Protein AF-0000000077151368 (afdb_homodimer)

Foldseek 3Di:
DQEEEEEAAAQFPVLLCVLLCCCSCPVVVGHYAYEYQDQDWHAYVVGDIDGHDYYLQGDDLVVHQEYEFTGGQDQDADVSNLVRLVRCVVVQGAYEYEACRCVSVLQNVNLVPAAEEHVCLDCDPVNCVSNVVDDDSHPNVRYDPDAWDDTRRYIYGYRVSSVVRSLVSSVVVPSDPDPVRSVVVVCVVVVD/DQEEEEEAAAQFPVLLCVLLCCCSCPVVVGHYAYEYQDQDWHAYVVGDIDGHDYYLQGDDLVVHQEYEFTGGQDQDADVSNLVRLVRCVVVQGAYEYEACRCVSVLQNVNLVPAAEEHVCLDCDPVNCVSNVVDDDSHPNVRYDPDAWDDTRRYIYGYRVSSVVRSLVSSVVVPSDPDPVRSVVVVCVVVVD

Secondary structure (DSSP, 8-state):
--EEEEE--TTB-THHHHHHHHIIIIIS-PEEEEEESSSS-EE-TTS-EE---EETTT--GGG-SEEEE--BS-----HHHHHHHHHHHHTT-EEEEETTTHHHHHHHTGGGGS-B--S-----HHHHHHTTT----S-GGGB--SSEEEETTEEEE-GGGHHHHHHHHHHHTT--SSHHHHHHHHHHHHT-/--EEEEE--TTB-THHHHHHHHIIIIIS-PEEEEEESSSS-EE-TTS-EE---EETTT--GGG-SEEEE--BS-----HHHHHHHHHHHHTT-EEEEETTTHHHHHHHTGGGGS-B--S-----HHHHHHTTT----S-GGGB--SSEEEETTEEEE-GGGHHHHHHHHHHHTT--SSHHHHHHHHHHHHT-

Organism: Ruminiclostridium cellulolyticum (strain ATCC 35319 / DSM 5812 / JCM 6584 / H10) (NCBI:txid394503)

Sequence (384 aa):
MNKILVFLYDDMADFEISYATHLLGHELSKEIVPCAYEKKPIKSKGGLLYTPVITVAEAKADEYEGFLIPGGWNPVVKVEILDLINAFYSGGKLIAAICAGPRYLAKAGILKDVKYTTSIVEWTQARREAFGNEDDPFPRENYIDTRVVRDKNVITSKGISFVDFAIEVADYFGMFKNSEDKKTLFNVNTDRMNKILVFLYDDMADFEISYATHLLGHELSKEIVPCAYEKKPIKSKGGLLYTPVITVAEAKADEYEGFLIPGGWNPVVKVEILDLINAFYSGGKLIAAICAGPRYLAKAGILKDVKYTTSIVEWTQARREAFGNEDDPFPRENYIDTRVVRDKNVITSKGISFVDFAIEVADYFGMFKNSEDKKTLFNVNTDR

Structure (mmCIF, N/CA/C/O backbone):
data_AF-0000000077151368-model_v1
#
loop_
_entity.id
_entity.type
_entity.pdbx_description
1 polymer 'ThiJ/PfpI domain protein'
#
loop_
_atom_site.group_PDB
_atom_site.id
_atom_site.type_symbol
_atom_site.label_atom_id
_atom_site.label_alt_id
_atom_site.label_comp_id
_atom_site.label_asym_id
_atom_site.label_entity_id
_atom_site.label_seq_id
_atom_site.pdbx_PDB_ins_code
_atom_site.Cartn_x
_atom_site.Cartn_y
_atom_site.Cartn_z
_atom_site.occupancy
_atom_site.B_iso_or_equiv
_atom_site.auth_seq_id
_atom_site.auth_comp_id
_atom_site.auth_asym_id
_atom_site.auth_atom_id
_atom_site.pdbx_PDB_model_num
ATOM 1 N N . MET A 1 1 ? 19.75 12.539 10.906 1 65.69 1 MET A N 1
ATOM 2 C CA . MET A 1 1 ? 18.672 11.711 11.43 1 65.69 1 MET A CA 1
ATOM 3 C C . MET A 1 1 ? 17.844 11.125 10.297 1 65.69 1 MET A C 1
ATOM 5 O O . MET A 1 1 ? 17.375 11.859 9.43 1 65.69 1 MET A O 1
ATOM 9 N N . ASN A 1 2 ? 17.75 9.867 9.969 1 92.88 2 ASN A N 1
ATOM 10 C CA . ASN A 1 2 ? 17.266 9.242 8.742 1 92.88 2 ASN A CA 1
ATOM 11 C C . ASN A 1 2 ? 15.992 8.438 8.977 1 92.88 2 ASN A C 1
ATOM 13 O O . ASN A 1 2 ? 15.82 7.352 8.414 1 92.88 2 ASN A O 1
ATOM 17 N N . LYS A 1 3 ? 15.133 9.008 9.977 1 98.62 3 LYS A N 1
ATOM 18 C CA . LYS A 1 3 ? 13.922 8.289 10.367 1 98.62 3 LYS A CA 1
ATOM 19 C C . LYS A 1 3 ? 12.672 9.016 9.891 1 98.62 3 LYS A C 1
ATOM 21 O O . LYS A 1 3 ? 12.625 10.25 9.898 1 98.62 3 LYS A O 1
ATOM 26 N N . ILE A 1 4 ? 11.711 8.266 9.5 1 98.94 4 ILE A N 1
ATOM 27 C CA . ILE A 1 4 ? 10.391 8.766 9.117 1 98.94 4 ILE A CA 1
ATOM 28 C C . ILE A 1 4 ? 9.328 8.18 10.055 1 98.94 4 ILE A C 1
ATOM 30 O O . ILE A 1 4 ? 9.25 6.965 10.234 1 98.94 4 ILE A O 1
ATOM 34 N N . LEU A 1 5 ? 8.602 9.039 10.688 1 98.94 5 LEU A N 1
ATOM 35 C CA . LEU A 1 5 ? 7.473 8.625 11.516 1 98.94 5 LEU A CA 1
ATOM 36 C C . LEU A 1 5 ? 6.215 8.453 10.672 1 98.94 5 LEU A C 1
ATOM 38 O O . LEU A 1 5 ? 5.938 9.266 9.789 1 98.94 5 LEU A O 1
ATOM 42 N N . VAL A 1 6 ? 5.477 7.398 10.922 1 98.94 6 VAL A N 1
ATOM 43 C CA . VAL A 1 6 ? 4.262 7.102 10.164 1 98.94 6 VAL A CA 1
ATOM 44 C C . VAL A 1 6 ? 3.109 6.832 11.133 1 98.94 6 VAL A C 1
ATOM 46 O O . VAL A 1 6 ? 3.191 5.93 11.969 1 98.94 6 VAL A O 1
ATOM 49 N N . PHE A 1 7 ? 2.008 7.562 11.016 1 98.69 7 PHE A N 1
ATOM 50 C CA . PHE A 1 7 ? 0.863 7.438 11.906 1 98.69 7 PHE A CA 1
ATOM 51 C C . PHE A 1 7 ? -0.048 6.297 11.469 1 98.69 7 PHE A C 1
ATOM 53 O O . PHE A 1 7 ? -0.454 6.238 10.305 1 98.69 7 PHE A O 1
ATOM 60 N N . LEU A 1 8 ? -0.313 5.418 12.383 1 98.19 8 LEU A N 1
ATOM 61 C CA . LEU A 1 8 ? -1.25 4.32 12.156 1 98.19 8 LEU A CA 1
ATOM 62 C C . LEU A 1 8 ? -2.449 4.426 13.086 1 98.19 8 LEU A C 1
ATOM 64 O O . LEU A 1 8 ? -2.299 4.781 14.258 1 98.19 8 LEU A O 1
ATOM 68 N N . TYR A 1 9 ? -3.637 4.062 12.555 1 97.62 9 TYR A N 1
ATOM 69 C CA . TYR A 1 9 ? -4.848 4.016 13.375 1 97.62 9 TYR A CA 1
ATOM 70 C C . TYR A 1 9 ? -5.879 3.08 12.758 1 97.62 9 TYR A C 1
ATOM 72 O O . TYR A 1 9 ? -5.816 2.77 11.562 1 97.62 9 TYR A O 1
ATOM 80 N N . ASP A 1 10 ? -6.797 2.57 13.562 1 97.06 10 ASP A N 1
ATOM 81 C CA . ASP A 1 10 ? -7.832 1.658 13.086 1 97.06 10 ASP A CA 1
ATOM 82 C C . ASP A 1 10 ? -8.656 2.299 11.969 1 97.06 10 ASP A C 1
ATOM 84 O O . ASP A 1 10 ? -9.031 3.471 12.062 1 97.06 10 ASP A O 1
ATOM 88 N N . ASP A 1 11 ? -8.906 1.569 10.836 1 96.5 11 ASP A N 1
ATOM 89 C CA . ASP A 1 11 ? -9.711 1.945 9.68 1 96.5 11 ASP A CA 1
ATOM 90 C C . ASP A 1 11 ? -9 3 8.836 1 96.5 11 ASP A C 1
ATOM 92 O O . ASP A 1 11 ? -9.641 3.723 8.07 1 96.5 11 ASP A O 1
ATOM 96 N N . MET A 1 12 ? -7.699 3.078 9.023 1 97.44 12 MET A N 1
ATOM 97 C CA . MET A 1 12 ? -6.918 3.91 8.117 1 97.44 12 MET A CA 1
ATOM 98 C C . MET A 1 12 ? -6.922 3.33 6.703 1 97.44 12 MET A C 1
ATOM 100 O O . MET A 1 12 ? -7.152 2.133 6.523 1 97.44 12 MET A O 1
ATOM 104 N N . ALA A 1 13 ? -6.715 4.207 5.746 1 98.12 13 ALA A N 1
ATOM 105 C CA . ALA A 1 13 ? -6.445 3.771 4.379 1 98.12 13 ALA A CA 1
ATOM 106 C C . ALA A 1 13 ? -4.957 3.516 4.168 1 98.12 13 ALA A C 1
ATOM 108 O O . ALA A 1 13 ? -4.25 4.355 3.611 1 98.12 13 ALA A O 1
ATOM 109 N N . ASP A 1 14 ? -4.508 2.338 4.484 1 98.38 14 ASP A N 1
ATOM 110 C CA . ASP A 1 14 ? -3.09 2.002 4.57 1 98.38 14 ASP A CA 1
ATOM 111 C C . ASP A 1 14 ? -2.422 2.076 3.199 1 98.38 14 ASP A C 1
ATOM 113 O O . ASP A 1 14 ? -1.238 2.402 3.096 1 98.38 14 ASP A O 1
ATOM 117 N N . PHE A 1 15 ? -3.156 1.817 2.092 1 98.62 15 PHE A N 1
ATOM 118 C CA . PHE A 1 15 ? -2.576 1.812 0.754 1 98.62 15 PHE A CA 1
ATOM 119 C C . PHE A 1 15 ? -2.027 3.189 0.397 1 98.62 15 PHE A C 1
ATOM 121 O O . PHE A 1 15 ? -1.134 3.309 -0.442 1 98.62 15 PHE A O 1
ATOM 128 N N . GLU A 1 16 ? -2.494 4.203 1.072 1 98.75 16 GLU A N 1
ATOM 129 C CA . GLU A 1 16 ? -2.145 5.586 0.762 1 98.75 16 GLU A CA 1
ATOM 130 C C . GLU A 1 16 ? -0.703 5.891 1.157 1 98.75 16 GLU A C 1
ATOM 132 O O . GLU A 1 16 ? -0.084 6.805 0.606 1 98.75 16 GLU A O 1
ATOM 137 N N . ILE A 1 17 ? -0.145 5.066 2.094 1 98.62 17 ILE A N 1
ATOM 138 C CA . ILE A 1 17 ? 1.188 5.418 2.568 1 98.62 17 ILE A CA 1
ATOM 139 C C . ILE A 1 17 ? 2.166 4.289 2.24 1 98.62 17 ILE A C 1
ATOM 141 O O . ILE A 1 17 ? 3.381 4.453 2.375 1 98.62 17 ILE A O 1
ATOM 145 N N . SER A 1 18 ? 1.653 3.129 1.807 1 98.75 18 SER A N 1
ATOM 146 C CA . SER A 1 18 ? 2.512 1.955 1.683 1 98.75 18 SER A CA 1
ATOM 147 C C . SER A 1 18 ? 3.559 2.148 0.59 1 98.75 18 SER A C 1
ATOM 149 O O . SER A 1 18 ? 4.711 1.747 0.75 1 98.75 18 SER A O 1
ATOM 151 N N . TYR A 1 19 ? 3.16 2.748 -0.542 1 98.81 19 TYR A N 1
ATOM 152 C CA . TYR A 1 19 ? 4.137 2.971 -1.604 1 98.81 19 TYR A CA 1
ATOM 153 C C . TYR A 1 19 ? 5.152 4.031 -1.197 1 98.81 19 TYR A C 1
ATOM 155 O O . TYR A 1 19 ? 6.34 3.908 -1.495 1 98.81 19 TYR A O 1
ATOM 163 N N . ALA A 1 20 ? 4.723 5.102 -0.507 1 98.94 20 ALA A N 1
ATOM 164 C CA . ALA A 1 20 ? 5.645 6.117 -0.005 1 98.94 20 ALA A CA 1
ATOM 165 C C . ALA A 1 20 ? 6.676 5.508 0.937 1 98.94 20 ALA A C 1
ATOM 167 O O . ALA A 1 20 ? 7.871 5.785 0.821 1 98.94 20 ALA A O 1
ATOM 168 N N . THR A 1 21 ? 6.195 4.625 1.89 1 98.88 21 THR A N 1
ATOM 169 C CA . THR A 1 21 ? 7.133 4.016 2.828 1 98.88 21 THR A CA 1
ATOM 170 C C . THR A 1 21 ? 8.094 3.082 2.1 1 98.88 21 THR A C 1
ATOM 172 O O . THR A 1 21 ? 9.258 2.947 2.492 1 98.88 21 THR A O 1
ATOM 175 N N . HIS A 1 22 ? 7.629 2.471 1.018 1 98.69 22 HIS A N 1
ATOM 176 C CA . HIS A 1 22 ? 8.523 1.627 0.235 1 98.69 22 HIS A CA 1
ATOM 177 C C . HIS A 1 22 ? 9.641 2.449 -0.402 1 98.69 22 HIS A C 1
ATOM 179 O O . HIS A 1 22 ? 10.812 2.078 -0.323 1 98.69 22 HIS A O 1
ATOM 185 N N . LEU A 1 23 ? 9.281 3.568 -1.05 1 98.69 23 LEU A N 1
ATOM 186 C CA . LEU A 1 23 ? 10.289 4.418 -1.679 1 98.69 23 LEU A CA 1
ATOM 187 C C . LEU A 1 23 ? 11.25 4.973 -0.639 1 98.69 23 LEU A C 1
ATOM 189 O O . LEU A 1 23 ? 12.469 4.98 -0.856 1 98.69 23 LEU A O 1
ATOM 193 N N . LEU A 1 24 ? 10.781 5.383 0.475 1 98.81 24 LEU A N 1
ATOM 194 C CA . LEU A 1 24 ? 11.609 5.957 1.526 1 98.81 24 LEU A CA 1
ATOM 195 C C . LEU A 1 24 ? 12.492 4.895 2.164 1 98.81 24 LEU A C 1
ATOM 197 O O . LEU A 1 24 ? 13.703 5.098 2.318 1 98.81 24 LEU A O 1
ATOM 201 N N . GLY A 1 25 ? 11.867 3.785 2.553 1 98.19 25 GLY A N 1
ATOM 202 C CA . GLY A 1 25 ? 1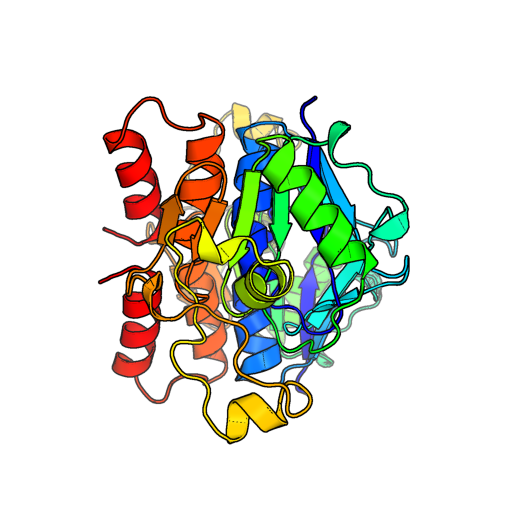2.578 2.742 3.271 1 98.19 25 GLY A CA 1
ATOM 203 C C . GLY A 1 25 ? 13.562 1.984 2.4 1 98.19 25 GLY A C 1
ATOM 204 O O . GLY A 1 25 ? 14.719 1.777 2.789 1 98.19 25 GLY A O 1
ATOM 205 N N . HIS A 1 26 ? 13.07 1.575 1.243 1 96.38 26 HIS A N 1
ATOM 206 C CA . HIS A 1 26 ? 13.891 0.729 0.38 1 96.38 26 HIS A CA 1
ATOM 207 C C . HIS A 1 26 ? 14.812 1.566 -0.499 1 96.38 26 HIS A C 1
ATOM 209 O O . HIS A 1 26 ? 16.031 1.341 -0.525 1 96.38 26 HIS A O 1
ATOM 215 N N . GLU A 1 27 ? 14.266 2.57 -1.168 1 95.44 27 GLU A N 1
ATOM 216 C CA . GLU A 1 27 ? 15.062 3.309 -2.145 1 95.44 27 GLU A CA 1
ATOM 217 C C . GLU A 1 27 ? 15.961 4.34 -1.463 1 95.44 27 GLU A C 1
ATOM 219 O O . GLU A 1 27 ? 17.094 4.574 -1.902 1 95.44 27 GLU A O 1
ATOM 224 N N . LEU A 1 28 ? 15.516 4.934 -0.368 1 98.12 28 LEU A N 1
ATOM 225 C CA . LEU A 1 28 ? 16.266 6.02 0.256 1 98.12 28 LEU A CA 1
ATOM 226 C C . LEU A 1 28 ? 16.844 5.582 1.595 1 98.12 28 LEU A C 1
ATOM 228 O O . LEU A 1 28 ? 17.453 6.383 2.309 1 98.12 28 LEU A O 1
ATOM 232 N N . SER A 1 29 ? 16.625 4.336 1.985 1 97.69 29 SER A N 1
ATOM 233 C CA . SER A 1 29 ? 17.219 3.703 3.158 1 97.69 29 SER A CA 1
ATOM 234 C C . SER A 1 29 ? 16.828 4.438 4.438 1 97.69 29 SER A C 1
ATOM 236 O O . SER A 1 29 ? 17.625 4.531 5.371 1 97.69 29 SER A O 1
ATOM 238 N N . LYS A 1 30 ? 15.672 5.062 4.457 1 98.62 30 LYS A N 1
ATOM 239 C CA . LYS A 1 30 ? 15.156 5.668 5.68 1 98.62 30 LYS A CA 1
ATOM 240 C C . LYS A 1 30 ? 14.578 4.609 6.613 1 98.62 30 LYS A C 1
ATOM 242 O O . LYS A 1 30 ? 13.969 3.637 6.16 1 98.62 30 LYS A O 1
ATOM 247 N N . GLU A 1 31 ? 14.812 4.805 7.871 1 98.69 31 GLU A N 1
ATOM 248 C CA . GLU A 1 31 ? 14.133 3.973 8.859 1 98.69 31 GLU A CA 1
ATOM 249 C C . GLU A 1 31 ? 12.688 4.422 9.055 1 98.69 31 GLU A C 1
ATOM 251 O O . GLU A 1 31 ? 12.43 5.582 9.375 1 98.69 31 GLU A O 1
ATOM 256 N N . ILE A 1 32 ? 11.766 3.529 8.844 1 98.88 32 ILE A N 1
ATOM 257 C CA . ILE A 1 32 ? 10.344 3.811 9.023 1 98.88 32 ILE A CA 1
ATOM 258 C C . ILE A 1 32 ? 9.906 3.418 10.43 1 98.88 32 ILE A C 1
ATOM 260 O O . ILE A 1 32 ? 10.156 2.293 10.867 1 98.88 32 ILE A O 1
ATOM 264 N N . VAL A 1 33 ? 9.266 4.332 11.117 1 98.81 33 VAL A N 1
ATOM 265 C CA . VAL A 1 33 ? 8.852 4.125 12.5 1 98.81 33 VAL A CA 1
ATOM 266 C C . VAL A 1 33 ? 7.344 4.324 12.625 1 98.81 33 VAL A C 1
ATOM 268 O O . VAL A 1 33 ? 6.871 5.453 12.758 1 98.81 33 VAL A O 1
ATOM 271 N N . PRO A 1 34 ?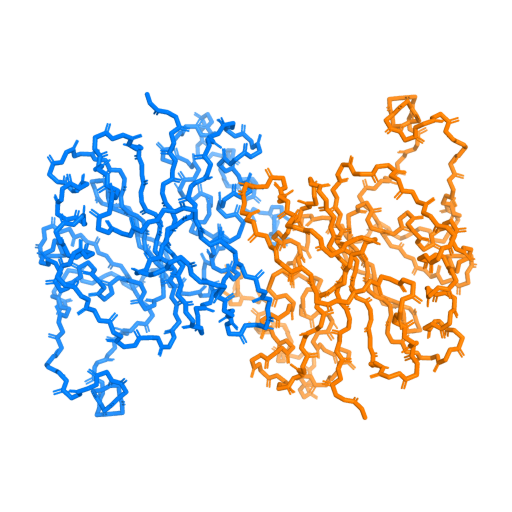 6.625 3.225 12.617 1 98.81 34 PRO A N 1
ATOM 272 C CA . PRO A 1 34 ? 5.176 3.357 12.781 1 98.81 34 PRO A CA 1
ATOM 273 C C . PRO A 1 34 ? 4.773 3.754 14.195 1 98.81 34 PRO A C 1
ATOM 275 O O . PRO A 1 34 ? 5.23 3.141 15.164 1 98.81 34 PRO A O 1
ATOM 278 N N . CYS A 1 35 ? 3.893 4.715 14.305 1 98.69 35 CYS A N 1
ATOM 279 C CA . CYS A 1 35 ? 3.398 5.16 15.609 1 98.69 35 CYS A CA 1
ATOM 280 C C . CYS A 1 35 ? 1.874 5.156 15.641 1 98.69 35 CYS A C 1
ATOM 282 O O . CYS A 1 35 ? 1.228 5.184 14.594 1 98.69 35 CYS A O 1
ATOM 284 N N . ALA A 1 36 ? 1.331 5.051 16.797 1 98.5 36 ALA A N 1
ATOM 285 C CA . ALA A 1 36 ? -0.106 5.117 17.047 1 98.5 36 ALA A CA 1
ATOM 286 C C . ALA A 1 36 ? -0.396 5.695 18.422 1 98.5 36 ALA A C 1
ATOM 288 O O . ALA A 1 36 ? 0.528 6.016 19.172 1 98.5 36 ALA A O 1
ATOM 289 N N . TYR A 1 37 ? -1.702 5.98 18.656 1 98 37 TYR A N 1
ATOM 290 C CA . TYR A 1 37 ? -2.059 6.5 19.969 1 98 37 TYR A CA 1
ATOM 291 C C . TYR A 1 37 ? -1.734 5.488 21.062 1 98 37 TYR A C 1
ATOM 293 O O . TYR A 1 37 ? -1.332 5.863 22.172 1 98 37 TYR A O 1
ATOM 301 N N . GLU A 1 38 ? -1.936 4.223 20.75 1 97.25 38 GLU A N 1
ATOM 302 C CA . GLU A 1 38 ? -1.588 3.105 21.625 1 97.25 38 GLU A CA 1
ATOM 303 C C . GLU A 1 38 ? -0.819 2.031 20.859 1 97.25 38 GLU A C 1
ATOM 305 O O . GLU A 1 38 ? -0.973 1.895 19.641 1 97.25 38 GLU A O 1
ATOM 310 N N . LYS A 1 39 ? -0.007 1.263 21.641 1 96.19 39 LYS A N 1
ATOM 311 C CA . LYS A 1 39 ? 0.763 0.188 21.016 1 96.19 39 LYS A CA 1
ATOM 312 C C . LYS A 1 39 ? -0.046 -1.104 20.953 1 96.19 39 LYS A C 1
ATOM 314 O O . LYS A 1 39 ? 0.314 -2.098 21.594 1 96.19 39 LYS A O 1
ATOM 319 N N . LYS A 1 40 ? -1.085 -1.095 20.344 1 96.56 40 LYS A N 1
ATOM 320 C CA . LYS A 1 40 ? -1.905 -2.264 20.047 1 96.56 40 LYS A CA 1
ATOM 321 C C . LYS A 1 40 ? -2.004 -2.494 18.547 1 96.56 40 LYS A C 1
ATOM 323 O O . LYS A 1 40 ? -1.764 -1.578 17.75 1 96.56 40 LYS A O 1
ATOM 328 N N . PRO A 1 41 ? -2.256 -3.688 18.172 1 97 41 PRO A N 1
ATOM 329 C CA . PRO A 1 41 ? -2.434 -3.936 16.734 1 97 41 PRO A CA 1
ATOM 330 C C . PRO A 1 41 ? -3.494 -3.035 16.109 1 97 41 PRO A C 1
ATOM 332 O O . PRO A 1 41 ? -4.531 -2.771 16.734 1 97 41 PRO A O 1
ATOM 335 N N . ILE A 1 42 ? -3.197 -2.572 14.977 1 97.69 42 ILE A N 1
ATOM 336 C CA . ILE A 1 42 ? -4.07 -1.694 14.203 1 97.69 42 ILE A CA 1
ATOM 337 C C . ILE A 1 42 ? -4.617 -2.447 12.992 1 97.69 42 ILE A C 1
ATOM 339 O O . ILE A 1 42 ? -3.869 -3.121 12.281 1 97.69 42 ILE A O 1
ATOM 343 N N . LYS A 1 43 ? -5.91 -2.373 12.828 1 97.94 43 LYS A N 1
ATOM 344 C CA . LYS A 1 43 ? -6.512 -2.955 11.633 1 97.94 43 LYS A CA 1
ATOM 345 C C . LYS A 1 43 ? -6.879 -1.873 10.617 1 97.94 43 LYS A C 1
ATOM 347 O O . LYS A 1 43 ? -7.66 -0.97 10.922 1 97.94 43 LYS A O 1
ATOM 352 N N . SER A 1 44 ? -6.277 -1.919 9.406 1 98.12 44 SER A N 1
ATOM 353 C CA . SER A 1 44 ? -6.59 -0.956 8.352 1 98.12 44 SER A CA 1
ATOM 354 C C . SER A 1 44 ? -7.988 -1.184 7.789 1 98.12 44 SER A C 1
ATOM 356 O O . SER A 1 44 ? -8.617 -2.205 8.078 1 98.12 44 SER A O 1
ATOM 358 N N . LYS A 1 45 ? -8.461 -0.21 7.059 1 97.25 45 LYS A N 1
ATOM 359 C CA . LYS A 1 45 ? -9.742 -0.359 6.375 1 97.25 45 LYS A CA 1
ATOM 360 C C . LYS A 1 45 ? -9.711 -1.534 5.402 1 97.25 45 LYS A C 1
ATOM 362 O O . LYS A 1 45 ? -10.727 -2.207 5.203 1 97.25 45 LYS A O 1
ATOM 367 N N . GLY A 1 46 ? -8.562 -1.798 4.793 1 97.62 46 GLY A N 1
ATOM 368 C CA . GLY A 1 46 ? -8.398 -2.908 3.867 1 97.62 46 GLY A CA 1
ATOM 369 C C . GLY A 1 46 ? -8.367 -4.258 4.555 1 97.62 46 GLY A C 1
ATOM 370 O O . GLY A 1 46 ? -8.523 -5.297 3.908 1 97.62 46 GLY A O 1
ATOM 371 N N . GLY A 1 47 ? -8.039 -4.258 5.844 1 98.31 47 GLY A N 1
ATOM 372 C CA . GLY A 1 47 ? -8.156 -5.492 6.609 1 98.31 47 GLY A CA 1
ATOM 373 C C . GLY A 1 47 ? -6.82 -6.02 7.102 1 98.31 47 GLY A C 1
ATOM 374 O O . GLY A 1 47 ? -6.777 -6.941 7.918 1 98.31 47 GLY A O 1
ATOM 375 N N . LEU A 1 48 ? -5.688 -5.48 6.633 1 98.75 48 LEU A N 1
ATOM 376 C CA . LEU A 1 48 ? -4.379 -5.902 7.113 1 98.75 48 LEU A CA 1
ATOM 377 C C . LEU A 1 48 ? -4.133 -5.406 8.531 1 98.75 48 LEU A C 1
ATOM 379 O O . LEU A 1 48 ? -4.738 -4.418 8.961 1 98.75 48 LEU A O 1
ATOM 383 N N . LEU A 1 49 ? -3.295 -6.07 9.258 1 98.75 49 LEU A N 1
ATOM 384 C CA . LEU A 1 49 ? -2.998 -5.77 10.656 1 98.75 49 LEU A CA 1
ATOM 385 C C . LEU A 1 49 ? -1.57 -5.258 10.805 1 98.75 49 LEU A C 1
ATOM 387 O O . LEU A 1 49 ? -0.629 -5.871 10.297 1 98.75 49 LEU A O 1
ATOM 391 N N . TYR A 1 50 ? -1.419 -4.184 11.477 1 98.69 50 TYR A N 1
ATOM 392 C CA . TYR A 1 50 ? -0.143 -3.502 11.656 1 98.69 50 TYR A CA 1
ATOM 393 C C . TYR A 1 50 ? 0.248 -3.457 13.133 1 98.69 50 TYR A C 1
ATOM 395 O O . TYR A 1 50 ? -0.606 -3.584 14.016 1 98.69 50 TYR A O 1
ATOM 403 N N . THR A 1 51 ? 1.549 -3.262 13.336 1 98.25 51 THR A N 1
ATOM 404 C C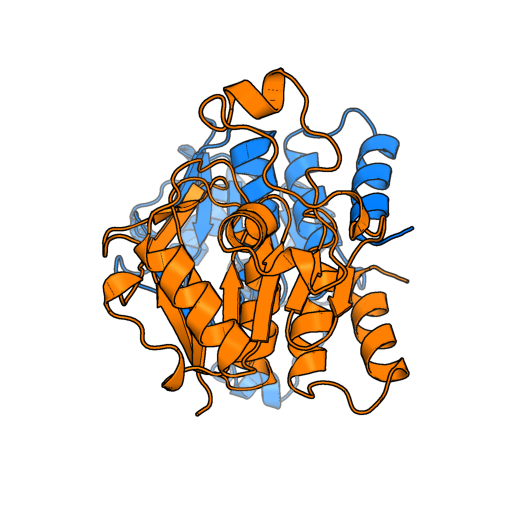A . THR A 1 51 ? 2.086 -3.139 14.688 1 98.25 51 THR A CA 1
ATOM 405 C C . THR A 1 51 ? 2.84 -1.823 14.852 1 98.25 51 THR A C 1
ATOM 407 O O . THR A 1 51 ? 3.953 -1.673 14.344 1 98.25 51 THR A O 1
ATOM 410 N N . PRO A 1 52 ? 2.232 -0.868 15.547 1 98.31 52 PRO A N 1
ATOM 411 C CA . PRO A 1 52 ? 3.01 0.325 15.891 1 98.31 52 PRO A CA 1
ATOM 412 C C . PRO A 1 52 ? 4.117 0.036 16.906 1 98.31 52 PRO A C 1
ATOM 414 O O . PRO A 1 52 ? 3.99 -0.886 17.719 1 98.31 52 PRO A O 1
ATOM 417 N N . VAL A 1 53 ? 5.191 0.847 16.875 1 98.5 53 VAL A N 1
ATOM 418 C CA . VAL A 1 53 ? 6.32 0.522 17.75 1 98.5 53 VAL A CA 1
ATOM 419 C C . VAL A 1 53 ? 6.52 1.636 18.766 1 98.5 53 VAL A C 1
ATOM 421 O O . VAL A 1 53 ? 7.262 1.466 19.75 1 98.5 53 VAL A O 1
ATOM 424 N N . ILE A 1 54 ? 5.926 2.754 18.609 1 98.75 54 ILE A N 1
ATOM 425 C CA . ILE A 1 54 ? 6.004 3.891 19.516 1 98.75 54 ILE A CA 1
ATOM 426 C C . ILE A 1 54 ? 4.656 4.602 19.578 1 98.75 54 ILE A C 1
ATOM 428 O O . ILE A 1 54 ? 3.838 4.469 18.656 1 98.75 54 ILE A O 1
ATOM 432 N N . THR A 1 55 ? 4.363 5.223 20.641 1 98.75 55 THR A N 1
ATOM 433 C CA . THR A 1 55 ? 3.137 6.008 20.688 1 98.75 55 THR A CA 1
ATOM 434 C C . THR A 1 55 ? 3.381 7.426 20.188 1 98.75 55 THR A C 1
ATOM 436 O O . THR A 1 55 ? 4.512 7.918 20.219 1 98.75 55 THR A O 1
ATOM 439 N N . VAL A 1 56 ? 2.344 8.039 19.734 1 98.62 56 VAL A N 1
ATOM 440 C CA . VAL A 1 56 ? 2.412 9.438 19.328 1 98.62 56 VAL A CA 1
ATOM 441 C C . VAL A 1 56 ? 2.938 10.289 20.469 1 98.62 56 VAL A C 1
ATOM 443 O O . VAL A 1 56 ? 3.758 11.188 20.266 1 98.62 56 VAL A O 1
ATOM 446 N N . ALA A 1 57 ? 2.514 10.008 21.703 1 98.38 57 ALA A N 1
ATOM 447 C CA . ALA A 1 57 ? 2.898 10.766 22.891 1 98.38 57 ALA A CA 1
ATOM 448 C C . ALA A 1 57 ? 4.395 10.625 23.172 1 98.38 57 ALA A C 1
ATOM 450 O O . ALA A 1 57 ? 5.023 11.555 23.672 1 98.38 57 ALA A O 1
ATOM 451 N N . GLU A 1 58 ? 4.977 9.539 22.75 1 98.31 58 GLU A N 1
ATOM 452 C CA . GLU A 1 58 ? 6.383 9.242 23.016 1 98.31 58 GLU A CA 1
ATOM 453 C C . GLU A 1 58 ? 7.285 9.836 21.938 1 98.31 58 GLU A C 1
ATOM 455 O O . GLU A 1 58 ? 8.469 10.07 22.172 1 98.31 58 GLU A O 1
ATOM 460 N N . ALA A 1 59 ? 6.777 10.031 20.766 1 98.62 59 ALA A N 1
ATOM 461 C CA . ALA A 1 59 ? 7.586 10.469 19.641 1 98.62 59 ALA A CA 1
ATOM 462 C C . ALA A 1 59 ? 8.047 11.914 19.812 1 98.62 59 ALA A C 1
ATOM 464 O O . ALA A 1 59 ? 7.277 12.766 20.281 1 98.62 59 ALA A O 1
ATOM 465 N N . LYS A 1 60 ? 9.289 12.195 19.5 1 98.38 60 LYS A N 1
ATOM 466 C CA . LYS A 1 60 ? 9.859 13.539 19.5 1 98.38 60 LYS A CA 1
ATOM 467 C C . LYS A 1 60 ? 10.258 13.977 18.094 1 98.38 60 LYS A C 1
ATOM 469 O O . LYS A 1 60 ? 11.078 13.328 17.438 1 98.38 60 LYS A O 1
ATOM 474 N N . ALA A 1 61 ? 9.742 15.078 17.656 1 98.44 61 ALA A N 1
ATOM 475 C CA . ALA A 1 61 ? 9.914 15.531 16.281 1 98.44 61 ALA A CA 1
ATOM 476 C C . ALA A 1 61 ? 11.391 15.641 15.914 1 98.44 61 ALA A C 1
ATOM 478 O O . ALA A 1 61 ? 11.773 15.367 14.773 1 98.44 61 ALA A O 1
ATOM 479 N N . ASP A 1 62 ? 12.25 15.945 16.891 1 97.81 62 ASP A N 1
ATOM 480 C CA . ASP A 1 62 ? 13.664 16.188 16.594 1 97.81 62 ASP A CA 1
ATOM 481 C C . ASP A 1 62 ? 14.383 14.883 16.25 1 97.81 62 ASP A C 1
ATOM 483 O O . ASP A 1 62 ? 15.508 14.898 15.758 1 97.81 62 ASP A O 1
ATOM 487 N N . GLU A 1 63 ? 13.742 13.773 16.438 1 98.31 63 GLU A N 1
ATOM 488 C CA . GLU A 1 63 ? 14.352 12.477 16.156 1 98.31 63 GLU A CA 1
ATOM 489 C C . GLU A 1 63 ? 14.016 12 14.75 1 98.31 63 GLU A C 1
ATOM 491 O O . GLU A 1 63 ? 14.516 10.961 14.305 1 98.31 63 GLU A O 1
ATOM 496 N N . TYR A 1 64 ? 13.219 12.734 14.047 1 98.75 64 TYR A N 1
ATOM 497 C CA . TYR A 1 64 ? 12.719 12.305 12.75 1 98.75 64 TYR A CA 1
ATOM 498 C C . TYR A 1 64 ? 12.93 13.391 11.695 1 98.75 64 TYR A C 1
ATOM 500 O O . TYR A 1 64 ? 13.102 14.562 12.031 1 98.75 64 TYR A O 1
ATOM 508 N N . GLU A 1 65 ? 12.828 12.945 10.414 1 98.56 65 GLU A N 1
ATOM 509 C CA . GLU A 1 65 ? 12.953 13.867 9.289 1 98.56 65 GLU A CA 1
ATOM 510 C C . GLU A 1 65 ? 11.594 14.156 8.656 1 98.56 65 GLU A C 1
ATOM 512 O O . GLU A 1 65 ? 11.453 15.102 7.883 1 98.56 65 GLU A O 1
ATOM 517 N N . GLY A 1 66 ? 10.656 13.367 9.039 1 98.81 66 GLY A N 1
ATOM 518 C CA . GLY A 1 66 ? 9.336 13.531 8.469 1 98.81 66 GLY A CA 1
ATOM 519 C C . GLY A 1 66 ? 8.266 12.75 9.195 1 98.81 66 GLY A C 1
ATOM 520 O O . GLY A 1 66 ? 8.57 11.836 9.961 1 98.81 66 GLY A O 1
ATOM 521 N N . PHE A 1 67 ? 7.055 13.148 8.977 1 98.94 67 PHE A N 1
ATOM 522 C CA . PHE A 1 67 ? 5.871 12.547 9.578 1 98.94 67 PHE A CA 1
ATOM 523 C C . PHE A 1 67 ? 4.777 12.352 8.531 1 98.94 67 PHE A C 1
ATOM 525 O O . PHE A 1 67 ? 4.297 13.32 7.941 1 98.94 67 PHE A O 1
ATOM 532 N N . LEU A 1 68 ? 4.414 11.102 8.227 1 98.94 68 LEU A N 1
ATOM 533 C CA . LEU A 1 68 ? 3.387 10.758 7.254 1 98.94 68 LEU A CA 1
ATOM 534 C C . LEU A 1 68 ? 2.072 10.422 7.949 1 98.94 68 LEU A C 1
ATOM 536 O O . LEU A 1 68 ? 2.049 9.633 8.898 1 98.94 68 LEU A O 1
ATOM 540 N N . ILE A 1 69 ? 0.976 10.961 7.43 1 98.75 69 ILE A N 1
ATOM 541 C CA . ILE A 1 69 ? -0.352 10.766 8 1 98.75 69 ILE A CA 1
ATOM 542 C C . ILE A 1 69 ? -1.319 10.312 6.906 1 98.75 69 ILE A C 1
ATOM 544 O O . ILE A 1 69 ? -1.651 11.086 6.004 1 98.75 69 ILE A O 1
ATOM 548 N N . PRO A 1 70 ? -1.778 9.062 6.98 1 98.5 70 PRO A N 1
ATOM 549 C CA . PRO A 1 70 ? -2.727 8.57 5.98 1 98.5 70 PRO A CA 1
ATOM 550 C C . PRO A 1 70 ? -4.156 9.047 6.234 1 98.5 70 PRO A C 1
ATOM 552 O O . PRO A 1 70 ? -4.43 9.656 7.27 1 98.5 70 PRO A O 1
ATOM 555 N N . GLY A 1 71 ? -5.004 8.797 5.184 1 96.94 71 GLY A N 1
ATOM 556 C CA . GLY A 1 71 ? -6.43 9.031 5.344 1 96.94 71 GLY A CA 1
ATOM 557 C C . GLY A 1 71 ? -7.16 7.844 5.945 1 96.94 71 GLY A C 1
ATOM 558 O O . GLY A 1 71 ? -6.531 6.891 6.406 1 96.94 71 GLY A O 1
ATOM 559 N N . GLY A 1 72 ? -8.445 7.941 5.938 1 92.69 72 GLY A N 1
ATOM 560 C CA . GLY A 1 72 ? -9.297 6.918 6.52 1 92.69 72 GLY A CA 1
ATOM 561 C C . GLY A 1 72 ? -10.477 7.484 7.285 1 92.69 72 GLY A C 1
ATOM 562 O O . GLY A 1 72 ? -10.906 8.609 7.027 1 92.69 72 GLY A O 1
ATOM 563 N N . TRP A 1 73 ? -11.141 6.641 8.078 1 79.38 73 TRP A N 1
ATOM 564 C CA . TRP A 1 73 ? -12.438 6.957 8.664 1 79.38 73 TRP A CA 1
ATOM 565 C C . TRP A 1 73 ? -12.312 7.215 10.156 1 79.38 73 TRP A C 1
ATOM 567 O O . TRP A 1 73 ? -13.281 7.043 10.906 1 79.38 73 TRP A O 1
ATOM 577 N N . ASN A 1 74 ? -11.156 7.668 10.656 1 73.12 74 ASN A N 1
ATOM 578 C CA . ASN A 1 74 ? -11.023 7.898 12.086 1 73.12 74 ASN A CA 1
ATOM 579 C C . ASN A 1 74 ? -11.266 9.359 12.445 1 73.12 74 ASN A C 1
ATOM 581 O O . ASN A 1 74 ? -10.5 10.242 12.047 1 73.12 74 ASN A O 1
ATOM 585 N N . PRO A 1 75 ? -12.172 9.43 13.281 1 65.69 75 PRO A N 1
ATOM 586 C CA . PRO A 1 75 ? -12.523 10.789 13.711 1 65.69 75 PRO A CA 1
ATOM 587 C C . PRO A 1 75 ? -11.727 11.25 14.922 1 65.69 75 PRO A C 1
ATOM 589 O O . PRO A 1 75 ? -11.773 12.43 15.281 1 65.69 75 PRO A O 1
ATOM 592 N N . VAL A 1 76 ? -10.945 10.398 15.453 1 85.44 76 VAL A N 1
ATOM 593 C CA . VAL A 1 76 ? -10.391 10.773 16.75 1 85.44 76 VAL A CA 1
ATOM 594 C C . VAL A 1 76 ? -9.133 11.609 16.547 1 85.44 76 VAL A C 1
ATOM 596 O O . VAL A 1 76 ? -8.18 11.156 15.914 1 85.44 76 VAL A O 1
ATOM 599 N N . VAL A 1 77 ? -9.148 12.789 17.062 1 93.88 77 VAL A N 1
ATOM 600 C CA . VAL A 1 77 ? -7.996 13.68 17.062 1 93.88 77 VAL A CA 1
ATOM 601 C C . VAL A 1 77 ? -7.617 14.023 18.516 1 93.88 77 VAL A C 1
ATOM 603 O O . VAL A 1 77 ? -8.383 14.68 19.219 1 93.88 77 VAL A O 1
ATOM 606 N N . LYS A 1 78 ? -6.465 13.594 18.875 1 96.06 78 LYS A N 1
ATOM 607 C CA . LYS A 1 78 ? -5.984 13.852 20.219 1 96.06 78 LYS A CA 1
ATOM 608 C C . LYS A 1 78 ? -4.973 14.992 20.234 1 96.06 78 LYS A C 1
ATOM 610 O O . LYS A 1 78 ? -4.332 15.273 19.219 1 96.06 78 LYS A O 1
ATOM 615 N N . VAL A 1 79 ? -4.781 15.617 21.375 1 97.56 79 VAL A N 1
ATOM 616 C CA . VAL A 1 79 ? -3.916 16.781 21.516 1 97.56 79 VAL A CA 1
ATOM 617 C C . VAL A 1 79 ? -2.471 16.391 21.219 1 97.56 79 VAL A C 1
ATOM 619 O O . VAL A 1 79 ? -1.711 17.188 20.656 1 97.56 79 VAL A O 1
ATOM 622 N N . GLU A 1 80 ? -2.09 15.219 21.516 1 98.25 80 GLU A N 1
ATOM 623 C CA . GLU A 1 80 ? -0.699 14.805 21.359 1 98.25 80 GLU A CA 1
ATOM 624 C C . GLU A 1 80 ? -0.284 14.805 19.891 1 98.25 80 GLU A C 1
ATOM 626 O O . GLU A 1 80 ? 0.866 15.102 19.562 1 98.25 80 GLU A O 1
ATOM 631 N N . ILE A 1 81 ? -1.212 14.422 18.969 1 98.44 81 ILE A N 1
ATOM 632 C CA . ILE A 1 81 ? -0.831 14.414 17.562 1 98.44 81 ILE A CA 1
ATOM 633 C C . ILE A 1 81 ? -0.757 15.852 17.047 1 98.44 81 ILE A C 1
ATOM 635 O O . ILE A 1 81 ? 0.081 16.172 16.203 1 98.44 81 ILE A O 1
ATOM 639 N N . LEU A 1 82 ? -1.628 16.734 17.578 1 98.62 82 LEU A N 1
ATOM 640 C CA . LEU A 1 82 ? -1.576 18.141 17.188 1 98.62 82 LEU A CA 1
ATOM 641 C C . LEU A 1 82 ? -0.26 18.781 17.625 1 98.62 82 LEU A C 1
ATOM 643 O O . LEU A 1 82 ? 0.371 19.5 16.844 1 98.62 82 LEU A O 1
ATOM 647 N N . ASP A 1 83 ? 0.141 18.469 18.844 1 98.62 83 ASP A N 1
ATOM 648 C CA . ASP A 1 83 ? 1.417 18.953 19.359 1 98.62 83 ASP A CA 1
ATOM 649 C C . ASP A 1 83 ? 2.58 18.438 18.5 1 98.62 83 ASP A C 1
ATOM 651 O O . ASP A 1 83 ? 3.512 19.188 18.203 1 98.62 83 ASP A O 1
ATOM 655 N N . LEU A 1 84 ? 2.52 17.203 18.172 1 98.81 84 LEU A N 1
ATOM 656 C CA . LEU A 1 84 ? 3.576 16.578 17.391 1 98.81 84 LEU A CA 1
ATOM 657 C C . LEU A 1 84 ? 3.662 17.203 16 1 98.81 84 LEU A C 1
ATOM 659 O O . LEU A 1 84 ? 4.754 17.5 15.516 1 98.81 84 LEU A O 1
ATOM 663 N N . ILE A 1 85 ? 2.492 17.422 15.352 1 98.81 85 ILE A N 1
ATOM 664 C CA . ILE A 1 85 ? 2.428 18.062 14.039 1 98.81 85 ILE A CA 1
ATOM 665 C C . ILE A 1 85 ? 3.062 19.453 14.117 1 98.81 85 ILE A C 1
ATOM 667 O O . ILE A 1 85 ? 3.885 19.812 13.273 1 98.81 85 ILE A O 1
ATOM 671 N N . ASN A 1 86 ? 2.725 20.203 15.133 1 98.81 86 ASN A N 1
ATOM 672 C CA . ASN A 1 86 ? 3.277 21.531 15.297 1 98.81 86 ASN A CA 1
ATOM 673 C C . ASN A 1 86 ? 4.789 21.5 15.492 1 98.81 86 ASN A C 1
ATOM 675 O O . ASN A 1 86 ? 5.512 22.359 14.984 1 98.81 86 ASN A O 1
ATOM 679 N N . ALA A 1 87 ? 5.246 20.531 16.25 1 98.81 87 ALA A N 1
ATOM 680 C CA . ALA A 1 87 ? 6.684 20.391 16.469 1 98.81 87 ALA A CA 1
ATOM 681 C C . ALA A 1 87 ? 7.418 20.094 15.172 1 98.81 87 ALA A C 1
ATOM 683 O O . ALA A 1 87 ? 8.484 20.656 14.906 1 98.81 87 ALA A O 1
ATOM 684 N N . PHE A 1 88 ? 6.883 19.188 14.328 1 98.81 88 PHE A N 1
ATOM 685 C CA . PHE A 1 88 ? 7.477 18.906 13.023 1 98.81 88 PHE A CA 1
ATOM 686 C C . PHE A 1 88 ? 7.492 20.172 12.156 1 98.81 88 PHE A C 1
ATOM 688 O O . PHE A 1 88 ? 8.516 20.5 11.562 1 98.81 88 PHE A O 1
ATOM 695 N N . TYR A 1 89 ? 6.387 20.859 12.125 1 98.69 89 TYR A N 1
ATOM 696 C CA . TYR A 1 89 ? 6.219 22.031 11.273 1 98.69 89 TYR A CA 1
ATOM 697 C C . TYR A 1 89 ? 7.188 23.141 11.672 1 98.69 89 TYR A C 1
ATOM 699 O O . TYR A 1 89 ? 7.902 23.672 10.82 1 98.69 89 TYR A O 1
ATOM 707 N N . SER A 1 90 ? 7.25 23.422 12.945 1 98.19 90 SER A N 1
ATOM 708 C CA . SER A 1 90 ? 8.109 24.484 13.438 1 98.19 90 SER A CA 1
ATOM 709 C C . SER A 1 90 ? 9.586 24.141 13.273 1 98.19 90 SER A C 1
ATOM 711 O O . SER A 1 90 ? 10.43 25.016 13.125 1 98.19 90 SER A O 1
ATOM 713 N N . GLY A 1 91 ? 9.867 22.859 13.305 1 98.19 91 GLY A N 1
ATOM 714 C CA . GLY A 1 91 ? 11.234 22.391 13.141 1 98.19 91 GLY A CA 1
ATOM 715 C C . GLY A 1 91 ? 11.672 22.328 11.688 1 98.19 91 GLY A C 1
ATOM 716 O O . GLY A 1 91 ? 12.812 21.969 11.398 1 98.19 91 GLY A O 1
ATOM 717 N N . GLY A 1 92 ? 10.766 22.609 10.773 1 98.19 92 GLY A N 1
ATOM 718 C CA . GLY A 1 92 ? 11.094 22.562 9.359 1 98.19 92 GLY A CA 1
ATOM 719 C C . GLY A 1 92 ? 11.195 21.156 8.805 1 98.19 92 GLY A C 1
ATOM 720 O O . GLY A 1 92 ? 11.844 20.938 7.781 1 98.19 92 GLY A O 1
ATOM 721 N N . LYS A 1 93 ? 10.633 20.219 9.508 1 98.31 93 LYS A N 1
ATOM 722 C CA . LYS A 1 93 ? 10.648 18.828 9.086 1 98.31 93 LYS A CA 1
ATOM 723 C C . LYS A 1 93 ? 9.406 18.484 8.258 1 98.31 93 LYS A C 1
ATOM 725 O O . LYS A 1 93 ? 8.359 19.109 8.422 1 98.31 93 LYS A O 1
ATOM 730 N N . LEU A 1 94 ? 9.492 17.516 7.387 1 98.81 94 LEU A N 1
ATOM 731 C CA . LEU A 1 94 ? 8.398 17.188 6.484 1 98.81 94 LEU A CA 1
ATOM 732 C C . LEU A 1 94 ? 7.16 16.75 7.262 1 98.81 94 LEU A C 1
ATOM 734 O O . LEU A 1 94 ? 7.262 15.93 8.18 1 98.81 94 LEU A O 1
ATOM 738 N N . ILE A 1 95 ? 6.055 17.281 6.891 1 98.88 95 ILE A N 1
ATOM 739 C CA . ILE A 1 95 ? 4.738 16.75 7.23 1 98.88 95 ILE A CA 1
ATOM 740 C C . ILE A 1 95 ? 3.977 16.391 5.957 1 98.88 95 ILE A C 1
ATOM 742 O O . ILE A 1 95 ? 3.699 17.266 5.129 1 98.88 95 ILE A O 1
ATOM 746 N N . ALA A 1 96 ? 3.691 15.195 5.816 1 98.94 96 ALA A N 1
ATOM 747 C CA . ALA A 1 96 ? 2.967 14.742 4.633 1 98.94 96 ALA A CA 1
ATOM 748 C C . ALA A 1 96 ? 1.667 14.047 5.02 1 98.94 96 ALA A C 1
ATOM 750 O O . ALA A 1 96 ? 1.666 13.141 5.855 1 98.94 96 ALA A O 1
ATOM 751 N N . ALA A 1 97 ? 0.56 14.469 4.488 1 98.88 97 ALA A N 1
ATOM 752 C CA . ALA A 1 97 ? -0.761 13.922 4.793 1 98.88 97 ALA A CA 1
ATOM 753 C C . ALA A 1 97 ? -1.582 13.734 3.521 1 98.88 97 ALA A C 1
ATOM 755 O O . ALA A 1 97 ? -1.472 14.516 2.578 1 98.88 97 ALA A O 1
ATOM 756 N N . ILE A 1 98 ? -2.451 12.766 3.51 1 98.75 98 ILE A N 1
ATOM 757 C CA . ILE A 1 98 ? -3.176 12.406 2.293 1 98.75 98 ILE A CA 1
ATOM 758 C C . ILE A 1 98 ? -4.633 12.094 2.633 1 98.75 98 ILE A C 1
ATOM 760 O O . ILE A 1 98 ? -4.93 11.594 3.719 1 98.75 98 ILE A O 1
ATOM 764 N N . CYS A 1 99 ? -5.586 12.414 1.623 1 97.75 99 CYS A N 1
ATOM 765 C CA . CYS A 1 99 ? -7.016 12.133 1.726 1 97.75 99 CYS A CA 1
ATOM 766 C C . CYS A 1 99 ? -7.637 12.883 2.895 1 97.75 99 CYS A C 1
ATOM 768 O O . CYS A 1 99 ? -7.691 14.117 2.887 1 97.75 99 CYS A O 1
ATOM 770 N N . ALA A 1 100 ? -8.039 12.219 3.992 1 95.5 100 ALA A N 1
ATOM 771 C CA . ALA A 1 100 ? -8.586 12.875 5.176 1 95.5 100 ALA A CA 1
ATOM 772 C C . ALA A 1 100 ? -7.48 13.273 6.145 1 95.5 100 ALA A C 1
ATOM 774 O O . ALA A 1 100 ? -7.711 14.047 7.078 1 95.5 100 ALA A O 1
ATOM 775 N N . GLY A 1 101 ? -6.238 12.852 5.879 1 97.12 101 GLY A N 1
ATOM 776 C CA . GLY A 1 101 ? -5.102 13.133 6.738 1 97.12 101 GLY A CA 1
ATOM 777 C C . GLY A 1 101 ? -4.891 14.617 6.98 1 97.12 101 GLY A C 1
ATOM 778 O O . GLY A 1 101 ? -4.645 15.039 8.109 1 97.12 101 GLY A O 1
ATOM 779 N N . PRO A 1 102 ? -5.059 15.414 5.996 1 98.06 102 PRO A N 1
ATOM 780 C CA . PRO A 1 102 ? -4.867 16.859 6.148 1 98.06 102 PRO A CA 1
ATOM 781 C C . PRO A 1 102 ? -5.797 17.469 7.195 1 98.06 102 PRO A C 1
ATOM 783 O O . PRO A 1 102 ? -5.559 18.594 7.652 1 98.06 102 PRO A O 1
ATOM 786 N N . ARG A 1 103 ? -6.828 16.75 7.617 1 96.75 103 ARG A N 1
ATOM 787 C CA . ARG A 1 103 ? -7.68 17.234 8.695 1 96.75 103 ARG A CA 1
ATOM 788 C C . ARG A 1 103 ? -6.879 17.453 9.977 1 96.75 103 ARG A C 1
ATOM 790 O O . ARG A 1 103 ? -7.113 18.406 10.711 1 96.75 103 ARG A O 1
ATOM 797 N N . TYR A 1 104 ? -5.926 16.531 10.227 1 97.56 104 TYR A N 1
ATOM 798 C CA . TYR A 1 104 ? -5.066 16.688 11.398 1 97.56 104 TYR A CA 1
ATOM 799 C C . TYR A 1 104 ? -4.246 17.969 11.312 1 97.56 104 TYR A C 1
ATOM 801 O O . TYR A 1 104 ? -4.051 18.656 12.312 1 97.56 104 TYR A O 1
ATOM 809 N N . LEU A 1 105 ? -3.785 18.281 10.125 1 98.62 105 LEU A N 1
ATOM 810 C CA . LEU A 1 105 ? -2.992 19.484 9.914 1 98.62 105 LEU A CA 1
ATOM 811 C C . LEU A 1 105 ? -3.848 20.734 10.078 1 98.62 105 LEU A C 1
ATOM 813 O O . LEU A 1 105 ? -3.385 21.75 10.617 1 98.62 105 LEU A O 1
ATOM 817 N N . ALA A 1 106 ? -5.051 20.625 9.57 1 98.06 106 ALA A N 1
ATOM 818 C CA . ALA A 1 106 ? -5.988 21.734 9.711 1 98.06 106 ALA A CA 1
ATOM 819 C C . ALA A 1 106 ? -6.266 22.031 11.188 1 98.06 106 ALA A C 1
ATOM 821 O O . ALA A 1 106 ? -6.219 23.188 11.617 1 98.06 106 ALA A O 1
ATOM 822 N N . LYS A 1 107 ? -6.504 21.016 11.938 1 97.06 107 LYS A N 1
ATOM 823 C CA . LYS A 1 107 ? -6.82 21.172 13.352 1 97.06 107 LYS A CA 1
ATOM 824 C C . LYS A 1 107 ? -5.609 21.656 14.141 1 97.06 107 LYS A C 1
ATOM 826 O O . LYS A 1 107 ? -5.758 22.359 15.148 1 97.06 107 LYS A O 1
ATOM 831 N N . ALA A 1 108 ? -4.434 21.281 13.625 1 98.38 108 ALA A N 1
ATOM 832 C CA . ALA A 1 108 ? -3.207 21.781 14.242 1 98.38 108 ALA A CA 1
ATOM 833 C C . ALA A 1 108 ? -2.967 23.25 13.883 1 98.38 108 ALA A C 1
ATOM 835 O O . ALA A 1 108 ? -2.123 23.906 14.484 1 98.38 108 ALA A O 1
ATOM 836 N N . GLY A 1 109 ? -3.678 23.703 12.891 1 98.44 109 GLY A N 1
ATOM 837 C CA . GLY A 1 109 ? -3.652 25.109 12.547 1 98.44 109 GLY A CA 1
ATOM 838 C C . GLY A 1 109 ? -2.602 25.469 11.508 1 98.44 109 GLY A C 1
ATOM 839 O O . GLY A 1 109 ? -2.506 26.609 11.07 1 98.44 109 GLY A O 1
ATOM 840 N N . ILE A 1 110 ? -1.921 24.484 10.961 1 98.56 110 ILE A N 1
ATOM 841 C CA . ILE A 1 110 ? -0.759 24.828 10.141 1 98.56 110 ILE A CA 1
ATOM 842 C C . ILE A 1 110 ? -1.195 25.062 8.695 1 98.56 110 ILE A C 1
ATOM 844 O O . ILE A 1 110 ? -0.454 25.641 7.91 1 98.56 110 ILE A O 1
ATOM 848 N N . LEU A 1 111 ? -2.393 24.625 8.297 1 98.81 111 LEU A N 1
ATOM 849 C CA . LEU A 1 111 ? -2.838 24.797 6.922 1 98.81 111 LEU A CA 1
ATOM 850 C C . LEU A 1 111 ? -3.168 26.25 6.633 1 98.81 111 LEU A C 1
ATOM 852 O O . LEU A 1 111 ? -3.324 26.641 5.469 1 98.81 111 LEU A O 1
ATOM 856 N N . LYS A 1 112 ? -3.221 27.078 7.648 1 98.38 112 LYS A N 1
ATOM 857 C CA . LYS A 1 112 ? -3.439 28.5 7.469 1 98.38 112 LYS A CA 1
ATOM 858 C C . LYS A 1 112 ? -2.232 29.172 6.809 1 98.38 112 LYS A C 1
ATOM 860 O O . LYS A 1 112 ? -2.355 30.234 6.207 1 98.38 112 LYS A O 1
ATOM 865 N N . ASP A 1 113 ? -1.103 28.484 6.863 1 98.25 113 ASP A N 1
ATOM 866 C CA . ASP A 1 113 ? 0.154 29.094 6.441 1 98.25 113 ASP A CA 1
ATOM 867 C C . ASP A 1 113 ? 0.658 28.484 5.141 1 98.25 113 ASP A C 1
ATOM 869 O O . ASP A 1 113 ? 1.724 28.844 4.641 1 98.25 113 ASP A O 1
ATOM 873 N N . VAL A 1 114 ? -0.095 27.547 4.609 1 98.81 114 VAL A N 1
ATOM 874 C CA . VAL A 1 114 ? 0.4 26.844 3.428 1 98.81 114 VAL A CA 1
ATOM 875 C C . VAL A 1 114 ? -0.763 26.531 2.49 1 98.81 114 VAL A C 1
ATOM 877 O O . VAL A 1 114 ? -1.917 26.469 2.92 1 98.81 114 VAL A O 1
ATOM 880 N N . LYS A 1 115 ? -0.449 26.344 1.194 1 98.88 115 LYS A N 1
ATOM 881 C CA . LYS A 1 115 ? -1.39 25.734 0.26 1 98.88 115 LYS A CA 1
ATOM 882 C C . LYS A 1 115 ? -1.503 24.234 0.5 1 98.88 115 LYS A C 1
ATOM 884 O O . LYS A 1 115 ? -0.537 23.594 0.915 1 98.88 115 LYS A O 1
ATOM 889 N N . TYR A 1 116 ? -2.654 23.719 0.288 1 98.88 116 TYR A N 1
ATOM 890 C CA . TYR A 1 116 ? -2.859 22.297 0.534 1 98.88 116 TYR A CA 1
ATOM 891 C C . TYR A 1 116 ? -3.959 21.75 -0.363 1 98.88 116 TYR A C 1
ATOM 893 O O . TYR A 1 116 ? -4.691 22.5 -1.002 1 98.88 116 TYR A O 1
ATOM 901 N N . THR A 1 117 ? -4.055 20.469 -0.543 1 98.88 117 THR A N 1
ATOM 902 C CA . THR A 1 117 ? -5.184 19.75 -1.125 1 98.88 117 THR A CA 1
ATOM 903 C C . THR A 1 117 ? -5.652 18.641 -0.195 1 98.88 117 THR A C 1
ATOM 905 O O . THR A 1 117 ? -5.012 18.359 0.82 1 98.88 117 THR A O 1
ATOM 908 N N . THR A 1 118 ? -6.777 18.125 -0.361 1 98.19 118 THR A N 1
ATOM 909 C CA . THR A 1 118 ? -7.414 17.062 0.416 1 98.19 118 THR A CA 1
ATOM 910 C C . THR A 1 118 ? -8.594 16.484 -0.343 1 98.19 118 THR A C 1
ATOM 912 O O . THR A 1 118 ? -9.102 17.094 -1.286 1 98.19 118 THR A O 1
ATOM 915 N N . SER A 1 119 ? -8.977 15.328 0.012 1 96.81 119 SER A N 1
ATOM 916 C CA . SER A 1 119 ? -10.18 14.727 -0.5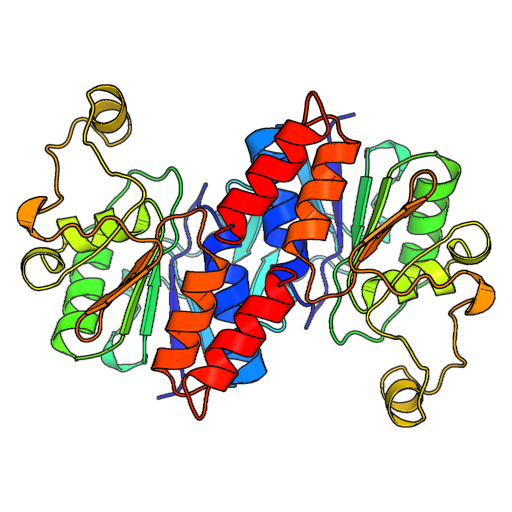59 1 96.81 119 SER A CA 1
ATOM 917 C C . SER A 1 119 ? -11.438 15.359 0.015 1 96.81 119 SER A C 1
ATOM 919 O O . SER A 1 119 ? -12.523 15.211 -0.549 1 96.81 119 SER A O 1
ATOM 921 N N . ILE A 1 120 ? -11.305 16.016 1.154 1 95.31 120 ILE A N 1
ATOM 922 C CA . ILE A 1 120 ? -12.453 16.656 1.791 1 95.31 120 ILE A CA 1
ATOM 923 C C . ILE A 1 120 ? -12.648 18.062 1.207 1 95.31 120 ILE A C 1
ATOM 925 O O . ILE A 1 120 ? -12.391 19.062 1.876 1 95.31 120 ILE A O 1
ATOM 929 N N . VAL A 1 121 ? -13.219 18.109 0.07 1 95 121 VAL A N 1
ATOM 930 C CA . VAL A 1 121 ? -13.32 19.344 -0.702 1 95 121 VAL A CA 1
ATOM 931 C C . VAL A 1 121 ? -14.445 20.219 -0.137 1 95 121 VAL A C 1
ATOM 933 O O . VAL A 1 121 ? -14.391 21.438 -0.232 1 95 121 VAL A O 1
ATOM 936 N N . GLU A 1 122 ? -15.414 19.594 0.447 1 93.75 122 GLU A N 1
ATOM 937 C CA . GLU A 1 122 ? -16.531 20.297 1.066 1 93.75 122 GLU A CA 1
ATOM 938 C C . GLU A 1 122 ? -16.875 19.688 2.426 1 93.75 122 GLU A C 1
ATOM 940 O O . GLU A 1 122 ? -16.688 18.484 2.643 1 93.75 122 GLU A O 1
ATOM 945 N N . TRP A 1 123 ? -17.344 20.547 3.252 1 93.94 123 TRP A N 1
ATOM 946 C CA . TRP A 1 123 ? -17.766 20.125 4.578 1 93.94 123 TRP A CA 1
ATOM 947 C C . TRP A 1 123 ? -19.297 20.031 4.648 1 93.94 123 TRP A C 1
ATOM 949 O O . TRP A 1 123 ? -19.938 20.844 5.301 1 93.94 123 TRP A O 1
ATOM 959 N N . THR A 1 124 ? -19.75 19 4.07 1 92.88 124 THR A N 1
ATOM 960 C CA . THR A 1 124 ? -21.203 18.781 4.008 1 92.88 124 THR A CA 1
ATOM 961 C C . THR A 1 124 ? -21.734 18.359 5.375 1 92.88 124 THR A C 1
ATOM 963 O O . THR A 1 124 ? -20.969 18.094 6.301 1 92.88 124 THR A O 1
ATOM 966 N N . GLN A 1 125 ? -23.062 18.297 5.453 1 90.88 125 GLN A N 1
ATOM 967 C CA . GLN A 1 125 ? -23.688 17.844 6.688 1 90.88 125 GLN A CA 1
ATOM 968 C C . GLN A 1 125 ? -23.312 16.391 6.996 1 90.88 125 GLN A C 1
ATOM 970 O O . GLN A 1 125 ? -23.062 16.047 8.148 1 90.88 125 GLN A O 1
ATOM 975 N N . ALA A 1 126 ? -23.203 15.641 6.016 1 85.81 126 ALA A N 1
ATOM 976 C CA . ALA A 1 126 ? -22.812 14.242 6.188 1 85.81 126 ALA A CA 1
ATOM 977 C C . ALA A 1 126 ? -21.406 14.133 6.754 1 85.81 126 ALA A C 1
ATOM 979 O O . ALA A 1 126 ? -21.141 13.297 7.617 1 85.81 126 ALA A O 1
ATOM 980 N N . ARG A 1 127 ? -20.5 14.938 6.199 1 85.38 127 ARG A N 1
ATOM 981 C CA . ARG A 1 127 ? -19.141 14.938 6.703 1 85.38 127 ARG A CA 1
ATOM 982 C C . ARG A 1 127 ? -19.078 15.43 8.148 1 85.38 127 ARG A C 1
ATOM 984 O O . ARG A 1 127 ? -18.359 14.875 8.977 1 85.38 127 ARG A O 1
ATOM 991 N N . ARG A 1 128 ? -19.828 16.469 8.375 1 86.62 128 ARG A N 1
ATOM 992 C CA . ARG A 1 128 ? -19.891 17.016 9.727 1 86.62 128 ARG A CA 1
ATOM 993 C C . ARG A 1 128 ? -20.312 15.938 10.727 1 86.62 128 ARG A C 1
ATOM 995 O O . ARG A 1 128 ? -19.719 15.812 11.797 1 86.62 128 ARG A O 1
ATOM 1002 N N . GLU A 1 129 ? -21.312 15.211 10.367 1 84.44 129 GLU A N 1
ATOM 1003 C CA . GLU A 1 129 ? -21.812 14.141 11.234 1 84.44 129 GLU A CA 1
ATOM 1004 C C . GLU A 1 129 ? -20.781 13.031 11.391 1 84.44 129 GLU A C 1
ATOM 1006 O O . GLU A 1 129 ? -20.625 12.469 12.477 1 84.44 129 GLU A O 1
ATOM 1011 N N . ALA A 1 130 ? -20 12.727 10.352 1 79 130 ALA A N 1
ATOM 1012 C CA . ALA A 1 130 ? -18.984 11.68 10.359 1 79 130 ALA A CA 1
ATOM 1013 C C . ALA A 1 130 ? -17.797 12.055 11.258 1 79 130 ALA A C 1
ATOM 1015 O O . ALA A 1 130 ? -17.109 11.188 11.781 1 79 130 ALA A O 1
ATOM 1016 N N . PHE A 1 131 ? -17.656 13.359 11.414 1 82.31 131 PHE A N 1
ATOM 1017 C CA . PHE A 1 131 ? -16.5 13.82 12.172 1 82.31 131 PHE A CA 1
ATOM 1018 C C . PHE A 1 131 ? -16.938 14.508 13.461 1 82.31 131 PHE A C 1
ATOM 1020 O O . PHE A 1 131 ? -16.375 15.539 13.852 1 82.31 131 PHE A O 1
ATOM 1027 N N . GLY A 1 132 ? -17.953 14.039 14.117 1 82 132 GLY A N 1
ATOM 1028 C CA . GLY A 1 132 ? -18.359 14.43 15.461 1 82 132 GLY A CA 1
ATOM 1029 C C . GLY A 1 132 ? -19.016 15.797 15.508 1 82 132 GLY A C 1
ATOM 1030 O O . GLY A 1 132 ? -18.906 16.516 16.5 1 82 132 GLY A O 1
ATOM 1031 N N . ASN A 1 133 ? -19.547 16.219 14.367 1 86.19 133 ASN A N 1
ATOM 1032 C CA . ASN A 1 133 ? -20.297 17.469 14.258 1 86.19 133 ASN A CA 1
ATOM 1033 C C . ASN A 1 133 ? -19.422 18.688 14.539 1 86.19 133 ASN A C 1
ATOM 1035 O O . ASN A 1 133 ? -19.891 19.672 15.102 1 86.19 133 ASN A O 1
ATOM 1039 N N . GLU A 1 134 ? -18.188 18.469 14.266 1 87.75 134 GLU A N 1
ATOM 1040 C CA . GLU A 1 134 ? -17.297 19.609 14.422 1 87.75 134 GLU A CA 1
ATOM 1041 C C . GLU A 1 134 ? -17.453 20.594 13.266 1 87.75 134 GLU A C 1
ATOM 1043 O O . GLU A 1 134 ? -17.984 20.234 12.211 1 87.75 134 GLU A O 1
ATOM 1048 N N . ASP A 1 135 ? -17.047 21.844 13.547 1 93.25 135 ASP A N 1
ATOM 1049 C CA . ASP A 1 135 ? -17.016 22.828 12.469 1 93.25 135 ASP A CA 1
ATOM 1050 C C . ASP A 1 135 ? -15.906 22.516 11.469 1 93.25 135 ASP A C 1
ATOM 1052 O O . ASP A 1 135 ? -14.938 21.828 11.805 1 93.25 135 ASP A O 1
ATOM 1056 N N . ASP A 1 136 ? -16.078 22.969 10.227 1 95.75 136 ASP A N 1
ATOM 1057 C CA . ASP A 1 136 ? -15.055 22.797 9.195 1 95.75 136 ASP A CA 1
ATOM 1058 C C . ASP A 1 136 ? -13.703 23.328 9.664 1 95.75 136 ASP A C 1
ATOM 1060 O O . ASP A 1 136 ? -13.547 24.531 9.867 1 95.75 136 ASP A O 1
ATOM 1064 N N . PRO A 1 137 ? -12.773 22.438 9.836 1 95.69 137 PRO A N 1
ATOM 1065 C CA . PRO A 1 137 ? -11.484 22.906 10.352 1 95.69 137 PRO A CA 1
ATOM 1066 C C . PRO A 1 137 ? -10.57 23.453 9.266 1 95.69 137 PRO A C 1
ATOM 1068 O O . PRO A 1 137 ? -9.523 24.031 9.562 1 95.69 137 PRO A O 1
ATOM 1071 N N . PHE A 1 138 ? -10.922 23.312 8.031 1 97.81 138 PHE A N 1
ATOM 1072 C CA . PHE A 1 138 ? -10.031 23.609 6.914 1 97.81 138 PHE A CA 1
ATOM 1073 C C . PHE A 1 138 ? -10.102 25.094 6.543 1 97.81 138 PHE A C 1
ATOM 1075 O O . PHE A 1 138 ? -11.195 25.641 6.395 1 97.81 138 PHE A O 1
ATOM 1082 N N . PRO A 1 139 ? -8.938 25.781 6.395 1 98.5 139 PRO A N 1
ATOM 1083 C CA . PRO A 1 139 ? -8.922 27.109 5.785 1 98.5 139 PRO A CA 1
ATOM 1084 C C . PRO A 1 139 ? -9.125 27.078 4.273 1 98.5 139 PRO A C 1
ATOM 1086 O O . PRO A 1 139 ? -8.148 27.094 3.516 1 98.5 139 PRO A O 1
ATOM 1089 N N . ARG A 1 140 ? -10.312 27.172 3.826 1 98.06 140 ARG A N 1
ATOM 1090 C CA . ARG A 1 140 ? -10.711 26.859 2.455 1 98.06 140 ARG A CA 1
ATOM 1091 C C . ARG A 1 140 ? -10.047 27.812 1.469 1 98.06 140 ARG A C 1
ATOM 1093 O O . ARG A 1 140 ? -9.828 27.453 0.307 1 98.06 140 ARG A O 1
ATOM 1100 N N . GLU A 1 141 ? -9.641 28.984 1.895 1 98.19 141 GLU A N 1
ATOM 1101 C CA . GLU A 1 141 ? -9 29.969 1.022 1 98.19 141 GLU A CA 1
ATOM 1102 C C . GLU A 1 141 ? -7.637 29.4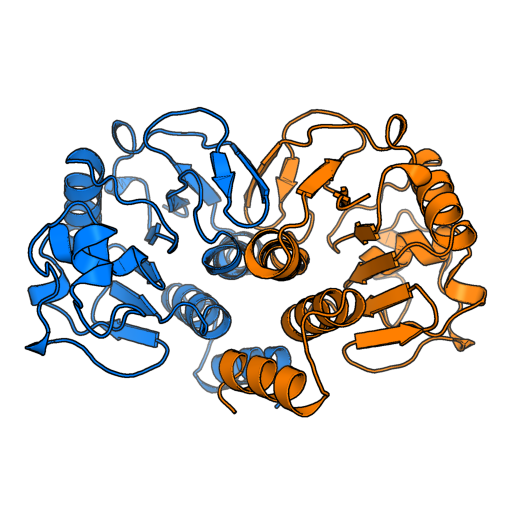69 0.551 1 98.19 141 GLU A C 1
ATOM 1104 O O . GLU A 1 141 ? -7.105 29.953 -0.452 1 98.19 141 GLU A O 1
ATOM 1109 N N . ASN A 1 142 ? -6.977 28.516 1.239 1 98.75 142 ASN A N 1
ATOM 1110 C CA . ASN A 1 142 ? -5.66 28 0.894 1 98.75 142 ASN A CA 1
ATOM 1111 C C . ASN A 1 142 ? -5.754 26.672 0.14 1 98.75 142 ASN A C 1
ATOM 1113 O O . ASN A 1 142 ? -4.734 26.109 -0.258 1 98.75 142 ASN A O 1
ATOM 1117 N N . TYR A 1 143 ? -6.961 26.172 -0.085 1 98.75 143 TYR A N 1
ATOM 1118 C CA . TYR A 1 143 ? -7.18 24.922 -0.795 1 98.75 143 TYR A CA 1
ATOM 1119 C C . TYR A 1 143 ? -6.852 25.062 -2.275 1 98.75 143 TYR A C 1
ATOM 1121 O O . TYR A 1 143 ? -7.223 26.062 -2.904 1 98.75 143 TYR A O 1
ATOM 1129 N N . ILE A 1 144 ? -6.07 24.109 -2.805 1 98.69 144 ILE A N 1
ATOM 1130 C CA . ILE A 1 144 ? -5.777 24 -4.23 1 98.69 144 ILE A CA 1
ATOM 1131 C C . ILE A 1 144 ? -6.352 22.688 -4.773 1 98.69 144 ILE A C 1
ATOM 1133 O O . ILE A 1 144 ? -6.062 21.609 -4.25 1 98.69 144 ILE A O 1
ATOM 1137 N N . ASP A 1 145 ? -7.168 22.75 -5.812 1 98 145 ASP A N 1
ATOM 1138 C CA . ASP A 1 145 ? -7.789 21.562 -6.387 1 98 145 ASP A CA 1
ATOM 1139 C C . ASP A 1 145 ? -6.84 20.859 -7.355 1 98 145 ASP A C 1
ATOM 1141 O O . ASP A 1 145 ? -7 20.953 -8.57 1 98 145 ASP A O 1
ATOM 1145 N N . THR A 1 146 ? -5.891 20.188 -6.852 1 98.12 146 THR A N 1
ATOM 1146 C CA . THR A 1 146 ? -4.918 19.391 -7.59 1 98.12 146 THR A CA 1
ATOM 1147 C C . THR A 1 146 ? -4.633 18.078 -6.871 1 98.12 146 THR A C 1
ATOM 1149 O O . THR A 1 146 ? -5.129 17.844 -5.766 1 98.12 146 THR A O 1
ATOM 1152 N N . ARG A 1 147 ? -3.998 17.188 -7.469 1 98.31 147 ARG A N 1
ATOM 1153 C CA . ARG A 1 147 ? -3.777 15.836 -6.965 1 98.31 147 ARG A CA 1
ATOM 1154 C C . ARG A 1 147 ? -2.85 15.844 -5.754 1 98.31 147 ARG A C 1
ATOM 1156 O O . ARG A 1 147 ? -3.078 15.117 -4.781 1 98.31 147 ARG A O 1
ATOM 1163 N N . VAL A 1 148 ? -1.776 16.609 -5.82 1 98.75 148 VAL A N 1
ATOM 1164 C CA . VAL A 1 148 ? -0.771 16.719 -4.77 1 98.75 148 VAL A CA 1
ATOM 1165 C C . VAL A 1 148 ? -0.249 18.141 -4.691 1 98.75 148 VAL A C 1
ATOM 1167 O O . VAL A 1 148 ? -0.139 18.828 -5.711 1 98.75 148 VAL A O 1
ATOM 1170 N N . VAL A 1 149 ? -0.008 18.688 -3.506 1 98.94 149 VAL A N 1
ATOM 1171 C CA . VAL A 1 149 ? 0.521 20.031 -3.271 1 98.94 149 VAL A CA 1
ATOM 1172 C C . VAL A 1 149 ? 1.71 19.969 -2.318 1 98.94 149 VAL A C 1
ATOM 1174 O O . VAL A 1 149 ? 1.644 19.297 -1.282 1 98.94 149 VAL A O 1
ATOM 1177 N N . ARG A 1 150 ? 2.812 20.531 -2.674 1 98.88 150 ARG A N 1
ATOM 1178 C CA . ARG A 1 150 ? 3.943 20.781 -1.786 1 98.88 150 ARG A CA 1
ATOM 1179 C C . ARG A 1 150 ? 4.121 22.281 -1.55 1 98.88 150 ARG A C 1
ATOM 1181 O O . ARG A 1 150 ? 4.277 23.047 -2.5 1 98.88 150 ARG A O 1
ATOM 1188 N N . ASP A 1 151 ? 4 22.688 -0.359 1 98.94 151 ASP A N 1
ATOM 1189 C CA . ASP A 1 151 ? 4.246 24.062 0.05 1 98.94 151 ASP A CA 1
ATOM 1190 C C . ASP A 1 151 ? 5.043 24.109 1.35 1 98.94 151 ASP A C 1
ATOM 1192 O O . ASP A 1 151 ? 4.582 23.641 2.391 1 98.94 151 ASP A O 1
ATOM 1196 N N . LYS A 1 152 ? 6.242 24.719 1.295 1 98.38 152 LYS A N 1
ATOM 1197 C CA . LYS A 1 152 ? 7.207 24.641 2.389 1 98.38 152 LYS A CA 1
ATOM 1198 C C . LYS A 1 152 ? 7.52 23.188 2.748 1 98.38 152 LYS A C 1
ATOM 1200 O O . LYS A 1 152 ? 7.895 22.391 1.882 1 98.38 152 LYS A O 1
ATOM 1205 N N . ASN A 1 153 ? 7.441 22.844 4.02 1 98.75 153 ASN A N 1
ATOM 1206 C CA . ASN A 1 153 ? 7.742 21.469 4.438 1 98.75 153 ASN A CA 1
ATOM 1207 C C . ASN A 1 153 ? 6.473 20.641 4.609 1 98.75 153 ASN A C 1
ATOM 1209 O O . ASN A 1 153 ? 6.453 19.688 5.387 1 98.75 153 ASN A O 1
ATOM 1213 N N . VAL A 1 154 ? 5.391 20.969 3.828 1 98.94 154 VAL A N 1
ATOM 1214 C CA . VAL A 1 154 ? 4.113 20.266 3.928 1 98.94 154 VAL A CA 1
ATOM 1215 C C . VAL A 1 154 ? 3.73 19.703 2.564 1 98.94 154 VAL A C 1
ATOM 1217 O O . VAL A 1 154 ? 3.77 20.406 1.555 1 98.94 154 VAL A O 1
ATOM 1220 N N . ILE A 1 155 ? 3.445 18.438 2.484 1 98.94 155 ILE A N 1
ATOM 1221 C CA . ILE A 1 155 ? 2.914 17.781 1.295 1 98.94 155 ILE A CA 1
ATOM 1222 C C . ILE A 1 155 ? 1.53 17.203 1.599 1 98.94 155 ILE A C 1
ATOM 1224 O O . ILE A 1 155 ? 1.351 16.484 2.588 1 98.94 155 ILE A O 1
ATOM 1228 N N . THR A 1 156 ? 0.514 17.547 0.859 1 98.94 156 THR A N 1
ATOM 1229 C CA . THR A 1 156 ? -0.829 16.984 0.967 1 98.94 156 THR A CA 1
ATOM 1230 C C . THR A 1 156 ? -1.289 16.422 -0.374 1 98.94 156 THR A C 1
ATOM 1232 O O . THR A 1 156 ? -0.799 16.828 -1.428 1 98.94 156 THR A O 1
ATOM 1235 N N . SER A 1 157 ? -2.162 15.508 -0.339 1 98.88 157 SER A N 1
ATOM 1236 C CA . SER A 1 157 ? -2.641 14.852 -1.554 1 98.88 157 SER A CA 1
ATOM 1237 C C . SER A 1 157 ? -4.078 14.367 -1.394 1 98.88 157 SER A C 1
ATOM 1239 O O . SER A 1 157 ? -4.559 14.195 -0.272 1 98.88 157 SER A O 1
ATOM 1241 N N . LYS A 1 158 ? -4.762 14.281 -2.533 1 98.5 158 LYS A N 1
ATOM 1242 C CA . LYS A 1 158 ? -6.023 13.547 -2.566 1 98.5 158 LYS A CA 1
ATOM 1243 C C . LYS A 1 158 ? -5.789 12.047 -2.463 1 98.5 158 LYS A C 1
ATOM 1245 O O . LYS A 1 158 ? -4.746 11.539 -2.893 1 98.5 158 LYS A O 1
ATOM 1250 N N . GLY A 1 159 ? -6.715 11.367 -1.888 1 98.19 159 GLY A N 1
ATOM 1251 C CA . GLY A 1 159 ? -6.57 9.945 -1.613 1 98.19 159 GLY A CA 1
ATOM 1252 C C . GLY A 1 159 ? -6.254 9.125 -2.852 1 98.19 159 GLY A C 1
ATOM 1253 O O . GLY A 1 159 ? -5.34 8.297 -2.838 1 98.19 159 GLY A O 1
ATOM 1254 N N . ILE A 1 160 ? -6.887 9.383 -3.982 1 96.88 160 ILE A N 1
ATOM 1255 C CA . ILE A 1 160 ? -6.781 8.633 -5.227 1 96.88 160 ILE A CA 1
ATOM 1256 C C . ILE A 1 160 ? -5.418 8.875 -5.867 1 96.88 160 ILE A C 1
ATOM 1258 O O . ILE A 1 160 ? -5.008 8.148 -6.77 1 96.88 160 ILE A O 1
ATOM 1262 N N . SER A 1 161 ? -4.68 9.852 -5.371 1 98.31 161 SER A N 1
ATOM 1263 C CA . SER A 1 161 ? -3.398 10.266 -5.93 1 98.31 161 SER A CA 1
ATOM 1264 C C . SER A 1 161 ? -2.236 9.734 -5.098 1 98.31 161 SER A C 1
ATOM 1266 O O . SER A 1 161 ? -1.215 10.406 -4.945 1 98.31 161 SER A O 1
ATOM 1268 N N . PHE A 1 162 ? -2.414 8.5 -4.586 1 98.62 162 PHE A N 1
ATOM 1269 C CA . PHE A 1 162 ? -1.443 7.961 -3.643 1 98.62 162 PHE A CA 1
ATOM 1270 C C . PHE A 1 162 ? -0.117 7.676 -4.336 1 98.62 162 PHE A C 1
ATOM 1272 O O . PHE A 1 162 ? 0.937 7.68 -3.695 1 98.62 162 PHE A O 1
ATOM 1279 N N . VAL A 1 163 ? -0.068 7.492 -5.672 1 98.62 163 VAL A N 1
ATOM 1280 C CA . VAL A 1 163 ? 1.185 7.344 -6.406 1 98.62 163 VAL A CA 1
ATOM 1281 C C . VAL A 1 163 ? 1.896 8.688 -6.496 1 98.62 163 VAL A C 1
ATOM 1283 O O . VAL A 1 163 ? 3.09 8.789 -6.211 1 98.62 163 VAL A O 1
ATOM 1286 N N . ASP A 1 164 ? 1.153 9.766 -6.832 1 98.56 164 ASP A N 1
ATOM 1287 C CA . ASP A 1 164 ? 1.685 11.125 -6.84 1 98.56 164 ASP A CA 1
ATOM 1288 C C . ASP A 1 164 ? 2.283 11.484 -5.484 1 98.56 164 ASP A C 1
ATOM 1290 O O . ASP A 1 164 ? 3.383 12.039 -5.41 1 98.56 164 ASP A O 1
ATOM 1294 N N . PHE A 1 165 ? 1.487 11.148 -4.477 1 98.88 165 PHE A N 1
ATOM 1295 C CA . PHE A 1 165 ? 1.878 11.438 -3.102 1 98.88 165 PHE A CA 1
ATOM 1296 C C . PHE A 1 165 ? 3.223 10.805 -2.773 1 98.88 165 PHE A C 1
ATOM 1298 O O . PHE A 1 165 ? 4.129 11.477 -2.275 1 98.88 165 PHE A O 1
ATOM 1305 N N . ALA A 1 166 ? 3.352 9.5 -3.066 1 98.94 166 ALA A N 1
ATOM 1306 C CA . ALA A 1 166 ? 4.574 8.75 -2.768 1 98.94 166 ALA A CA 1
ATOM 1307 C C . ALA A 1 166 ? 5.77 9.344 -3.504 1 98.94 166 ALA A C 1
ATOM 1309 O O . ALA A 1 166 ? 6.836 9.539 -2.914 1 98.94 166 ALA A O 1
ATOM 1310 N N . ILE A 1 167 ? 5.594 9.641 -4.742 1 98.75 167 ILE A N 1
ATOM 1311 C CA . ILE A 1 167 ? 6.668 10.164 -5.582 1 98.75 167 ILE A CA 1
ATOM 1312 C C . ILE A 1 167 ? 7.086 11.547 -5.098 1 98.75 167 ILE A C 1
ATOM 1314 O O . ILE A 1 167 ? 8.281 11.852 -5.031 1 98.75 167 ILE A O 1
ATOM 1318 N N . GLU A 1 168 ? 6.105 12.383 -4.695 1 98.81 168 GLU A N 1
ATOM 1319 C CA . GLU A 1 168 ? 6.406 13.727 -4.203 1 98.81 168 GLU A CA 1
ATOM 1320 C C . GLU A 1 168 ? 7.172 13.672 -2.883 1 98.81 168 GLU A C 1
ATOM 1322 O O . GLU A 1 168 ? 8.109 14.445 -2.67 1 98.81 168 GLU A O 1
ATOM 1327 N N . VAL A 1 169 ? 6.758 12.758 -2.002 1 98.94 169 VAL A N 1
ATOM 1328 C CA . VAL A 1 169 ? 7.441 12.594 -0.722 1 98.94 169 VAL A CA 1
ATOM 1329 C C . VAL A 1 169 ? 8.883 12.141 -0.957 1 98.94 169 VAL A C 1
ATOM 1331 O O . VAL A 1 169 ? 9.812 12.664 -0.341 1 98.94 169 VAL A O 1
ATOM 1334 N N . ALA A 1 170 ? 9.07 11.164 -1.845 1 98.81 170 ALA A N 1
ATOM 1335 C CA . ALA A 1 170 ? 10.414 10.703 -2.174 1 98.81 170 ALA A CA 1
ATOM 1336 C C . ALA A 1 170 ? 11.25 11.82 -2.785 1 98.81 170 ALA A C 1
ATOM 1338 O O . ALA A 1 170 ? 12.438 11.953 -2.492 1 98.81 170 ALA A O 1
ATOM 1339 N N . ASP A 1 171 ? 10.617 12.578 -3.648 1 98.81 171 ASP A N 1
ATOM 1340 C CA . ASP A 1 171 ? 11.297 13.711 -4.277 1 98.81 171 ASP A CA 1
ATOM 1341 C C . ASP A 1 171 ? 11.773 14.711 -3.232 1 98.81 171 ASP A C 1
ATOM 1343 O O . ASP A 1 171 ? 12.875 15.258 -3.348 1 98.81 171 ASP A O 1
ATOM 1347 N N . TYR A 1 172 ? 10.938 14.977 -2.225 1 98.56 172 TYR A N 1
ATOM 1348 C CA . TYR A 1 172 ? 11.281 15.891 -1.141 1 98.56 172 TYR A CA 1
ATOM 1349 C C . TYR A 1 172 ? 12.617 15.5 -0.505 1 98.56 172 TYR A C 1
ATOM 1351 O O . TYR A 1 172 ? 13.398 16.359 -0.119 1 98.56 172 TYR A O 1
ATOM 1359 N N . PHE A 1 173 ? 12.891 14.195 -0.46 1 98.38 173 PHE A N 1
ATOM 1360 C CA . PHE A 1 173 ? 14.094 13.703 0.201 1 98.38 173 PHE A CA 1
ATOM 1361 C C . PHE A 1 173 ? 15.18 13.406 -0.817 1 98.38 173 PHE A C 1
ATOM 1363 O O . PHE A 1 173 ? 16.125 12.664 -0.527 1 98.38 173 PHE A O 1
ATOM 1370 N N . GLY A 1 174 ? 14.969 13.797 -2.064 1 97.5 174 GLY A N 1
ATOM 1371 C CA . GLY A 1 174 ? 16.062 13.844 -3.025 1 97.5 174 GLY A CA 1
ATOM 1372 C C . GLY A 1 174 ? 16.203 12.562 -3.832 1 97.5 174 GLY A C 1
ATOM 1373 O O . GLY A 1 174 ? 17.281 12.242 -4.316 1 97.5 174 GLY A O 1
ATOM 1374 N N . MET A 1 175 ? 15.117 11.812 -3.941 1 98.12 175 MET A N 1
ATOM 1375 C CA . MET A 1 175 ? 15.195 10.555 -4.688 1 98.12 175 MET A CA 1
ATOM 1376 C C . MET A 1 175 ? 15.531 10.812 -6.152 1 98.12 175 MET A C 1
ATOM 1378 O O . MET A 1 175 ? 16.172 9.992 -6.801 1 98.12 175 MET A O 1
ATOM 1382 N N . PHE A 1 176 ? 15.117 11.93 -6.695 1 98.06 176 PHE A N 1
ATOM 1383 C CA . PHE A 1 176 ? 15.234 12.172 -8.133 1 98.06 176 PHE A CA 1
ATOM 1384 C C . PHE A 1 176 ? 16.234 13.281 -8.406 1 98.06 176 PHE A C 1
ATOM 1386 O O . PHE A 1 176 ? 16.297 14.273 -7.68 1 98.06 176 PHE A O 1
ATOM 1393 N N . LYS A 1 177 ? 17.047 13.172 -9.531 1 96.31 177 LYS A N 1
ATOM 1394 C CA . LYS A 1 177 ? 18.062 14.141 -9.93 1 96.31 177 LYS A CA 1
ATOM 1395 C C . LYS A 1 177 ? 17.422 15.359 -10.586 1 96.31 177 LYS A C 1
ATOM 1397 O O . LYS A 1 177 ? 17.938 16.469 -10.484 1 96.31 177 LYS A O 1
ATOM 1402 N N . ASN A 1 178 ? 16.344 15.016 -11.305 1 94.69 178 ASN A N 1
ATOM 1403 C CA . ASN A 1 178 ? 15.609 16.078 -11.992 1 94.69 178 ASN A CA 1
ATOM 1404 C C . ASN A 1 178 ? 14.141 15.703 -12.188 1 94.69 178 ASN A C 1
ATOM 1406 O O . ASN A 1 178 ? 13.711 14.617 -11.797 1 94.69 178 ASN A O 1
ATOM 1410 N N . SER A 1 179 ? 13.406 16.672 -12.703 1 94.75 179 SER A N 1
ATOM 1411 C CA . SER A 1 179 ? 11.969 16.516 -12.875 1 94.75 179 SER A CA 1
ATOM 1412 C C . SER A 1 179 ? 11.656 15.414 -13.891 1 94.75 179 SER A C 1
ATOM 1414 O O . SER A 1 179 ? 10.617 14.758 -13.805 1 94.75 179 SER A O 1
ATOM 1416 N N . GLU A 1 180 ? 12.461 15.156 -14.805 1 96.56 180 GLU A N 1
ATOM 1417 C CA . GLU A 1 180 ? 12.25 14.125 -15.812 1 96.56 180 GLU A CA 1
ATOM 1418 C C . GLU A 1 180 ? 12.281 12.734 -15.195 1 96.56 180 GLU A C 1
ATOM 1420 O O . GLU A 1 180 ? 11.484 11.867 -15.57 1 96.56 180 GLU A O 1
ATOM 1425 N N . ASP A 1 181 ? 13.203 12.547 -14.312 1 97.19 181 ASP A N 1
ATOM 1426 C CA . ASP A 1 181 ? 13.297 11.266 -13.609 1 97.19 181 ASP A CA 1
ATOM 1427 C C . ASP A 1 181 ? 12.031 10.992 -12.797 1 97.19 181 ASP A C 1
ATOM 1429 O O . ASP A 1 181 ? 11.531 9.867 -12.773 1 97.19 181 ASP A O 1
ATOM 1433 N N . LYS A 1 182 ? 11.664 12.062 -12.156 1 97.38 182 LYS A N 1
ATOM 1434 C CA . LYS A 1 182 ? 10.438 11.984 -11.375 1 97.38 182 LYS A CA 1
ATOM 1435 C C . LYS A 1 182 ? 9.25 11.609 -12.258 1 97.38 182 LYS A C 1
ATOM 1437 O O . LYS A 1 182 ? 8.484 10.703 -11.922 1 97.38 182 LYS A O 1
ATOM 1442 N N . LYS A 1 183 ? 9.141 12.281 -13.375 1 96.69 183 LYS A N 1
ATOM 1443 C CA . LYS A 1 183 ? 8.062 12.039 -14.328 1 96.69 183 LYS A CA 1
ATOM 1444 C C . LYS A 1 183 ? 8.148 10.641 -14.922 1 96.69 183 LYS A C 1
ATOM 1446 O O . LYS A 1 183 ? 7.125 9.992 -15.156 1 96.69 183 LYS A O 1
ATOM 1451 N N . THR A 1 184 ? 9.289 10.141 -15.156 1 97.38 184 THR A N 1
ATOM 1452 C CA . THR A 1 184 ? 9.484 8.812 -15.727 1 97.38 184 THR A CA 1
ATOM 1453 C C . THR A 1 184 ? 8.938 7.738 -14.789 1 97.38 184 THR A C 1
ATOM 1455 O O . THR A 1 184 ? 8.266 6.809 -15.234 1 97.38 184 THR A O 1
ATOM 1458 N N . LEU A 1 185 ? 9.234 7.84 -13.484 1 97.25 185 LEU A N 1
ATOM 1459 C CA . LEU A 1 185 ? 8.719 6.859 -12.539 1 97.25 185 LEU A CA 1
ATOM 1460 C C . LEU A 1 185 ? 7.191 6.887 -12.508 1 97.25 185 LEU A C 1
ATOM 1462 O O . LEU A 1 185 ? 6.547 5.832 -12.484 1 97.25 185 LEU A O 1
ATOM 1466 N N . PHE A 1 186 ? 6.641 8.086 -12.508 1 96.94 186 PHE A N 1
ATOM 1467 C CA . PHE A 1 186 ? 5.188 8.211 -12.523 1 96.94 186 PHE A CA 1
ATOM 1468 C C . PHE A 1 186 ? 4.605 7.539 -13.766 1 96.94 186 PHE A C 1
ATOM 1470 O O . PHE A 1 186 ? 3.623 6.801 -13.672 1 96.94 186 PHE A O 1
ATOM 1477 N N . ASN A 1 187 ? 5.246 7.801 -14.906 1 96.88 187 ASN A N 1
ATOM 1478 C CA . ASN A 1 187 ? 4.754 7.262 -16.172 1 96.88 187 ASN A CA 1
ATOM 1479 C C . ASN A 1 187 ? 4.832 5.738 -16.188 1 96.88 187 ASN A C 1
ATOM 1481 O O . ASN A 1 187 ? 3.912 5.07 -16.672 1 96.88 187 ASN A O 1
ATOM 1485 N N . VAL A 1 188 ? 5.836 5.234 -15.688 1 96.25 188 VAL A N 1
ATOM 1486 C CA . VAL A 1 188 ? 5.984 3.783 -15.68 1 96.25 188 VAL A CA 1
ATOM 1487 C C . VAL A 1 188 ? 4.941 3.166 -14.75 1 96.25 188 VAL A C 1
ATOM 1489 O O . VAL A 1 188 ? 4.348 2.133 -15.078 1 96.25 188 VAL A O 1
ATOM 1492 N N . ASN A 1 189 ? 4.66 3.82 -13.609 1 95.69 189 ASN A N 1
ATOM 1493 C CA . ASN A 1 189 ? 3.645 3.338 -12.688 1 95.69 189 ASN A CA 1
ATOM 1494 C C . ASN A 1 189 ? 2.25 3.395 -13.305 1 95.69 189 ASN A C 1
ATOM 1496 O O . ASN A 1 189 ? 1.396 2.561 -12.992 1 95.69 189 ASN A O 1
ATOM 1500 N N . THR A 1 190 ? 2.076 4.367 -14.203 1 92.88 190 THR A N 1
ATOM 1501 C CA . THR A 1 190 ? 0.716 4.68 -14.625 1 92.88 190 THR A CA 1
ATOM 1502 C C . THR A 1 190 ? 0.507 4.301 -16.094 1 92.88 190 THR A C 1
ATOM 1504 O O . THR A 1 190 ? -0.536 4.605 -16.672 1 92.88 190 THR A O 1
ATOM 1507 N N . ASP A 1 191 ? 1.402 3.611 -16.625 1 91.06 191 ASP A N 1
ATOM 1508 C CA . ASP A 1 191 ? 1.341 3.084 -17.984 1 91.06 191 ASP A CA 1
ATOM 1509 C C . ASP A 1 191 ? 1.217 4.215 -19 1 91.06 191 ASP A C 1
ATOM 1511 O O . ASP A 1 191 ? 0.299 4.215 -19.828 1 91.06 191 ASP A O 1
ATOM 1515 N N . ARG A 1 192 ? 2.062 5.23 -18.953 1 86.19 192 ARG A N 1
ATOM 1516 C CA . ARG A 1 192 ? 2.104 6.34 -19.891 1 86.19 192 ARG A CA 1
ATOM 1517 C C . ARG A 1 192 ? 3.395 6.32 -20.703 1 86.19 192 ARG A C 1
ATOM 1519 O O . ARG A 1 192 ? 4.414 5.805 -20.25 1 86.19 192 ARG A O 1
ATOM 1526 N N . MET B 1 1 ? -18.344 -18.094 0.846 1 65.75 1 MET B N 1
ATOM 1527 C CA . MET B 1 1 ? -17.156 -17.828 1.658 1 65.75 1 MET B CA 1
ATOM 1528 C C . MET B 1 1 ? -16.484 -16.531 1.218 1 65.75 1 MET B C 1
ATOM 1530 O O . MET B 1 1 ? -16.234 -16.328 0.028 1 65.75 1 MET B O 1
ATOM 1534 N N . ASN B 1 2 ? -16.359 -15.445 1.937 1 93 2 ASN B N 1
ATOM 1535 C CA . ASN B 1 2 ? -16.031 -14.078 1.525 1 93 2 ASN B CA 1
ATOM 1536 C C . ASN B 1 2 ? -14.68 -13.633 2.064 1 93 2 ASN B C 1
ATOM 1538 O O . ASN B 1 2 ? -14.516 -12.484 2.475 1 93 2 ASN B O 1
ATOM 1542 N N . LYS B 1 3 ? -13.719 -14.703 2.137 1 98.69 3 LYS B N 1
ATOM 1543 C CA . LYS B 1 3 ? -12.406 -14.43 2.725 1 98.69 3 LYS B CA 1
ATOM 1544 C C . LYS B 1 3 ? -11.312 -14.461 1.664 1 98.69 3 LYS B C 1
ATOM 1546 O O . LYS B 1 3 ? -11.352 -15.281 0.744 1 98.69 3 LYS B O 1
ATOM 1551 N N . ILE B 1 4 ? -10.367 -13.609 1.809 1 98.94 4 ILE B N 1
ATOM 1552 C CA . ILE B 1 4 ? -9.172 -13.555 0.975 1 98.94 4 ILE B CA 1
ATOM 1553 C C . ILE B 1 4 ? -7.934 -13.789 1.837 1 98.94 4 ILE B C 1
ATOM 1555 O O . ILE B 1 4 ? -7.738 -13.109 2.846 1 98.94 4 ILE B O 1
ATOM 1559 N N . LEU B 1 5 ? -7.172 -14.766 1.495 1 98.94 5 LEU B N 1
ATOM 1560 C CA . LEU B 1 5 ? -5.895 -15.023 2.154 1 98.94 5 LEU B CA 1
ATOM 1561 C C . LEU B 1 5 ? -4.785 -14.188 1.532 1 98.94 5 LEU B C 1
ATOM 1563 O O . LEU B 1 5 ? -4.711 -14.055 0.309 1 98.94 5 LEU B O 1
ATOM 1567 N N . VAL B 1 6 ? -3.936 -13.617 2.354 1 98.88 6 VAL B N 1
ATOM 1568 C CA . VAL B 1 6 ? -2.842 -12.773 1.89 1 98.88 6 VAL B CA 1
ATOM 1569 C C . VAL B 1 6 ? -1.531 -13.227 2.527 1 98.88 6 VAL B C 1
ATOM 1571 O O . VAL B 1 6 ? -1.406 -13.25 3.754 1 98.88 6 VAL B O 1
ATOM 1574 N N . PHE B 1 7 ? -0.519 -13.539 1.734 1 98.69 7 PHE B N 1
ATOM 1575 C CA . PHE B 1 7 ? 0.761 -14.039 2.221 1 98.69 7 PHE B CA 1
ATOM 1576 C C . PHE B 1 7 ? 1.673 -12.883 2.627 1 98.69 7 PHE B C 1
ATOM 1578 O O . PHE B 1 7 ? 1.889 -11.953 1.852 1 98.69 7 PHE B O 1
ATOM 1585 N N . LEU B 1 8 ? 2.15 -12.961 3.832 1 98.19 8 LEU B N 1
ATOM 1586 C CA . LEU B 1 8 ? 3.113 -11.992 4.344 1 98.19 8 LEU B CA 1
ATOM 1587 C C . LEU B 1 8 ? 4.438 -12.672 4.676 1 98.19 8 LEU B C 1
ATOM 1589 O O . LEU B 1 8 ? 4.457 -13.781 5.199 1 98.19 8 LEU B O 1
ATOM 1593 N N . TYR B 1 9 ? 5.539 -11.945 4.406 1 97.62 9 TYR B N 1
ATOM 1594 C CA . TYR B 1 9 ? 6.867 -12.43 4.773 1 97.62 9 TYR B CA 1
ATOM 1595 C C . TYR B 1 9 ? 7.855 -11.281 4.898 1 97.62 9 TYR B C 1
ATOM 1597 O O . TYR B 1 9 ? 7.617 -10.188 4.363 1 97.62 9 TYR B O 1
ATOM 1605 N N . ASP B 1 10 ? 8.922 -11.469 5.656 1 97.06 10 ASP B N 1
ATOM 1606 C CA . ASP B 1 10 ? 9.93 -10.43 5.852 1 97.06 10 ASP B CA 1
ATOM 1607 C C . ASP B 1 10 ? 10.508 -9.969 4.516 1 97.06 10 ASP B C 1
ATOM 1609 O O . ASP B 1 10 ? 10.797 -10.789 3.645 1 97.06 10 ASP B O 1
ATOM 1613 N N . ASP B 1 11 ? 10.625 -8.625 4.281 1 96.5 11 ASP B N 1
ATOM 1614 C CA . ASP B 1 11 ? 11.211 -7.961 3.121 1 96.5 11 ASP B CA 1
ATOM 1615 C C . ASP B 1 11 ? 10.297 -8.078 1.903 1 96.5 11 ASP B C 1
ATOM 1617 O O . ASP B 1 11 ? 10.742 -7.918 0.766 1 96.5 11 ASP B O 1
ATOM 1621 N N . MET B 1 12 ? 9.039 -8.375 2.178 1 97.44 12 MET B N 1
ATOM 1622 C CA . MET B 1 12 ? 8.062 -8.305 1.097 1 97.44 12 MET B CA 1
ATOM 1623 C C . MET B 1 12 ? 7.879 -6.867 0.617 1 97.44 12 MET B C 1
ATOM 1625 O O . MET B 1 12 ? 8.164 -5.922 1.354 1 97.44 12 MET B O 1
ATOM 1629 N N . ALA B 1 13 ? 7.457 -6.75 -0.627 1 98.12 13 ALA B N 1
ATOM 1630 C CA . ALA B 1 13 ? 7.004 -5.461 -1.143 1 98.12 13 ALA B CA 1
ATOM 1631 C C . ALA B 1 13 ? 5.523 -5.242 -0.843 1 98.12 13 ALA B C 1
ATOM 1633 O O . ALA B 1 13 ? 4.672 -5.434 -1.714 1 98.12 13 ALA B O 1
ATOM 1634 N N . ASP B 1 14 ? 5.223 -4.734 0.318 1 98.38 14 ASP B N 1
ATOM 1635 C CA . ASP B 1 14 ? 3.867 -4.68 0.857 1 98.38 14 ASP B CA 1
ATOM 1636 C C . ASP B 1 14 ? 2.98 -3.76 0.023 1 98.38 14 ASP B C 1
ATOM 1638 O O . ASP B 1 14 ? 1.772 -3.986 -0.088 1 98.38 14 ASP B O 1
ATOM 1642 N N . PHE B 1 15 ? 3.537 -2.707 -0.622 1 98.62 15 PHE B N 1
ATOM 1643 C CA . PHE B 1 15 ? 2.744 -1.752 -1.388 1 98.62 15 PHE B CA 1
ATOM 1644 C C . PHE B 1 15 ? 2.045 -2.441 -2.553 1 98.62 15 PHE B C 1
ATOM 1646 O O . PHE B 1 15 ? 1.018 -1.962 -3.037 1 98.62 15 PHE B O 1
ATOM 1653 N N . GLU B 1 16 ? 2.541 -3.578 -2.949 1 98.75 16 GLU B N 1
ATOM 1654 C CA . GLU B 1 16 ? 2.041 -4.293 -4.121 1 98.75 16 GLU B CA 1
ATOM 1655 C C . GLU B 1 16 ? 0.664 -4.891 -3.854 1 98.75 16 GLU B C 1
ATOM 1657 O O . GLU B 1 16 ? -0.106 -5.133 -4.785 1 98.75 16 GLU B O 1
ATOM 1662 N N . ILE B 1 17 ? 0.33 -5.078 -2.541 1 98.56 17 ILE B N 1
ATOM 1663 C CA . ILE B 1 17 ? -0.93 -5.766 -2.275 1 98.56 17 ILE B CA 1
ATOM 1664 C C . ILE B 1 17 ? -1.862 -4.844 -1.491 1 98.56 17 ILE B C 1
ATOM 1666 O O . ILE B 1 17 ? -3.047 -5.145 -1.328 1 98.56 17 ILE B O 1
ATOM 1670 N N . SER B 1 18 ? -1.338 -3.713 -0.99 1 98.75 18 SER B N 1
ATOM 1671 C CA . SER B 1 18 ? -2.115 -2.906 -0.055 1 98.75 18 SER B CA 1
ATOM 1672 C C . SER B 1 18 ? -3.338 -2.297 -0.733 1 98.75 18 SER B C 1
ATOM 1674 O O . SER B 1 18 ? -4.418 -2.234 -0.14 1 98.75 18 SER B O 1
ATOM 1676 N N . TYR B 1 19 ? -3.189 -1.823 -1.975 1 98.81 19 TYR B N 1
ATOM 1677 C CA . TYR B 1 19 ? -4.34 -1.252 -2.666 1 98.81 19 TYR B CA 1
ATOM 1678 C C . TYR B 1 19 ? -5.352 -2.334 -3.027 1 98.81 19 TYR B C 1
ATOM 1680 O O . TYR B 1 19 ? -6.562 -2.115 -2.936 1 98.81 19 TYR B O 1
ATOM 1688 N N . ALA B 1 20 ? -4.898 -3.531 -3.441 1 98.94 20 ALA B N 1
ATOM 1689 C CA . ALA B 1 20 ? -5.797 -4.648 -3.723 1 98.94 20 ALA B CA 1
ATOM 1690 C C . ALA B 1 20 ? -6.613 -5.02 -2.488 1 98.94 20 ALA B C 1
ATOM 1692 O O . ALA B 1 20 ? -7.828 -5.207 -2.574 1 98.94 20 ALA B O 1
ATOM 1693 N N . THR B 1 21 ? -5.918 -5.109 -1.3 1 98.88 21 THR B N 1
ATOM 1694 C CA . THR B 1 21 ? -6.641 -5.469 -0.084 1 98.88 21 THR B CA 1
ATOM 1695 C C . THR B 1 21 ? -7.637 -4.375 0.295 1 98.88 21 THR B C 1
ATOM 1697 O O . THR B 1 21 ? -8.703 -4.664 0.84 1 98.88 21 THR B O 1
ATOM 1700 N N . HIS B 1 22 ? -7.305 -3.125 -0.025 1 98.69 22 HIS B N 1
ATOM 1701 C CA . HIS B 1 22 ? -8.25 -2.047 0.242 1 98.69 22 HIS B CA 1
ATOM 1702 C C . HIS B 1 22 ? -9.516 -2.203 -0.599 1 98.69 22 HIS B C 1
ATOM 1704 O O . HIS B 1 22 ? -10.633 -2.102 -0.079 1 98.69 22 HIS B O 1
ATOM 1710 N N . LEU B 1 23 ? -9.352 -2.441 -1.914 1 98.69 23 LEU B N 1
ATOM 1711 C CA . LEU B 1 23 ? -10.508 -2.613 -2.789 1 98.69 23 LEU B CA 1
ATOM 1712 C C . LEU B 1 23 ? -11.328 -3.828 -2.373 1 98.69 23 LEU B C 1
ATOM 1714 O O . LEU B 1 23 ? -12.562 -3.762 -2.322 1 98.69 23 LEU B O 1
ATOM 1718 N N . LEU B 1 24 ? -10.711 -4.898 -2.031 1 98.81 24 LEU B N 1
ATOM 1719 C CA . LEU B 1 24 ? -11.391 -6.125 -1.643 1 98.81 24 LEU B CA 1
ATOM 1720 C C . LEU B 1 24 ? -12.086 -5.957 -0.293 1 98.81 24 LEU B C 1
ATOM 1722 O O . LEU B 1 24 ? -13.258 -6.297 -0.148 1 98.81 24 LEU B O 1
ATOM 1726 N N . GLY B 1 25 ? -11.32 -5.461 0.681 1 98.12 25 GLY B N 1
ATOM 1727 C CA . GLY B 1 25 ? -11.828 -5.352 2.039 1 98.12 25 GLY B CA 1
ATOM 1728 C C . GLY B 1 25 ? -12.883 -4.273 2.197 1 98.12 25 GLY B C 1
ATOM 1729 O O . GLY B 1 25 ? -13.938 -4.508 2.791 1 98.12 25 GLY B O 1
ATOM 1730 N N . HIS B 1 26 ? -12.562 -3.098 1.679 1 96.12 26 HIS B N 1
ATOM 1731 C CA . HIS B 1 26 ? -13.445 -1.953 1.882 1 96.12 26 HIS B CA 1
ATOM 1732 C C . HIS B 1 26 ? -14.562 -1.925 0.841 1 96.12 26 HIS B C 1
ATOM 1734 O O . HIS B 1 26 ? -15.742 -1.849 1.191 1 96.12 26 HIS B O 1
ATOM 1740 N N . GLU B 1 27 ? -14.203 -2.053 -0.431 1 95.19 27 GLU B N 1
ATOM 1741 C CA . GLU B 1 27 ? -15.195 -1.876 -1.483 1 95.19 27 GLU B CA 1
ATOM 1742 C C . GLU B 1 27 ? -16.047 -3.133 -1.658 1 95.19 27 GLU B C 1
ATOM 1744 O O . GLU B 1 27 ? -17.25 -3.047 -1.928 1 95.19 27 GLU B O 1
ATOM 1749 N N . LEU B 1 28 ? -15.469 -4.312 -1.466 1 98.06 28 LEU B N 1
ATOM 1750 C CA . LEU B 1 28 ? -16.188 -5.555 -1.746 1 98.06 28 LEU B CA 1
ATOM 1751 C C . LEU B 1 28 ? -16.5 -6.301 -0.454 1 98.06 28 LEU B C 1
ATOM 1753 O O . LEU B 1 28 ? -17.047 -7.406 -0.489 1 98.06 28 LEU B O 1
ATOM 1757 N N . SER B 1 29 ? -16.141 -5.746 0.687 1 97.69 29 SER B N 1
ATOM 1758 C CA . SER B 1 29 ? -16.484 -6.242 2.014 1 97.69 29 SER B CA 1
ATOM 1759 C C . SER B 1 29 ? -15.953 -7.656 2.234 1 97.69 29 SER B C 1
ATOM 1761 O O . SER B 1 29 ? -16.594 -8.469 2.896 1 97.69 29 SER B O 1
ATOM 1763 N N . LYS B 1 30 ? -14.852 -8 1.59 1 98.56 30 LYS B N 1
ATOM 1764 C CA . LYS B 1 30 ? -14.188 -9.273 1.846 1 98.56 30 LYS B CA 1
ATOM 1765 C C . LYS B 1 30 ? -13.391 -9.227 3.145 1 98.56 30 LYS B C 1
ATOM 1767 O O . LYS B 1 30 ? -12.797 -8.203 3.479 1 98.56 30 LYS B O 1
ATOM 1772 N N . GLU B 1 31 ? -13.43 -10.32 3.846 1 98.69 31 GLU B N 1
ATOM 1773 C CA . GLU B 1 31 ? -12.539 -10.453 4.992 1 98.69 31 GLU B CA 1
ATOM 1774 C C . GLU B 1 31 ? -11.117 -10.789 4.547 1 98.69 31 GLU B C 1
ATOM 1776 O O . GLU B 1 31 ? -10.898 -11.781 3.855 1 98.69 31 GLU B O 1
ATOM 1781 N N . ILE B 1 32 ? -10.188 -9.977 4.918 1 98.88 32 ILE B N 1
ATOM 1782 C CA . ILE B 1 32 ? -8.781 -10.188 4.586 1 98.88 32 ILE B CA 1
ATOM 1783 C C . ILE B 1 32 ? -8.086 -10.938 5.723 1 98.88 32 ILE B C 1
ATOM 1785 O O . ILE B 1 32 ? -8.172 -10.539 6.883 1 98.88 32 ILE B O 1
ATOM 1789 N N . VAL B 1 33 ? -7.402 -12.008 5.387 1 98.81 33 VAL B N 1
ATOM 1790 C CA . VAL B 1 33 ? -6.754 -12.867 6.371 1 98.81 33 VAL B CA 1
ATOM 1791 C C . VAL B 1 33 ? -5.266 -12.977 6.055 1 98.81 33 VAL B C 1
ATOM 1793 O O . VAL B 1 33 ? -4.859 -13.797 5.227 1 98.81 33 VAL B O 1
ATOM 1796 N N . PRO B 1 34 ? -4.48 -12.195 6.75 1 98.81 34 PRO B N 1
ATOM 1797 C CA . PRO B 1 34 ? -3.039 -12.297 6.52 1 98.81 34 PRO B CA 1
ATOM 1798 C C . PRO B 1 34 ? -2.443 -13.586 7.078 1 98.81 34 PRO B C 1
ATOM 1800 O O . PRO B 1 34 ? -2.688 -13.938 8.234 1 98.81 34 PRO B O 1
ATOM 1803 N N . CYS B 1 35 ? -1.621 -14.234 6.289 1 98.69 35 CYS B N 1
ATOM 1804 C CA . CYS B 1 35 ? -0.954 -15.461 6.719 1 98.69 35 CYS B CA 1
ATOM 1805 C C . CYS B 1 35 ? 0.551 -15.367 6.492 1 98.69 35 CYS B C 1
ATOM 1807 O O . CYS B 1 35 ? 1.014 -14.555 5.688 1 98.69 35 CYS B O 1
ATOM 1809 N N . ALA B 1 36 ? 1.273 -16.125 7.23 1 98.5 36 ALA B N 1
ATOM 1810 C CA . ALA B 1 36 ? 2.725 -16.234 7.109 1 98.5 36 ALA B CA 1
ATOM 1811 C C . ALA B 1 36 ? 3.193 -17.625 7.527 1 98.5 36 ALA B C 1
ATOM 1813 O O . ALA B 1 36 ? 2.387 -18.469 7.934 1 98.5 36 ALA B O 1
ATOM 1814 N N . TYR B 1 37 ? 4.488 -17.906 7.25 1 98 37 TYR B N 1
ATOM 1815 C CA . TYR B 1 37 ? 5.016 -19.203 7.656 1 98 37 TYR B CA 1
ATOM 1816 C C . TYR B 1 37 ? 4.949 -19.359 9.172 1 98 37 TYR B C 1
ATOM 1818 O O . TYR B 1 37 ? 4.703 -20.453 9.672 1 98 37 TYR B O 1
ATOM 1826 N N . GLU B 1 38 ? 5.199 -18.266 9.875 1 97.25 38 GLU B N 1
ATOM 1827 C CA . GLU B 1 38 ? 5.082 -18.203 11.328 1 97.25 38 GLU B CA 1
ATOM 1828 C C . GLU B 1 38 ? 4.277 -16.984 11.766 1 97.25 38 GLU B C 1
ATOM 1830 O O . GLU B 1 38 ? 4.254 -15.969 11.055 1 97.25 38 GLU B O 1
ATOM 1835 N N . LYS B 1 39 ? 3.656 -17.125 12.961 1 96.19 39 LYS B N 1
ATOM 1836 C CA . LYS B 1 39 ? 2.875 -16.016 13.484 1 96.19 39 LYS B CA 1
ATOM 1837 C C . LYS B 1 39 ? 3.752 -15.047 14.281 1 96.19 39 LYS B C 1
ATOM 1839 O O . LYS B 1 39 ? 3.566 -14.883 15.492 1 96.19 39 LYS B O 1
ATOM 1844 N N . LYS B 1 40 ? 4.68 -14.508 13.711 1 96.69 40 LYS B N 1
ATOM 1845 C CA . LYS B 1 40 ? 5.527 -13.445 14.258 1 96.69 40 LYS B CA 1
ATOM 1846 C C . LYS B 1 40 ? 5.398 -12.164 13.438 1 96.69 40 LYS B C 1
ATOM 1848 O O . LYS B 1 40 ? 4.969 -12.203 12.281 1 96.69 40 LYS B O 1
ATOM 1853 N N . PRO B 1 41 ? 5.68 -11.094 14.039 1 97.06 41 PRO B N 1
ATOM 1854 C CA . PRO B 1 41 ? 5.641 -9.852 13.266 1 97.06 41 PRO B CA 1
ATOM 1855 C C . PRO B 1 41 ? 6.512 -9.898 12.016 1 97.06 41 PRO B C 1
ATOM 1857 O O . PRO B 1 41 ? 7.609 -10.461 12.047 1 97.06 41 PRO B O 1
ATOM 1860 N N . ILE B 1 42 ? 6 -9.391 10.992 1 97.62 42 ILE B N 1
ATOM 1861 C CA . ILE B 1 42 ? 6.668 -9.328 9.695 1 97.62 42 ILE B CA 1
ATOM 1862 C C . ILE B 1 42 ? 7.062 -7.891 9.383 1 97.62 42 ILE B C 1
ATOM 1864 O O . ILE B 1 42 ? 6.262 -6.969 9.539 1 97.62 42 ILE B O 1
ATOM 1868 N N . LYS B 1 43 ? 8.305 -7.719 8.992 1 97.94 43 LYS B N 1
ATOM 1869 C CA . LYS B 1 43 ? 8.742 -6.398 8.555 1 97.94 43 LYS B CA 1
ATOM 1870 C C . LYS B 1 43 ? 8.859 -6.336 7.031 1 97.94 43 LYS B C 1
ATOM 1872 O O . LYS B 1 43 ? 9.617 -7.105 6.43 1 97.94 43 LYS B O 1
ATOM 1877 N N . SER B 1 44 ? 8.07 -5.449 6.379 1 98.12 44 SER B N 1
ATOM 1878 C CA . SER B 1 44 ? 8.141 -5.281 4.934 1 98.12 44 SER B CA 1
ATOM 1879 C C . SER B 1 44 ? 9.445 -4.609 4.512 1 98.12 44 SER B C 1
ATOM 1881 O O . SER B 1 44 ? 10.18 -4.098 5.355 1 98.12 44 SER B O 1
ATOM 1883 N N . LYS B 1 45 ? 9.727 -4.672 3.242 1 97.31 45 LYS B N 1
ATOM 1884 C CA . LYS B 1 45 ? 10.883 -3.969 2.703 1 97.31 45 LYS B CA 1
ATOM 1885 C C . LYS B 1 45 ? 10.781 -2.467 2.955 1 97.31 45 LYS B C 1
ATOM 1887 O O . LYS B 1 45 ? 11.797 -1.797 3.166 1 97.31 45 LYS B O 1
ATOM 1892 N N . GLY B 1 46 ? 9.57 -1.925 2.936 1 97.69 46 GLY B N 1
ATOM 1893 C CA . GLY B 1 46 ? 9.336 -0.511 3.188 1 97.69 46 GLY B CA 1
ATOM 1894 C C . GLY B 1 46 ? 9.516 -0.128 4.645 1 97.69 46 GLY B C 1
ATOM 1895 O O . GLY B 1 46 ? 9.648 1.055 4.969 1 97.69 46 GLY B O 1
ATOM 1896 N N . GLY B 1 47 ? 9.398 -1.102 5.543 1 98.38 47 GLY B N 1
ATOM 1897 C CA . GLY B 1 47 ? 9.727 -0.841 6.934 1 98.38 47 GLY B CA 1
ATOM 1898 C C . GLY B 1 47 ? 8.531 -0.957 7.863 1 98.38 47 GLY B C 1
ATOM 1899 O O . GLY B 1 47 ? 8.688 -0.957 9.086 1 98.38 47 GLY B O 1
ATOM 1900 N N . LEU B 1 48 ? 7.305 -1.055 7.34 1 98.81 48 LEU B N 1
ATOM 1901 C CA . LEU B 1 48 ? 6.121 -1.23 8.18 1 98.81 48 LEU B CA 1
ATOM 1902 C C . LEU B 1 48 ? 6.078 -2.637 8.766 1 98.81 48 LEU B C 1
ATOM 1904 O O . LEU B 1 48 ? 6.668 -3.566 8.211 1 98.81 48 LEU B O 1
ATOM 1908 N N . LEU B 1 49 ? 5.422 -2.793 9.859 1 98.75 49 LEU B N 1
ATOM 1909 C CA . LEU B 1 49 ? 5.336 -4.051 10.594 1 98.75 49 LEU B CA 1
ATOM 1910 C C . LEU B 1 49 ? 3.916 -4.613 10.547 1 98.75 49 LEU B C 1
ATOM 1912 O O . LEU B 1 49 ? 2.953 -3.895 10.82 1 98.75 49 LEU B O 1
ATOM 1916 N N . TYR B 1 50 ? 3.799 -5.84 10.203 1 98.69 50 TYR B N 1
ATOM 1917 C CA . TYR B 1 50 ? 2.523 -6.523 10.016 1 98.69 50 TYR B CA 1
ATOM 1918 C C . TYR B 1 50 ? 2.373 -7.676 11.008 1 98.69 50 TYR B C 1
ATOM 1920 O O . TYR B 1 50 ? 3.367 -8.18 11.531 1 98.69 50 TYR B O 1
ATOM 1928 N N . THR B 1 51 ? 1.109 -8.047 11.219 1 98.31 51 THR B N 1
ATOM 1929 C CA . THR B 1 51 ? 0.792 -9.164 12.094 1 98.31 51 THR B CA 1
ATOM 1930 C C . THR B 1 51 ? -0.022 -10.219 11.344 1 98.31 51 THR B C 1
ATOM 1932 O O . THR B 1 51 ? -1.217 -10.031 11.102 1 98.31 51 THR B O 1
ATOM 1935 N N . PRO B 1 52 ? 0.628 -11.328 10.969 1 98.31 52 PRO B N 1
ATOM 1936 C CA . PRO B 1 52 ? -0.167 -12.438 10.43 1 98.31 52 PRO B CA 1
ATOM 1937 C C . PRO B 1 52 ? -1.066 -13.078 11.484 1 98.31 52 PRO B C 1
ATOM 1939 O O . PRO B 1 52 ? -0.742 -13.062 12.672 1 98.31 52 PRO B O 1
ATOM 1942 N N . VAL B 1 53 ? -2.188 -13.68 11.047 1 98.5 53 VAL B N 1
ATOM 1943 C CA . VAL B 1 53 ? -3.133 -14.195 12.031 1 98.5 53 VAL B CA 1
ATOM 1944 C C . VAL B 1 53 ? -3.248 -15.711 11.898 1 98.5 53 VAL B C 1
ATOM 1946 O O . VAL B 1 53 ? -3.805 -16.375 12.773 1 98.5 53 VAL B O 1
ATOM 1949 N N . ILE B 1 54 ? -2.771 -16.281 10.859 1 98.75 54 ILE B N 1
ATOM 1950 C CA . ILE B 1 54 ? -2.785 -17.719 10.625 1 98.75 54 ILE B CA 1
ATOM 1951 C C . ILE B 1 54 ? -1.503 -18.141 9.906 1 98.75 54 ILE B C 1
ATOM 1953 O O . ILE B 1 54 ? -0.844 -17.312 9.266 1 98.75 54 ILE B O 1
ATOM 1957 N N . THR B 1 55 ? -1.084 -19.328 10.094 1 98.75 55 THR B N 1
ATOM 1958 C CA . THR B 1 55 ? 0.072 -19.797 9.344 1 98.75 55 THR B CA 1
ATOM 1959 C C . THR B 1 55 ? -0.358 -20.359 7.992 1 98.75 55 THR B C 1
ATOM 1961 O O . THR B 1 55 ? -1.5 -20.797 7.836 1 98.75 55 THR B O 1
ATOM 1964 N N . VAL B 1 56 ? 0.548 -20.359 7.082 1 98.62 56 VAL B N 1
ATOM 1965 C CA . VAL B 1 56 ? 0.309 -21 5.789 1 98.62 56 VAL B CA 1
ATOM 1966 C C . VAL B 1 56 ? -0.083 -22.453 5.988 1 98.62 56 VAL B C 1
ATOM 1968 O O . VAL B 1 56 ? -0.99 -22.953 5.316 1 98.62 56 VAL B O 1
ATOM 1971 N N . ALA B 1 57 ? 0.542 -23.141 6.914 1 98.38 57 ALA B N 1
ATOM 1972 C CA . ALA B 1 57 ? 0.302 -24.547 7.18 1 98.38 57 ALA B CA 1
ATOM 1973 C C . ALA B 1 57 ? -1.113 -24.781 7.707 1 98.38 57 ALA B C 1
ATOM 1975 O O . ALA B 1 57 ? -1.718 -25.828 7.449 1 98.38 57 ALA B O 1
ATOM 1976 N N . GLU B 1 58 ? -1.678 -23.797 8.344 1 98.31 58 GLU B N 1
ATOM 1977 C CA . GLU B 1 58 ? -2.994 -23.906 8.961 1 98.31 58 GLU B CA 1
ATOM 1978 C C . GLU B 1 58 ? -4.102 -23.562 7.973 1 98.31 58 GLU B C 1
ATOM 1980 O O . GLU B 1 58 ? -5.25 -23.984 8.141 1 98.31 58 GLU B O 1
ATOM 1985 N N . ALA B 1 59 ? -3.816 -22.781 6.984 1 98.62 59 ALA B N 1
ATOM 1986 C CA . ALA B 1 59 ? -4.828 -22.297 6.055 1 98.62 59 ALA B CA 1
ATOM 1987 C C . ALA B 1 59 ? -5.355 -23.422 5.168 1 98.62 59 ALA B C 1
ATOM 1989 O O . ALA B 1 59 ? -4.586 -24.266 4.707 1 98.62 59 ALA B O 1
ATOM 1990 N N . LYS B 1 60 ? -6.645 -23.453 4.965 1 98.44 60 LYS B N 1
ATOM 1991 C CA . LYS B 1 60 ? -7.301 -24.391 4.059 1 98.44 60 LYS B CA 1
ATOM 1992 C C . LYS B 1 60 ? -7.953 -23.656 2.887 1 98.44 60 LYS B C 1
ATOM 1994 O O . LYS B 1 60 ? -8.82 -22.812 3.084 1 98.44 60 LYS B O 1
ATOM 1999 N N . ALA B 1 61 ? -7.609 -24.047 1.7 1 98.44 61 ALA B N 1
ATOM 2000 C CA . ALA B 1 61 ? -8.031 -23.344 0.495 1 98.44 61 ALA B CA 1
ATOM 2001 C C . ALA B 1 61 ? -9.555 -23.25 0.423 1 98.44 61 ALA B C 1
ATOM 2003 O O . ALA B 1 61 ? -10.102 -22.25 -0.05 1 98.44 61 ALA B O 1
ATOM 2004 N N . ASP B 1 62 ? -10.266 -24.234 0.975 1 97.81 62 ASP B N 1
ATOM 2005 C CA . ASP B 1 62 ? -11.719 -24.281 0.844 1 97.81 62 ASP B CA 1
ATOM 2006 C C . ASP B 1 62 ? -12.383 -23.203 1.701 1 97.81 62 ASP B C 1
ATOM 2008 O O . ASP B 1 62 ? -13.578 -22.938 1.552 1 97.81 62 ASP B O 1
ATOM 2012 N N . GLU B 1 63 ? -11.641 -22.578 2.559 1 98.31 63 GLU B N 1
ATOM 2013 C CA . GLU B 1 63 ? -12.188 -21.547 3.443 1 98.31 63 GLU B CA 1
ATOM 2014 C C . GLU B 1 63 ? -12.062 -20.156 2.83 1 98.31 63 GLU B C 1
ATOM 2016 O O . GLU B 1 63 ? -12.547 -19.172 3.395 1 98.31 63 GLU B O 1
ATOM 2021 N N . TYR B 1 64 ? -11.438 -20.062 1.685 1 98.75 64 TYR B N 1
ATOM 2022 C CA . TYR B 1 64 ? -11.133 -18.766 1.078 1 98.75 64 TYR B CA 1
ATOM 2023 C C . TYR B 1 64 ? -11.594 -18.734 -0.374 1 98.75 64 TYR B C 1
ATOM 2025 O O . TYR B 1 64 ? -11.797 -19.766 -0.999 1 98.75 64 TYR B O 1
ATOM 2033 N N . GLU B 1 65 ? -11.664 -17.453 -0.884 1 98.56 65 GLU B N 1
ATOM 2034 C CA . GLU B 1 65 ? -12.039 -17.234 -2.277 1 98.56 65 GLU B CA 1
ATOM 2035 C C . GLU B 1 65 ? -10.828 -16.859 -3.125 1 98.56 65 GLU B C 1
ATOM 2037 O O . GLU B 1 65 ? -10.883 -16.906 -4.355 1 98.56 65 GLU B O 1
ATOM 2042 N N . GLY B 1 66 ? -9.789 -16.562 -2.443 1 98.81 66 GLY B N 1
ATOM 2043 C CA . GLY B 1 66 ? -8.594 -16.156 -3.16 1 98.81 66 GLY B CA 1
ATOM 2044 C C . GLY B 1 66 ? -7.355 -16.094 -2.279 1 98.81 66 GLY B C 1
ATOM 2045 O O . GLY B 1 66 ? -7.465 -16.094 -1.051 1 98.81 66 GLY B O 1
ATOM 2046 N N . PHE B 1 67 ? -6.238 -16.109 -2.922 1 98.94 67 PHE B N 1
ATOM 2047 C CA . PHE B 1 67 ? -4.93 -16.078 -2.281 1 98.94 67 PHE B CA 1
ATOM 2048 C C . PHE B 1 67 ? -4.008 -15.086 -2.99 1 98.94 67 PHE B C 1
ATOM 2050 O O . PHE B 1 67 ? -3.709 -15.25 -4.176 1 98.94 67 PHE B O 1
ATOM 2057 N N . LEU B 1 68 ? -3.611 -14.008 -2.322 1 98.94 68 LEU B N 1
ATOM 2058 C CA . LEU B 1 68 ? -2.734 -12.977 -2.863 1 98.94 68 LEU B CA 1
ATOM 2059 C C . LEU B 1 68 ? -1.302 -13.172 -2.381 1 98.94 68 LEU B C 1
ATOM 2061 O O . LEU B 1 68 ? -1.063 -13.359 -1.187 1 98.94 68 LEU B O 1
ATOM 2065 N N . ILE B 1 69 ? -0.347 -13.062 -3.297 1 98.69 69 ILE B N 1
ATOM 2066 C CA . ILE B 1 69 ? 1.067 -13.258 -3 1 98.69 69 ILE B CA 1
ATOM 2067 C C . ILE B 1 69 ? 1.876 -12.078 -3.531 1 98.69 69 ILE B C 1
ATOM 2069 O O . ILE B 1 69 ? 2.002 -11.898 -4.746 1 98.69 69 ILE B O 1
ATOM 2073 N N . PRO B 1 70 ? 2.428 -11.266 -2.627 1 98.44 70 PRO B N 1
ATOM 2074 C CA . PRO B 1 70 ? 3.232 -10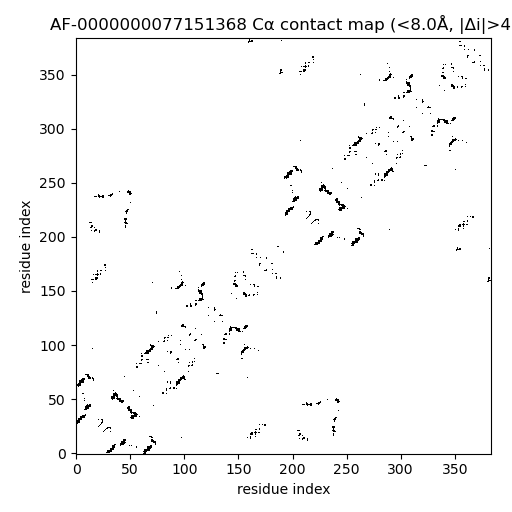.125 -3.062 1 98.44 70 PRO B CA 1
ATOM 2075 C C . PRO B 1 70 ? 4.645 -10.523 -3.484 1 98.44 70 PRO B C 1
ATOM 2077 O O . PRO B 1 70 ? 5.043 -11.68 -3.309 1 98.44 70 PRO B O 1
ATOM 2080 N N . GLY B 1 71 ? 5.324 -9.516 -4.121 1 96.94 71 GLY B N 1
ATOM 2081 C CA . GLY B 1 71 ? 6.738 -9.68 -4.422 1 96.94 71 GLY B CA 1
ATOM 2082 C C . GLY B 1 71 ? 7.645 -9.281 -3.271 1 96.94 71 GLY B C 1
ATOM 2083 O O . GLY B 1 71 ? 7.172 -9.031 -2.16 1 96.94 71 GLY B O 1
ATOM 2084 N N . GLY B 1 72 ? 8.906 -9.258 -3.549 1 92.62 72 GLY B N 1
ATOM 2085 C CA . GLY B 1 72 ? 9.906 -8.945 -2.547 1 92.62 72 GLY B CA 1
ATOM 2086 C C . GLY B 1 72 ? 11.156 -9.805 -2.662 1 92.62 72 GLY B C 1
ATOM 2087 O O . GLY B 1 72 ? 11.445 -10.344 -3.732 1 92.62 72 GLY B O 1
ATOM 2088 N N . TRP B 1 73 ? 12.008 -9.75 -1.633 1 79.5 73 TRP B N 1
ATOM 2089 C CA . TRP B 1 73 ? 13.359 -10.297 -1.696 1 79.5 73 TRP B CA 1
ATOM 2090 C C . TRP B 1 73 ? 13.469 -11.586 -0.887 1 79.5 73 TRP B C 1
ATOM 2092 O O . TRP B 1 73 ? 14.539 -11.914 -0.376 1 79.5 73 TRP B O 1
ATOM 2102 N N . ASN B 1 74 ? 12.398 -12.383 -0.74 1 73 74 ASN B N 1
ATOM 2103 C CA . ASN B 1 74 ? 12.492 -13.609 0.043 1 73 74 ASN B CA 1
ATOM 2104 C C . ASN B 1 74 ? 12.641 -14.836 -0.852 1 73 74 ASN B C 1
ATOM 2106 O O . ASN B 1 74 ? 11.734 -15.172 -1.619 1 73 74 ASN B O 1
ATOM 2110 N N . PRO B 1 75 ? 13.664 -15.438 -0.522 1 65.38 75 PRO B N 1
ATOM 2111 C CA . PRO B 1 75 ? 13.969 -16.641 -1.313 1 65.38 75 PRO B CA 1
ATOM 2112 C C . PRO B 1 75 ? 13.336 -17.906 -0.737 1 65.38 75 PRO B C 1
ATOM 2114 O O . PRO B 1 75 ? 13.352 -18.953 -1.381 1 65.38 75 PRO B O 1
ATOM 2117 N N . VAL B 1 76 ? 12.727 -17.766 0.378 1 85.25 76 VAL B N 1
ATOM 2118 C CA . VAL B 1 76 ? 12.367 -19.016 1.021 1 85.25 76 VAL B CA 1
ATOM 2119 C C . VAL B 1 76 ? 11.023 -19.516 0.484 1 85.25 76 VAL B C 1
ATOM 2121 O O . VAL B 1 76 ? 10.016 -18.812 0.574 1 85.25 76 VAL B O 1
ATOM 2124 N N . VAL B 1 77 ? 11.031 -20.672 -0.08 1 93.94 77 VAL B N 1
ATOM 2125 C CA . VAL B 1 77 ? 9.828 -21.359 -0.545 1 93.94 77 VAL B CA 1
ATOM 2126 C C . VAL B 1 77 ? 9.664 -22.688 0.191 1 93.94 77 VAL B C 1
ATOM 2128 O O . VAL B 1 77 ? 10.484 -23.594 0.028 1 93.94 77 VAL B O 1
ATOM 2131 N N . LYS B 1 78 ? 8.625 -22.75 0.952 1 96 78 LYS B N 1
ATOM 2132 C CA . LYS B 1 78 ? 8.359 -23.969 1.713 1 96 78 LYS B CA 1
ATOM 2133 C C . LYS B 1 78 ? 7.281 -24.812 1.036 1 96 78 LYS B C 1
ATOM 2135 O O . LYS B 1 78 ? 6.465 -24.297 0.274 1 96 78 LYS B O 1
ATOM 2140 N N . VAL B 1 79 ? 7.246 -26.078 1.324 1 97.56 79 VAL B N 1
ATOM 2141 C CA . VAL B 1 79 ? 6.332 -27.031 0.686 1 97.56 79 VAL B CA 1
ATOM 2142 C C . VAL B 1 79 ? 4.891 -26.656 1.022 1 97.56 79 VAL B C 1
ATOM 2144 O O . VAL B 1 79 ? 3.992 -26.812 0.194 1 97.56 79 VAL B O 1
ATOM 2147 N N . GLU B 1 80 ? 4.652 -26.125 2.148 1 98.25 80 GLU B N 1
ATOM 2148 C CA . GLU B 1 80 ? 3.289 -25.844 2.586 1 98.25 80 GLU B CA 1
ATOM 2149 C C . GLU B 1 80 ? 2.639 -24.781 1.706 1 98.25 80 GLU B C 1
ATOM 2151 O O . GLU B 1 80 ? 1.431 -24.812 1.463 1 98.25 80 GLU B O 1
ATOM 2156 N N . ILE B 1 81 ? 3.422 -23.781 1.245 1 98.44 81 ILE B N 1
ATOM 2157 C CA . ILE B 1 81 ? 2.812 -22.75 0.402 1 98.44 81 ILE B CA 1
ATOM 2158 C C . ILE B 1 81 ? 2.553 -23.312 -0.992 1 98.44 81 ILE B C 1
ATOM 2160 O O . ILE B 1 81 ? 1.564 -22.969 -1.639 1 98.44 81 ILE B O 1
ATOM 2164 N N . LEU B 1 82 ? 3.436 -24.234 -1.447 1 98.62 82 LEU B N 1
ATOM 2165 C CA . LEU B 1 82 ? 3.219 -24.875 -2.736 1 98.62 82 LEU B CA 1
ATOM 2166 C C . LEU B 1 82 ? 1.948 -25.719 -2.713 1 98.62 82 LEU B C 1
ATOM 2168 O O . LEU B 1 82 ? 1.147 -25.672 -3.65 1 98.62 82 LEU B O 1
ATOM 2172 N N . ASP B 1 83 ? 1.771 -26.453 -1.629 1 98.62 83 ASP B N 1
ATOM 2173 C CA . ASP B 1 83 ? 0.564 -27.266 -1.455 1 98.62 83 ASP B CA 1
ATOM 2174 C C . ASP B 1 83 ? -0.682 -26.375 -1.428 1 98.62 83 ASP B C 1
ATOM 2176 O O . ASP B 1 83 ? -1.703 -26.719 -2.029 1 98.62 83 ASP B O 1
ATOM 2180 N N . LEU B 1 84 ? -0.573 -25.297 -0.719 1 98.81 84 LEU B N 1
ATOM 2181 C CA . LEU B 1 84 ? -1.697 -24.375 -0.594 1 98.81 84 LEU B CA 1
ATOM 2182 C C . LEU B 1 84 ? -2.057 -23.766 -1.946 1 98.81 84 LEU B C 1
ATOM 2184 O O . LEU B 1 84 ? -3.234 -23.688 -2.303 1 98.81 84 LEU B O 1
ATOM 2188 N N . ILE B 1 85 ? -1.033 -23.344 -2.734 1 98.81 85 ILE B N 1
ATOM 2189 C CA . ILE B 1 85 ? -1.232 -22.797 -4.07 1 98.81 85 ILE B CA 1
ATOM 2190 C C . ILE B 1 85 ? -1.945 -23.828 -4.949 1 98.81 85 ILE B C 1
ATOM 2192 O O . ILE B 1 85 ? -2.92 -23.5 -5.633 1 98.81 85 ILE B O 1
ATOM 2196 N N . ASN B 1 86 ? -1.512 -25.047 -4.898 1 98.81 86 ASN B N 1
ATOM 2197 C CA . ASN B 1 86 ? -2.127 -26.094 -5.699 1 98.81 86 ASN B CA 1
ATOM 2198 C C . ASN B 1 86 ? -3.58 -26.328 -5.293 1 98.81 86 ASN B C 1
ATOM 2200 O O . ASN B 1 86 ? -4.434 -26.578 -6.145 1 98.81 86 ASN B O 1
ATOM 2204 N N . ALA B 1 87 ? -3.828 -26.281 -4.012 1 98.81 87 ALA B N 1
ATOM 2205 C CA . ALA B 1 87 ? -5.191 -26.469 -3.518 1 98.81 87 ALA B CA 1
ATOM 2206 C C . ALA B 1 87 ? -6.105 -25.344 -4.023 1 98.81 87 ALA B C 1
ATOM 2208 O O . ALA B 1 87 ? -7.238 -25.609 -4.438 1 98.81 87 ALA B O 1
ATOM 2209 N N . PHE B 1 88 ? -5.656 -24.078 -3.982 1 98.81 88 PHE B N 1
ATOM 2210 C CA . PHE B 1 88 ? -6.434 -22.969 -4.52 1 98.81 88 PHE B CA 1
ATOM 2211 C C . PHE B 1 88 ? -6.688 -23.156 -6.012 1 98.81 88 PHE B C 1
ATOM 2213 O O . PHE B 1 88 ? -7.82 -23.016 -6.477 1 98.81 88 PHE B O 1
ATOM 2220 N N . TYR B 1 89 ? -5.656 -23.516 -6.727 1 98.69 89 TYR B N 1
ATOM 2221 C CA . TYR B 1 89 ? -5.723 -23.641 -8.18 1 98.69 89 TYR B CA 1
ATOM 2222 C C . TYR B 1 89 ? -6.695 -24.75 -8.586 1 98.69 89 TYR B C 1
ATOM 2224 O O . TYR B 1 89 ? -7.578 -24.516 -9.422 1 98.69 89 TYR B O 1
ATOM 2232 N N . SER B 1 90 ? -6.559 -25.891 -7.949 1 98.19 90 SER B N 1
ATOM 2233 C CA . SER B 1 90 ? -7.406 -27.016 -8.289 1 98.19 90 SER B CA 1
ATOM 2234 C C . SER B 1 90 ? -8.859 -26.766 -7.883 1 98.19 90 SER B C 1
ATOM 2236 O O . SER B 1 90 ? -9.781 -27.297 -8.5 1 98.19 90 SER B O 1
ATOM 2238 N N . GLY B 1 91 ? -9.023 -25.969 -6.875 1 98.19 91 GLY B N 1
ATOM 2239 C CA . GLY B 1 91 ? -10.359 -25.641 -6.398 1 98.19 91 GLY B CA 1
ATOM 2240 C C . GLY B 1 91 ? -11.023 -24.547 -7.215 1 98.19 91 GLY B C 1
ATOM 2241 O O . GLY B 1 91 ? -12.172 -24.172 -6.949 1 98.19 91 GLY B O 1
ATOM 2242 N N . GLY B 1 92 ? -10.305 -23.984 -8.172 1 98.19 92 GLY B N 1
ATOM 2243 C CA . GLY B 1 92 ? -10.859 -22.938 -9.008 1 98.19 92 GLY B CA 1
ATOM 2244 C C . GLY B 1 92 ? -10.945 -21.594 -8.297 1 98.19 92 GLY B C 1
ATOM 2245 O O . GLY B 1 92 ? -11.734 -20.734 -8.688 1 98.19 92 GLY B O 1
ATOM 2246 N N . LYS B 1 93 ? -10.211 -21.469 -7.234 1 98.31 93 LYS B N 1
ATOM 2247 C CA . LYS B 1 93 ? -10.188 -20.219 -6.465 1 98.31 93 LYS B CA 1
ATOM 2248 C C . LYS B 1 93 ? -9.078 -19.297 -6.953 1 98.31 93 LYS B C 1
ATOM 2250 O O . LYS B 1 93 ? -8.062 -19.75 -7.484 1 98.31 93 LYS B O 1
ATOM 2255 N N . LEU B 1 94 ? -9.234 -17.984 -6.797 1 98.81 94 LEU B N 1
ATOM 2256 C CA . LEU B 1 94 ? -8.281 -17.031 -7.324 1 98.81 94 LEU B CA 1
ATOM 2257 C C . LEU B 1 94 ? -6.902 -17.219 -6.699 1 98.81 94 LEU B C 1
ATOM 2259 O O . LEU B 1 94 ? -6.785 -17.375 -5.48 1 98.81 94 LEU B O 1
ATOM 2263 N N . ILE B 1 95 ? -5.922 -17.219 -7.5 1 98.88 95 ILE B N 1
ATOM 2264 C CA . ILE B 1 95 ? -4.527 -17.031 -7.109 1 98.88 95 ILE B CA 1
ATOM 2265 C C . ILE B 1 95 ? -3.963 -15.781 -7.797 1 98.88 95 ILE B C 1
ATOM 2267 O O . ILE B 1 95 ? -3.898 -15.727 -9.031 1 98.88 95 ILE B O 1
ATOM 2271 N N . ALA B 1 96 ? -3.609 -14.867 -7.043 1 98.94 96 ALA B N 1
ATOM 2272 C CA . ALA B 1 96 ? -3.061 -13.633 -7.59 1 98.94 96 ALA B CA 1
ATOM 2273 C C . ALA B 1 96 ? -1.665 -13.359 -7.035 1 98.94 96 ALA B C 1
ATOM 2275 O O . ALA B 1 96 ? -1.457 -13.383 -5.82 1 98.94 96 ALA B O 1
ATOM 2276 N N . ALA B 1 97 ? -0.691 -13.156 -7.871 1 98.88 97 ALA B N 1
ATOM 2277 C CA . ALA B 1 97 ? 0.7 -12.922 -7.488 1 98.88 97 ALA B CA 1
ATOM 2278 C C . ALA B 1 97 ? 1.312 -11.789 -8.305 1 98.88 97 ALA B C 1
ATOM 2280 O O . ALA B 1 97 ? 0.988 -11.617 -9.477 1 98.88 97 ALA B O 1
ATOM 2281 N N . ILE B 1 98 ? 2.236 -11.078 -7.734 1 98.75 98 ILE B N 1
ATOM 2282 C CA . ILE B 1 98 ? 2.777 -9.883 -8.375 1 98.75 98 ILE B CA 1
ATOM 2283 C C . ILE B 1 98 ? 4.289 -9.82 -8.164 1 98.75 98 ILE B C 1
ATOM 2285 O O . ILE B 1 98 ? 4.793 -10.266 -7.129 1 98.75 98 ILE B O 1
ATOM 2289 N N . CYS B 1 99 ? 5.031 -9.203 -9.219 1 97.69 99 CYS B N 1
ATOM 2290 C CA . CYS B 1 99 ? 6.473 -8.992 -9.18 1 97.69 99 CYS B CA 1
ATOM 2291 C C . CYS B 1 99 ? 7.219 -10.312 -9.086 1 97.69 99 CYS B C 1
ATOM 2293 O O . CYS B 1 99 ? 7.18 -11.125 -10.016 1 97.69 99 CYS B O 1
ATOM 2295 N N . ALA B 1 100 ? 7.852 -10.648 -7.938 1 95.5 100 ALA B N 1
ATOM 2296 C CA . ALA B 1 100 ? 8.539 -11.922 -7.754 1 95.5 100 ALA B CA 1
ATOM 2297 C C . ALA B 1 100 ? 7.582 -12.992 -7.238 1 95.5 100 ALA B C 1
ATOM 2299 O O . ALA B 1 100 ? 7.906 -14.188 -7.246 1 95.5 100 ALA B O 1
ATOM 2300 N N . GLY B 1 101 ? 6.348 -12.617 -6.895 1 97.12 101 GLY B N 1
ATOM 2301 C CA . GLY B 1 101 ? 5.348 -13.531 -6.363 1 97.12 101 GLY B CA 1
ATOM 2302 C C . GLY B 1 101 ? 5.074 -14.711 -7.277 1 97.12 101 GLY B C 1
ATOM 2303 O O . GLY B 1 101 ? 4.988 -15.852 -6.82 1 97.12 101 GLY B O 1
ATOM 2304 N N . PRO B 1 102 ? 5.012 -14.492 -8.539 1 98.06 102 PRO B N 1
ATOM 2305 C CA . PRO B 1 102 ? 4.742 -15.578 -9.484 1 98.06 102 PRO B CA 1
ATOM 2306 C C . PRO B 1 102 ? 5.781 -16.688 -9.414 1 98.06 102 PRO B C 1
ATOM 2308 O O . PRO B 1 102 ? 5.543 -17.797 -9.914 1 98.06 102 PRO B O 1
ATOM 2311 N N . ARG B 1 103 ? 6.918 -16.438 -8.773 1 96.69 103 ARG B N 1
ATOM 2312 C CA . ARG B 1 103 ? 7.895 -17.5 -8.578 1 96.69 103 ARG B CA 1
ATOM 2313 C C . ARG B 1 103 ? 7.301 -18.656 -7.773 1 96.69 103 ARG B C 1
ATOM 2315 O O . ARG B 1 103 ? 7.582 -19.828 -8.047 1 96.69 103 ARG B O 1
ATOM 2322 N N . TYR B 1 104 ? 6.473 -18.312 -6.77 1 97.5 104 TYR B N 1
ATOM 2323 C CA . TYR B 1 104 ? 5.809 -19.344 -5.984 1 97.5 104 TYR B CA 1
ATOM 2324 C C . TYR B 1 104 ? 4.891 -20.188 -6.855 1 97.5 104 TYR B C 1
ATOM 2326 O O . TYR B 1 104 ? 4.812 -21.406 -6.688 1 97.5 104 TYR B O 1
ATOM 2334 N N . LEU B 1 105 ? 4.227 -19.562 -7.781 1 98.62 105 LEU B N 1
ATOM 2335 C CA . LEU B 1 105 ? 3.32 -20.266 -8.68 1 98.62 105 LEU B CA 1
ATOM 2336 C C . LEU B 1 105 ? 4.098 -21.156 -9.648 1 98.62 105 LEU B C 1
ATOM 2338 O O . LEU B 1 105 ? 3.654 -22.266 -9.977 1 98.62 105 LEU B O 1
ATOM 2342 N N . ALA B 1 106 ? 5.203 -20.609 -10.102 1 98.06 106 ALA B N 1
ATOM 2343 C CA . ALA B 1 106 ? 6.07 -21.375 -10.984 1 98.06 106 ALA B CA 1
ATOM 2344 C C . ALA B 1 106 ? 6.559 -22.656 -10.297 1 98.06 106 ALA B C 1
ATOM 2346 O O . ALA B 1 106 ? 6.5 -23.734 -10.867 1 98.06 106 ALA B O 1
ATOM 2347 N N . LYS B 1 107 ? 6.992 -22.516 -9.094 1 97.06 107 LYS B N 1
ATOM 2348 C CA . LYS B 1 107 ? 7.523 -23.641 -8.336 1 97.06 107 LYS B CA 1
ATOM 2349 C C . LYS B 1 107 ? 6.426 -24.641 -7.996 1 97.06 107 LYS B C 1
ATOM 2351 O O . LYS B 1 107 ? 6.684 -25.844 -7.879 1 97.06 107 LYS B O 1
ATOM 2356 N N . ALA B 1 108 ? 5.207 -24.109 -7.859 1 98.38 108 ALA B N 1
ATOM 2357 C CA . ALA B 1 108 ? 4.066 -24.984 -7.629 1 98.38 108 ALA B CA 1
ATOM 2358 C C . ALA B 1 108 ? 3.66 -25.703 -8.914 1 98.38 108 ALA B C 1
ATOM 2360 O O . ALA B 1 108 ? 2.879 -26.656 -8.875 1 98.38 108 ALA B O 1
ATOM 2361 N N . GLY B 1 109 ? 4.152 -25.219 -10.008 1 98.44 109 GLY B N 1
ATOM 2362 C CA . GLY B 1 109 ? 3.967 -25.891 -11.281 1 98.44 109 GLY B CA 1
ATOM 2363 C C . GLY B 1 109 ? 2.736 -25.438 -12.031 1 98.44 109 GLY B C 1
ATOM 2364 O O . GLY B 1 109 ? 2.484 -25.875 -13.156 1 98.44 109 GLY B O 1
ATOM 2365 N N . ILE B 1 110 ? 2.061 -24.422 -11.547 1 98.56 110 ILE B N 1
ATOM 2366 C CA . ILE B 1 110 ? 0.758 -24.125 -12.133 1 98.56 110 ILE B CA 1
ATOM 2367 C C . ILE B 1 110 ? 0.929 -23.172 -13.312 1 98.56 110 ILE B C 1
ATOM 2369 O O . ILE B 1 110 ? 0.025 -23.031 -14.141 1 98.56 110 ILE B O 1
ATOM 2373 N N . LEU B 1 111 ? 2.072 -22.5 -13.469 1 98.81 111 LEU B N 1
ATOM 2374 C CA . LEU B 1 111 ? 2.268 -21.547 -14.555 1 98.81 111 LEU B CA 1
ATOM 2375 C C . LEU B 1 111 ? 2.434 -22.281 -15.883 1 98.81 111 LEU B C 1
ATOM 2377 O O . LEU B 1 111 ? 2.365 -21.656 -16.953 1 98.81 111 LEU B O 1
ATOM 2381 N N . LYS B 1 112 ? 2.594 -23.578 -15.844 1 98.44 112 LYS B N 1
ATOM 2382 C CA . LYS B 1 112 ? 2.672 -24.375 -17.062 1 98.44 112 LYS B CA 1
ATOM 2383 C C . LYS B 1 112 ? 1.325 -24.406 -17.781 1 98.44 112 LYS B C 1
ATOM 2385 O O . LYS B 1 112 ? 1.266 -24.656 -18.984 1 98.44 112 LYS B O 1
ATOM 2390 N N . ASP B 1 113 ? 0.281 -24.078 -17.062 1 98.25 113 ASP B N 1
ATOM 2391 C CA . ASP B 1 113 ? -1.07 -24.266 -17.578 1 98.25 113 ASP B CA 1
ATOM 2392 C C . ASP B 1 113 ? -1.729 -22.922 -17.875 1 98.25 113 ASP B C 1
ATOM 2394 O O . ASP B 1 113 ? -2.883 -22.875 -18.312 1 98.25 113 ASP B O 1
ATOM 2398 N N . VAL B 1 114 ? -1.017 -21.859 -17.641 1 98.81 114 VAL B N 1
ATOM 2399 C CA . VAL B 1 114 ? -1.645 -20.547 -17.812 1 98.81 114 VAL B CA 1
ATOM 2400 C C . VAL B 1 114 ? -0.63 -19.562 -18.359 1 98.81 114 VAL B C 1
ATOM 2402 O O . VAL B 1 114 ? 0.58 -19.75 -18.234 1 98.81 114 VAL B O 1
ATOM 2405 N N . LYS B 1 115 ? -1.141 -18.5 -19.031 1 98.88 115 LYS B N 1
ATOM 2406 C CA . LYS B 1 115 ? -0.322 -17.328 -19.328 1 98.88 115 LYS B CA 1
ATOM 2407 C C . LYS B 1 115 ? -0.059 -16.5 -18.078 1 98.88 115 LYS B C 1
ATOM 2409 O O . LYS B 1 115 ? -0.895 -16.453 -17.172 1 98.88 115 LYS B O 1
ATOM 2414 N N . TYR B 1 116 ? 1.077 -15.914 -18.016 1 98.88 116 TYR B N 1
ATOM 2415 C CA . TYR B 1 116 ? 1.426 -15.141 -16.828 1 98.88 116 TYR B CA 1
ATOM 2416 C C . TYR B 1 116 ? 2.4 -14.023 -17.172 1 98.88 116 TYR B C 1
ATOM 2418 O O . TYR B 1 116 ? 2.959 -14 -18.281 1 98.88 116 TYR B O 1
ATOM 2426 N N . THR B 1 117 ? 2.562 -13.039 -16.375 1 98.88 117 THR B N 1
ATOM 2427 C CA . THR B 1 117 ? 3.633 -12.047 -16.406 1 98.88 117 THR B CA 1
ATOM 2428 C C . THR B 1 117 ? 4.328 -11.961 -15.055 1 98.88 117 THR B C 1
ATOM 2430 O O . THR B 1 117 ? 3.883 -12.578 -14.078 1 98.88 117 THR B O 1
ATOM 2433 N N . THR B 1 118 ? 5.453 -11.422 -14.945 1 98.19 118 THR B N 1
ATOM 2434 C CA . THR B 1 118 ? 6.281 -11.25 -13.758 1 98.19 118 THR B CA 1
ATOM 2435 C C . THR B 1 118 ? 7.367 -10.203 -14.008 1 98.19 118 THR B C 1
ATOM 2437 O O . THR B 1 118 ? 7.66 -9.867 -15.156 1 98.19 118 THR B O 1
ATOM 2440 N N . SER B 1 119 ? 7.891 -9.688 -12.984 1 96.75 119 SER B N 1
ATOM 2441 C CA . SER B 1 119 ? 9.023 -8.773 -13.109 1 96.75 119 SER B CA 1
ATOM 2442 C C . SER B 1 119 ? 10.312 -9.531 -13.414 1 96.75 119 SER B C 1
ATOM 2444 O O . SER B 1 119 ? 11.297 -8.93 -13.844 1 96.75 119 SER B O 1
ATOM 2446 N N . ILE B 1 120 ? 10.32 -10.828 -13.141 1 95.38 120 ILE B N 1
ATOM 2447 C CA . ILE B 1 120 ? 11.5 -11.641 -13.391 1 95.38 120 ILE B CA 1
ATOM 2448 C C . ILE B 1 120 ? 11.5 -12.117 -14.836 1 95.38 120 ILE B C 1
ATOM 2450 O O . ILE B 1 120 ? 11.281 -13.297 -15.109 1 95.38 120 ILE B O 1
ATOM 2454 N N . VAL B 1 121 ? 11.859 -11.273 -15.719 1 94.94 121 VAL B N 1
ATOM 2455 C CA . VAL B 1 121 ? 11.75 -11.508 -17.156 1 94.94 121 VAL B CA 1
ATOM 2456 C C . VAL B 1 121 ? 12.891 -12.422 -17.625 1 94.94 121 VAL B C 1
ATOM 2458 O O . VAL B 1 121 ? 12.734 -13.172 -18.578 1 94.94 121 VAL B O 1
ATOM 2461 N N . GLU B 1 122 ? 13.977 -12.359 -16.938 1 93.62 122 GLU B N 1
ATOM 2462 C CA . GLU B 1 122 ? 15.133 -13.195 -17.234 1 93.62 122 GLU B CA 1
ATOM 2463 C C . GLU B 1 122 ? 15.734 -13.773 -15.953 1 93.62 122 GLU B C 1
ATOM 2465 O O . GLU B 1 122 ? 15.672 -13.148 -14.898 1 93.62 122 GLU B O 1
ATOM 2470 N N . TRP B 1 123 ? 16.266 -14.938 -16.125 1 93.81 123 TRP B N 1
ATOM 2471 C CA . TRP B 1 123 ? 16.938 -15.609 -15.016 1 93.81 123 TRP B CA 1
ATOM 2472 C C . TRP B 1 123 ? 18.453 -15.484 -15.148 1 93.81 123 TRP B C 1
ATOM 2474 O O . TRP B 1 123 ? 19.141 -16.469 -15.422 1 93.81 123 TRP B O 1
ATOM 2484 N N . THR B 1 124 ? 18.891 -14.328 -14.844 1 92.69 124 THR B N 1
ATOM 2485 C CA . THR B 1 124 ? 20.312 -14.023 -14.953 1 92.69 124 THR B CA 1
ATOM 2486 C C . THR B 1 124 ? 21.094 -14.727 -13.852 1 92.69 124 THR B C 1
ATOM 2488 O O . THR B 1 124 ? 20.516 -15.297 -12.922 1 92.69 124 THR B O 1
ATOM 2491 N N . GLN B 1 125 ? 22.422 -14.648 -13.953 1 90.69 125 GLN B N 1
ATOM 2492 C CA . GLN B 1 125 ? 23.281 -15.219 -12.914 1 90.69 125 GLN B CA 1
ATOM 2493 C C . GLN B 1 125 ? 23.047 -14.516 -11.578 1 90.69 125 GLN B C 1
ATOM 2495 O O . GLN B 1 125 ? 23.016 -15.164 -10.531 1 90.69 125 GLN B O 1
ATOM 2500 N N . ALA B 1 126 ? 22.844 -13.289 -11.633 1 85.62 126 ALA B N 1
ATOM 2501 C CA . ALA B 1 126 ? 22.578 -12.516 -10.414 1 85.62 126 ALA B CA 1
ATOM 2502 C C . ALA B 1 126 ? 21.297 -12.977 -9.742 1 85.62 126 ALA B C 1
ATOM 2504 O O . ALA B 1 126 ? 21.234 -13.086 -8.516 1 85.62 126 ALA B O 1
ATOM 2505 N N . ARG B 1 127 ? 20.281 -13.172 -10.555 1 85.25 127 ARG B N 1
ATOM 2506 C CA . ARG B 1 127 ? 19.016 -13.656 -10.016 1 85.25 127 ARG B CA 1
ATOM 2507 C C . ARG B 1 127 ? 19.172 -15.055 -9.438 1 85.25 127 ARG B C 1
ATOM 2509 O O . ARG B 1 127 ? 18.625 -15.359 -8.375 1 85.25 127 ARG B O 1
ATOM 2516 N N . ARG B 1 128 ? 19.844 -15.852 -10.188 1 86.5 128 ARG B N 1
ATOM 2517 C CA . ARG B 1 128 ? 20.094 -17.219 -9.727 1 86.5 128 ARG B CA 1
ATOM 2518 C C . ARG B 1 128 ? 20.766 -17.219 -8.359 1 86.5 128 ARG B C 1
ATOM 2520 O O . ARG B 1 128 ? 20.359 -17.984 -7.469 1 86.5 128 ARG B O 1
ATOM 2527 N N . GLU B 1 129 ? 21.734 -16.406 -8.195 1 84.12 129 GLU B N 1
ATOM 2528 C CA . GLU B 1 129 ? 22.438 -16.297 -6.922 1 84.12 129 GLU B CA 1
ATOM 2529 C C . GLU B 1 129 ? 21.531 -15.758 -5.824 1 84.12 129 GLU B C 1
ATOM 2531 O O . GLU B 1 129 ? 21.594 -16.219 -4.68 1 84.12 129 GLU B O 1
ATOM 2536 N N . ALA B 1 130 ? 20.594 -14.852 -6.156 1 78.88 130 ALA B N 1
ATOM 2537 C CA . ALA B 1 130 ? 19.672 -14.234 -5.199 1 78.88 130 ALA B CA 1
ATOM 2538 C C . ALA B 1 130 ? 18.641 -15.242 -4.711 1 78.88 130 ALA B C 1
ATOM 2540 O O . ALA B 1 130 ? 18.109 -15.109 -3.605 1 78.88 130 ALA B O 1
ATOM 2541 N N . PHE B 1 131 ? 18.422 -16.219 -5.547 1 82.06 131 PHE B N 1
ATOM 2542 C CA . PHE B 1 131 ? 17.375 -17.172 -5.211 1 82.06 131 PHE B CA 1
ATOM 2543 C C . PHE B 1 131 ? 17.969 -18.562 -4.969 1 82.06 131 PHE B C 1
ATOM 2545 O O . PHE B 1 131 ? 17.391 -19.562 -5.383 1 82.06 131 PHE B O 1
ATOM 2552 N N . GLY B 1 132 ? 19.125 -18.672 -4.367 1 81.69 132 GLY B N 1
ATOM 2553 C CA . GLY B 1 132 ? 19.703 -19.906 -3.857 1 81.69 132 GLY B CA 1
ATOM 2554 C C . GLY B 1 132 ? 20.266 -20.797 -4.949 1 81.69 132 GLY B C 1
ATOM 2555 O O . GLY B 1 132 ? 20.266 -22.031 -4.82 1 81.69 132 GLY B O 1
ATOM 2556 N N . ASN B 1 133 ? 20.562 -20.188 -6.102 1 86.12 133 ASN B N 1
ATOM 2557 C CA . ASN B 1 133 ? 21.203 -20.875 -7.223 1 86.12 133 ASN B CA 1
ATOM 2558 C C . ASN B 1 133 ? 20.297 -21.953 -7.805 1 86.12 133 ASN B C 1
ATOM 2560 O O . ASN B 1 133 ? 20.781 -23 -8.25 1 86.12 133 ASN B O 1
ATOM 2564 N N . GLU B 1 134 ? 19.047 -21.703 -7.625 1 87.5 134 GLU B N 1
ATOM 2565 C CA . GLU B 1 134 ? 18.109 -22.641 -8.227 1 87.5 134 GLU B CA 1
ATOM 2566 C C . GLU B 1 134 ? 18 -22.422 -9.734 1 87.5 134 GLU B C 1
ATOM 2568 O O . GLU B 1 134 ? 18.391 -21.375 -10.242 1 87.5 134 GLU B O 1
ATOM 2573 N N . ASP B 1 135 ? 17.562 -23.484 -10.43 1 93.19 135 ASP B N 1
ATOM 2574 C CA . ASP B 1 135 ? 17.281 -23.344 -11.859 1 93.19 135 ASP B CA 1
ATOM 2575 C C . ASP B 1 135 ? 16.047 -22.469 -12.078 1 93.19 135 ASP B C 1
ATOM 2577 O O . ASP B 1 135 ? 15.203 -22.344 -11.195 1 93.19 135 ASP B O 1
ATOM 2581 N N . ASP B 1 136 ? 15.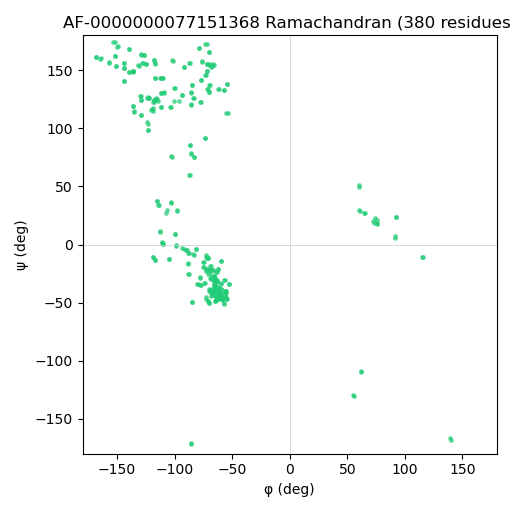961 -21.844 -13.258 1 95.69 136 ASP B N 1
ATOM 2582 C CA . ASP B 1 136 ? 14.805 -21.031 -13.617 1 95.69 136 ASP B CA 1
ATOM 2583 C C . ASP B 1 136 ? 13.508 -21.828 -13.492 1 95.69 136 ASP B C 1
ATOM 2585 O O . ASP B 1 136 ? 13.297 -22.797 -14.227 1 95.69 136 ASP B O 1
ATOM 2589 N N . PRO B 1 137 ? 12.695 -21.422 -12.547 1 95.69 137 PRO B N 1
ATOM 2590 C CA . PRO B 1 137 ? 11.484 -22.219 -12.344 1 95.69 137 PRO B CA 1
ATOM 2591 C C . PRO B 1 137 ? 10.367 -21.844 -13.312 1 95.69 137 PRO B C 1
ATOM 2593 O O . PRO B 1 137 ? 9.336 -22.516 -13.367 1 95.69 137 PRO B O 1
ATOM 2596 N N . PHE B 1 138 ? 10.508 -20.797 -14.062 1 97.81 138 PHE B N 1
ATOM 2597 C CA . PHE B 1 138 ? 9.43 -20.234 -14.859 1 97.81 138 PHE B CA 1
ATOM 2598 C C . PHE B 1 138 ? 9.328 -20.922 -16.219 1 97.81 138 PHE B C 1
ATOM 2600 O O . PHE B 1 138 ? 10.336 -21.109 -16.906 1 97.81 138 PHE B O 1
ATOM 2607 N N . PRO B 1 139 ? 8.102 -21.359 -16.625 1 98.5 139 PRO B N 1
ATOM 2608 C CA . PRO B 1 139 ? 7.887 -21.797 -18.016 1 98.5 139 PRO B CA 1
ATOM 2609 C C . PRO B 1 139 ? 7.84 -20.625 -19 1 98.5 139 PRO B C 1
ATOM 2611 O O . PRO B 1 139 ? 6.754 -20.156 -19.328 1 98.5 139 PRO B O 1
ATOM 2614 N N . ARG B 1 140 ? 8.93 -20.266 -19.547 1 98.06 140 ARG B N 1
ATOM 2615 C CA . ARG B 1 140 ? 9.125 -19.016 -20.281 1 98.06 140 ARG B CA 1
ATOM 2616 C C . ARG B 1 140 ? 8.234 -18.969 -21.516 1 98.06 140 ARG B C 1
ATOM 2618 O O . ARG B 1 140 ? 7.859 -17.891 -21.969 1 98.06 140 ARG B O 1
ATOM 2625 N N . GLU B 1 141 ? 7.812 -20.078 -22.047 1 98.19 141 GLU B N 1
ATOM 2626 C CA . GLU B 1 141 ? 6.965 -20.125 -23.234 1 98.19 141 GLU B CA 1
ATOM 2627 C C . GLU B 1 141 ? 5.582 -19.547 -22.953 1 98.19 141 GLU B C 1
ATOM 2629 O O . GLU B 1 141 ? 4.859 -19.172 -23.875 1 98.19 141 GLU B O 1
ATOM 2634 N N . ASN B 1 142 ? 5.121 -19.484 -21.688 1 98.75 142 ASN B N 1
ATOM 2635 C CA . ASN B 1 142 ? 3.803 -18.984 -21.297 1 98.75 142 ASN B CA 1
ATOM 2636 C C . ASN B 1 142 ? 3.873 -17.547 -20.812 1 98.75 142 ASN B C 1
ATOM 2638 O O . ASN B 1 142 ? 2.85 -16.938 -20.484 1 98.75 142 ASN B O 1
ATOM 2642 N N . TYR B 1 143 ? 5.066 -16.969 -20.781 1 98.75 143 TYR B N 1
ATOM 2643 C CA . TYR B 1 143 ? 5.258 -15.594 -20.344 1 98.75 143 TYR B CA 1
ATOM 2644 C C . TYR B 1 143 ? 4.68 -14.609 -21.359 1 98.75 143 TYR B C 1
ATOM 2646 O O . TYR B 1 143 ? 4.863 -14.773 -22.562 1 98.75 143 TYR B O 1
ATOM 2654 N N . ILE B 1 144 ? 3.893 -13.641 -20.875 1 98.69 144 ILE B N 1
ATOM 2655 C CA . ILE B 1 144 ? 3.379 -12.523 -21.672 1 98.69 144 ILE B CA 1
ATOM 2656 C C . ILE B 1 144 ? 3.951 -11.211 -21.141 1 98.69 144 ILE B C 1
ATOM 2658 O O . ILE B 1 144 ? 3.826 -10.906 -19.953 1 98.69 144 ILE B O 1
ATOM 2662 N N . ASP B 1 145 ? 4.574 -10.414 -21.984 1 97.94 145 ASP B N 1
ATOM 2663 C CA . ASP B 1 145 ? 5.18 -9.148 -21.578 1 97.94 145 ASP B CA 1
ATOM 2664 C C . ASP B 1 145 ? 4.141 -8.031 -21.531 1 97.94 145 ASP B C 1
ATOM 2666 O O . ASP B 1 145 ? 4.094 -7.18 -22.422 1 97.94 145 ASP B O 1
ATOM 2670 N N . THR B 1 146 ? 3.344 -8.039 -20.531 1 98.12 146 THR B N 1
ATOM 2671 C CA . THR B 1 146 ? 2.33 -7.023 -20.266 1 98.12 146 THR B CA 1
ATOM 2672 C C . THR B 1 146 ? 2.27 -6.711 -18.766 1 98.12 146 THR B C 1
ATOM 2674 O O . THR B 1 146 ? 2.951 -7.352 -17.969 1 98.12 146 THR B O 1
ATOM 2677 N N . ARG B 1 147 ? 1.622 -5.711 -18.406 1 98.25 147 ARG B N 1
ATOM 2678 C CA . ARG B 1 147 ? 1.592 -5.207 -17.031 1 98.25 147 ARG B CA 1
ATOM 2679 C C . ARG B 1 147 ? 0.873 -6.18 -16.109 1 98.25 147 ARG B C 1
ATOM 2681 O O . ARG B 1 147 ? 1.305 -6.402 -14.969 1 98.25 147 ARG B O 1
ATOM 2688 N N . VAL B 1 148 ? -0.252 -6.73 -16.531 1 98.69 148 VAL B N 1
ATOM 2689 C CA . VAL B 1 148 ? -1.077 -7.656 -15.766 1 98.69 148 VAL B CA 1
ATOM 2690 C C . VAL B 1 148 ? -1.684 -8.703 -16.703 1 98.69 148 VAL B C 1
ATOM 2692 O O . VAL B 1 148 ? -2.006 -8.406 -17.859 1 98.69 148 VAL B O 1
ATOM 2695 N N . VAL B 1 149 ? -1.767 -9.953 -16.297 1 98.94 149 VAL B N 1
ATOM 2696 C CA . VAL B 1 149 ? -2.348 -11.055 -17.062 1 98.94 149 VAL B CA 1
ATOM 2697 C C . VAL B 1 149 ? -3.354 -11.812 -16.188 1 98.94 149 VAL B C 1
ATOM 2699 O O . VAL B 1 149 ? -3.064 -12.141 -15.039 1 98.94 149 VAL B O 1
ATOM 2702 N N . ARG B 1 150 ? -4.543 -12.016 -16.641 1 98.88 150 ARG B N 1
ATOM 2703 C CA . ARG B 1 150 ? -5.531 -12.93 -16.062 1 98.88 150 ARG B CA 1
ATOM 2704 C C . ARG B 1 150 ? -5.777 -14.109 -17 1 98.88 150 ARG B C 1
ATOM 2706 O O . ARG B 1 150 ? -6.145 -13.93 -18.156 1 98.88 150 ARG B O 1
ATOM 2713 N N . ASP B 1 151 ? -5.488 -15.234 -16.562 1 98.94 151 ASP B N 1
ATOM 2714 C CA . ASP B 1 151 ? -5.766 -16.469 -17.281 1 98.94 151 ASP B CA 1
ATOM 2715 C C . ASP B 1 151 ? -6.34 -17.531 -16.344 1 98.94 151 ASP B C 1
ATOM 2717 O O . ASP B 1 151 ? -5.68 -17.953 -15.398 1 98.94 151 ASP B O 1
ATOM 2721 N N . LYS B 1 152 ? -7.574 -17.984 -16.625 1 98.38 152 LYS B N 1
ATOM 2722 C CA . LYS B 1 152 ? -8.336 -18.828 -15.711 1 98.38 152 LYS B CA 1
ATOM 2723 C C . LYS B 1 152 ? -8.469 -18.156 -14.344 1 98.38 152 LYS B C 1
ATOM 2725 O O . LYS B 1 152 ? -8.914 -17.016 -14.25 1 98.38 152 LYS B O 1
ATOM 2730 N N . ASN B 1 153 ? -8.164 -18.859 -13.273 1 98.75 153 ASN B N 1
ATOM 2731 C CA . ASN B 1 153 ? -8.289 -18.297 -11.938 1 98.75 153 ASN B CA 1
ATOM 2732 C C . ASN B 1 153 ? -6.953 -17.781 -11.422 1 98.75 153 ASN B C 1
ATOM 2734 O O . ASN B 1 153 ? -6.73 -17.719 -10.211 1 98.75 153 ASN B O 1
ATOM 2738 N N . VAL B 1 154 ? -6.039 -17.328 -12.352 1 98.94 154 VAL B N 1
ATOM 2739 C CA . VAL B 1 154 ? -4.715 -16.844 -11.977 1 98.94 154 VAL B CA 1
ATOM 2740 C C . VAL B 1 154 ? -4.52 -15.422 -12.5 1 98.94 154 VAL B C 1
ATOM 2742 O O . VAL B 1 154 ? -4.777 -15.148 -13.672 1 98.94 154 VAL B O 1
ATOM 2745 N N . ILE B 1 155 ? -4.16 -14.5 -11.648 1 98.94 155 ILE B N 1
ATOM 2746 C CA . ILE B 1 155 ? -3.785 -13.141 -12.016 1 98.94 155 ILE B CA 1
ATOM 2747 C C . ILE B 1 155 ? -2.332 -12.883 -11.617 1 98.94 155 ILE B C 1
ATOM 2749 O O . ILE B 1 155 ? -1.939 -13.133 -10.477 1 98.94 155 ILE B O 1
ATOM 2753 N N . THR B 1 156 ? -1.482 -12.477 -12.523 1 98.94 156 THR B N 1
ATOM 2754 C CA . THR B 1 156 ? -0.102 -12.086 -12.25 1 98.94 156 THR B CA 1
ATOM 2755 C C . THR B 1 156 ? 0.175 -10.68 -12.781 1 98.94 156 THR B C 1
ATOM 2757 O O . THR B 1 156 ? -0.511 -10.203 -13.688 1 98.94 156 THR B O 1
ATOM 2760 N N . SER B 1 157 ? 1.108 -10.031 -12.219 1 98.88 157 SER B N 1
ATOM 2761 C CA . SER B 1 157 ? 1.433 -8.664 -12.602 1 98.88 157 SER B CA 1
ATOM 2762 C C . SER B 1 157 ? 2.908 -8.359 -12.375 1 98.88 157 SER B C 1
ATOM 2764 O O . SER B 1 157 ? 3.574 -9.039 -11.594 1 98.88 157 SER B O 1
ATOM 2766 N N . LYS B 1 158 ? 3.41 -7.41 -13.156 1 98.5 158 LYS B N 1
ATOM 2767 C CA . LYS B 1 158 ? 4.699 -6.809 -12.836 1 98.5 158 LYS B CA 1
ATOM 2768 C C . LYS B 1 158 ? 4.598 -5.906 -11.609 1 98.5 158 LYS B C 1
ATOM 2770 O O . LYS B 1 158 ? 3.541 -5.332 -11.344 1 98.5 158 LYS B O 1
ATOM 2775 N N . GLY B 1 159 ? 5.656 -5.816 -10.883 1 98.12 159 GLY B N 1
ATOM 2776 C CA . GLY B 1 159 ? 5.664 -5.09 -9.625 1 98.12 159 GLY B CA 1
ATOM 2777 C C . GLY B 1 159 ? 5.215 -3.648 -9.766 1 98.12 159 GLY B C 1
ATOM 2778 O O . GLY B 1 159 ? 4.383 -3.176 -8.984 1 98.12 159 GLY B O 1
ATOM 2779 N N . ILE B 1 160 ? 5.637 -2.924 -10.789 1 96.81 160 ILE B N 1
ATOM 2780 C CA . ILE B 1 160 ? 5.391 -1.503 -11.016 1 96.81 160 ILE B CA 1
ATOM 2781 C C . ILE B 1 160 ? 3.928 -1.286 -11.391 1 96.81 160 ILE B C 1
ATOM 2783 O O . ILE B 1 160 ? 3.432 -0.157 -11.352 1 96.81 160 ILE B O 1
ATOM 2787 N N . SER B 1 161 ? 3.207 -2.352 -11.672 1 98.25 161 SER B N 1
ATOM 2788 C CA . SER B 1 161 ? 1.823 -2.303 -12.141 1 98.25 161 SER B CA 1
ATOM 2789 C C . SER B 1 161 ? 0.852 -2.658 -11.016 1 98.25 161 SER B C 1
ATOM 2791 O O . SER B 1 161 ? -0.178 -3.291 -11.258 1 98.25 161 SER B O 1
ATOM 2793 N N . PHE B 1 162 ? 1.203 -2.225 -9.797 1 98.56 162 PHE B N 1
ATOM 2794 C CA . PHE B 1 162 ? 0.441 -2.643 -8.625 1 98.56 162 PHE B CA 1
ATOM 2795 C C . PHE B 1 162 ? -0.957 -2.037 -8.641 1 98.56 162 PHE B C 1
ATOM 2797 O O . PHE B 1 162 ? -1.89 -2.596 -8.062 1 98.56 162 PHE B O 1
ATOM 2804 N N . VAL B 1 163 ? -1.213 -0.916 -9.359 1 98.56 163 VAL B N 1
ATOM 2805 C CA . VAL B 1 163 ? -2.553 -0.362 -9.523 1 98.56 163 VAL B CA 1
ATOM 2806 C C . VAL B 1 163 ? -3.367 -1.243 -10.461 1 98.56 163 VAL B C 1
ATOM 2808 O O . VAL B 1 163 ? -4.504 -1.608 -10.156 1 98.56 163 VAL B O 1
ATOM 2811 N N . ASP B 1 164 ? -2.775 -1.64 -11.609 1 98.56 164 ASP B N 1
ATOM 2812 C CA . ASP B 1 164 ? -3.4 -2.576 -12.539 1 98.56 164 ASP B CA 1
ATOM 2813 C C . ASP B 1 164 ? -3.793 -3.871 -11.828 1 98.56 164 ASP B C 1
ATOM 2815 O O . ASP B 1 164 ? -4.902 -4.375 -12.016 1 98.56 164 ASP B O 1
ATOM 2819 N N . PHE B 1 165 ? -2.82 -4.344 -11.055 1 98.88 165 PHE B N 1
ATOM 2820 C CA . PHE B 1 165 ? -3.002 -5.59 -10.32 1 98.88 165 PHE B CA 1
ATOM 2821 C C . PHE B 1 165 ? -4.227 -5.512 -9.414 1 98.88 165 PHE B C 1
ATOM 2823 O O . PHE B 1 165 ? -5.086 -6.395 -9.445 1 98.88 165 PHE B O 1
ATOM 2830 N N . ALA B 1 166 ? -4.305 -4.438 -8.602 1 98.94 166 ALA B N 1
ATOM 2831 C CA . ALA B 1 166 ? -5.402 -4.258 -7.652 1 98.94 166 ALA B CA 1
ATOM 2832 C C . ALA B 1 166 ? -6.746 -4.191 -8.375 1 98.94 166 ALA B C 1
ATOM 2834 O O . ALA B 1 166 ? -7.711 -4.836 -7.961 1 98.94 166 ALA B O 1
ATOM 2835 N N . ILE B 1 167 ? -6.793 -3.457 -9.43 1 98.75 167 ILE B N 1
ATOM 2836 C CA . ILE B 1 167 ? -8.023 -3.254 -10.18 1 98.75 167 ILE B CA 1
ATOM 2837 C C . ILE B 1 167 ? -8.461 -4.57 -10.828 1 98.75 167 ILE B C 1
ATOM 2839 O O . ILE B 1 167 ? -9.641 -4.91 -10.82 1 98.75 167 ILE B O 1
ATOM 2843 N N . GLU B 1 168 ? -7.488 -5.344 -11.367 1 98.81 168 GLU B N 1
ATOM 2844 C CA . GLU B 1 168 ? -7.805 -6.621 -11.992 1 98.81 168 GLU B CA 1
ATOM 2845 C C . GLU B 1 168 ? -8.336 -7.621 -10.969 1 98.81 168 GLU B C 1
ATOM 2847 O O . GLU B 1 168 ? -9.281 -8.359 -11.258 1 98.81 168 GLU B O 1
ATOM 2852 N N . VAL B 1 169 ? -7.715 -7.648 -9.781 1 98.94 169 VAL B N 1
ATOM 2853 C CA . VAL B 1 169 ? -8.164 -8.539 -8.719 1 98.94 169 VAL B CA 1
ATOM 2854 C C . VAL B 1 169 ? -9.586 -8.172 -8.297 1 98.94 169 VAL B C 1
ATOM 2856 O O . VAL B 1 169 ? -10.438 -9.047 -8.133 1 98.94 169 VAL B O 1
ATOM 2859 N N . ALA B 1 170 ? -9.852 -6.883 -8.117 1 98.81 170 ALA B N 1
ATOM 2860 C CA . ALA B 1 170 ? -11.195 -6.426 -7.762 1 98.81 170 ALA B CA 1
ATOM 2861 C C . ALA B 1 170 ? -12.195 -6.773 -8.852 1 98.81 170 ALA B C 1
ATOM 2863 O O . ALA B 1 170 ? -13.336 -7.16 -8.562 1 98.81 170 ALA B O 1
ATOM 2864 N N . ASP B 1 171 ? -11.773 -6.582 -10.078 1 98.75 171 ASP B N 1
ATOM 2865 C CA . ASP B 1 171 ? -12.625 -6.91 -11.219 1 98.75 171 ASP B CA 1
ATOM 2866 C C . ASP B 1 171 ? -13.008 -8.391 -11.211 1 98.75 171 ASP B C 1
ATOM 2868 O O . ASP B 1 171 ? -14.141 -8.75 -11.516 1 98.75 171 ASP B O 1
ATOM 2872 N N . TYR B 1 172 ? -12.023 -9.25 -10.891 1 98.56 172 TYR B N 1
ATOM 2873 C CA . TYR B 1 172 ? -12.258 -10.688 -10.812 1 98.56 172 TYR B CA 1
ATOM 2874 C C . TYR B 1 172 ? -13.438 -11 -9.891 1 98.56 172 TYR B C 1
ATOM 2876 O O . TYR B 1 172 ? -14.211 -11.922 -10.156 1 98.56 172 TYR B O 1
ATOM 2884 N N . PHE B 1 173 ? -13.602 -10.195 -8.852 1 98.38 173 PHE B N 1
ATOM 2885 C CA . PHE B 1 173 ? -14.641 -10.445 -7.855 1 98.38 173 PHE B CA 1
ATOM 2886 C C . PHE B 1 173 ? -15.859 -9.562 -8.109 1 98.38 173 PHE B C 1
ATOM 2888 O O . PHE B 1 173 ? -16.672 -9.344 -7.211 1 98.38 173 PHE B O 1
ATOM 2895 N N . GLY B 1 174 ? -15.883 -8.883 -9.242 1 97.5 174 GLY B N 1
ATOM 2896 C CA . GLY B 1 174 ? -17.109 -8.273 -9.719 1 97.5 174 GLY B CA 1
ATOM 2897 C C . GLY B 1 174 ? -17.281 -6.836 -9.266 1 97.5 174 GLY B C 1
ATOM 2898 O O . GLY B 1 174 ? -18.406 -6.344 -9.164 1 97.5 174 GLY B O 1
ATOM 2899 N N . MET B 1 175 ? -16.188 -6.184 -8.953 1 98.06 175 MET B N 1
ATOM 2900 C CA . MET B 1 175 ? -16.297 -4.801 -8.484 1 98.06 175 MET B CA 1
ATOM 2901 C C . MET B 1 175 ? -16.891 -3.904 -9.57 1 98.06 175 MET B C 1
ATOM 2903 O O . MET B 1 175 ? -17.562 -2.92 -9.266 1 98.06 175 MET B O 1
ATOM 2907 N N . PHE B 1 176 ? -16.641 -4.211 -10.82 1 97.94 176 PHE B N 1
ATOM 2908 C CA . PHE B 1 176 ? -17.031 -3.307 -11.906 1 97.94 176 PHE B CA 1
ATOM 2909 C C . PHE B 1 176 ? -18.141 -3.912 -12.75 1 97.94 176 PHE B C 1
ATOM 2911 O O . PHE B 1 176 ? -18.141 -5.117 -13.016 1 97.94 176 PHE B O 1
ATOM 2918 N N . LYS B 1 177 ? -19.109 -3.062 -13.234 1 96.31 177 LYS B N 1
ATOM 2919 C CA . LYS B 1 177 ? -20.234 -3.488 -14.055 1 96.31 177 LYS B CA 1
ATOM 2920 C C . LYS B 1 177 ? -19.812 -3.748 -15.492 1 96.31 177 LYS B C 1
ATOM 2922 O O . LYS B 1 177 ? -20.391 -4.602 -16.172 1 96.31 177 LYS B O 1
ATOM 2927 N N . ASN B 1 178 ? -18.844 -2.895 -15.883 1 94.88 178 ASN B N 1
ATOM 2928 C CA . ASN B 1 178 ? -18.328 -3.023 -17.25 1 94.88 178 ASN B CA 1
ATOM 2929 C C . ASN B 1 178 ? -16.875 -2.537 -17.344 1 94.88 178 ASN B C 1
ATOM 2931 O O . ASN B 1 178 ? -16.312 -2.072 -16.344 1 94.88 178 ASN B O 1
ATOM 2935 N N . SER B 1 179 ? -16.328 -2.732 -18.516 1 94.88 179 SER B N 1
ATOM 2936 C CA . SER B 1 179 ? -14.93 -2.395 -18.75 1 94.88 179 SER B CA 1
ATOM 2937 C C . SER B 1 179 ? -14.695 -0.891 -18.641 1 94.88 179 SER B C 1
ATOM 2939 O O . SER B 1 179 ? -13.609 -0.453 -18.25 1 94.88 179 SER B O 1
ATOM 2941 N N . GLU B 1 180 ? -15.625 -0.099 -18.891 1 96.56 180 GLU B N 1
ATOM 2942 C CA . GLU B 1 180 ? -15.5 1.353 -18.812 1 96.56 180 GLU B CA 1
ATOM 2943 C C . GLU B 1 180 ? -15.32 1.812 -17.359 1 96.56 180 GLU B C 1
ATOM 2945 O O . GLU B 1 180 ? -14.531 2.719 -17.094 1 96.56 180 GLU B O 1
ATOM 2950 N N . ASP B 1 181 ? -16.062 1.205 -16.5 1 97.06 181 ASP B N 1
ATOM 2951 C CA . ASP B 1 181 ? -15.945 1.527 -15.078 1 97.06 181 ASP B CA 1
ATOM 2952 C C . ASP B 1 181 ? -14.547 1.188 -14.562 1 97.06 181 ASP B C 1
ATOM 2954 O O . ASP B 1 181 ? -13.969 1.952 -13.789 1 97.06 181 ASP B O 1
ATOM 2958 N N . LYS B 1 182 ? -14.156 0.032 -14.992 1 97.38 182 LYS B N 1
ATOM 2959 C CA . LYS B 1 182 ? -12.812 -0.413 -14.633 1 97.38 182 LYS B CA 1
ATOM 2960 C C . LYS B 1 182 ? -11.758 0.572 -15.125 1 97.38 182 LYS B C 1
ATOM 2962 O O . LYS B 1 182 ? -10.883 0.98 -14.359 1 97.38 182 LYS B O 1
ATOM 2967 N N . LYS B 1 183 ? -11.883 0.98 -16.359 1 96.56 183 LYS B N 1
ATOM 2968 C CA . LYS B 1 183 ? -10.953 1.922 -16.969 1 96.56 183 LYS B CA 1
ATOM 2969 C C . LYS B 1 183 ? -11.023 3.287 -16.297 1 96.56 183 LYS B C 1
ATOM 2971 O O . LYS B 1 183 ? -10 3.959 -16.141 1 96.56 183 LYS B O 1
ATOM 2976 N N . THR B 1 184 ? -12.164 3.695 -15.906 1 97.31 184 THR B N 1
ATOM 2977 C CA . THR B 1 184 ? -12.344 4.984 -15.25 1 97.31 184 THR B CA 1
ATOM 2978 C C . THR B 1 184 ? -11.57 5.043 -13.938 1 97.31 184 THR B C 1
ATOM 2980 O O . THR B 1 184 ? -10.906 6.039 -13.641 1 97.31 184 THR B O 1
ATOM 2983 N N . LEU B 1 185 ? -11.656 3.982 -13.125 1 97.19 185 LEU B N 1
ATOM 2984 C CA . LEU B 1 185 ? -10.914 3.963 -11.867 1 97.19 185 LEU B CA 1
ATOM 2985 C C . LEU B 1 185 ? -9.414 4.035 -12.117 1 97.19 185 LEU B C 1
ATOM 2987 O O . LEU B 1 185 ? -8.703 4.766 -11.43 1 97.19 185 LEU B O 1
ATOM 2991 N N . PHE B 1 186 ? -8.961 3.289 -13.102 1 96.88 186 PHE B N 1
ATOM 2992 C CA . PHE B 1 186 ? -7.547 3.328 -13.453 1 96.88 186 PHE B CA 1
ATOM 2993 C C . PHE B 1 186 ? -7.129 4.738 -13.852 1 96.88 186 PHE B C 1
ATOM 2995 O O . PHE B 1 186 ? -6.086 5.227 -13.406 1 96.88 186 PHE B O 1
ATOM 3002 N N . ASN B 1 187 ? -7.961 5.352 -14.688 1 96.88 187 ASN B N 1
ATOM 3003 C CA . ASN B 1 187 ? -7.645 6.688 -15.188 1 96.88 187 ASN B CA 1
ATOM 3004 C C . ASN B 1 187 ? -7.609 7.711 -14.055 1 96.88 187 ASN B C 1
ATOM 3006 O O . ASN B 1 187 ? -6.73 8.578 -14.023 1 96.88 187 ASN B O 1
ATOM 3010 N N . VAL B 1 188 ? -8.477 7.586 -13.188 1 96.25 188 VAL B N 1
ATOM 3011 C CA . VAL B 1 188 ? -8.516 8.531 -12.07 1 96.25 188 VAL B CA 1
ATOM 3012 C C . VAL B 1 188 ? -7.289 8.336 -11.188 1 96.25 188 VAL B C 1
ATOM 3014 O O . VAL B 1 188 ? -6.684 9.305 -10.727 1 96.25 188 VAL B O 1
ATOM 3017 N N . ASN B 1 189 ? -6.879 7.078 -10.977 1 95.88 189 ASN B N 1
ATOM 3018 C CA . ASN B 1 189 ? -5.691 6.781 -10.188 1 95.88 189 ASN B CA 1
ATOM 3019 C C . ASN B 1 189 ? -4.426 7.305 -10.859 1 95.88 189 ASN B C 1
ATOM 3021 O O . ASN B 1 189 ? -3.471 7.691 -10.18 1 95.88 189 ASN B O 1
ATOM 3025 N N . THR B 1 190 ? -4.469 7.352 -12.211 1 93.25 190 THR B N 1
ATOM 3026 C CA . THR B 1 190 ? -3.225 7.551 -12.945 1 93.25 190 THR B CA 1
ATOM 3027 C C . THR B 1 190 ? -3.225 8.906 -13.648 1 93.25 190 THR B C 1
ATOM 3029 O O . THR B 1 190 ? -2.32 9.203 -14.43 1 93.25 190 THR B O 1
ATOM 3032 N N . ASP B 1 191 ? -4.137 9.695 -13.344 1 90.81 191 ASP B N 1
ATOM 3033 C CA . ASP B 1 191 ? -4.25 11.062 -13.844 1 90.81 191 ASP B CA 1
ATOM 3034 C C . ASP B 1 191 ? -4.371 11.078 -15.367 1 90.81 191 ASP B C 1
ATOM 3036 O O . ASP B 1 191 ? -3.598 11.758 -16.047 1 90.81 191 ASP B O 1
ATOM 3040 N N . ARG B 1 192 ? -5.227 10.312 -15.859 1 86.31 192 ARG B N 1
ATOM 3041 C CA . ARG B 1 192 ? -5.488 10.266 -17.297 1 86.31 192 ARG B CA 1
ATOM 3042 C C . ARG B 1 192 ? -6.895 10.758 -17.609 1 86.31 192 ARG B C 1
ATOM 3044 O O . ARG B 1 192 ? -7.801 10.633 -16.781 1 86.31 192 ARG B O 1
#

Nearest PDB structures (foldseek):
  2fex-assembly2_C-2  TM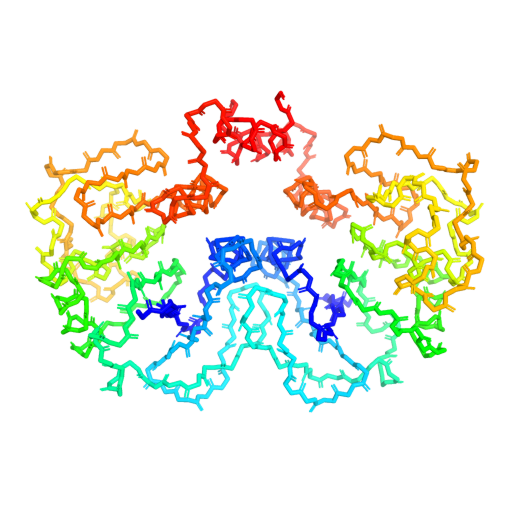=8.277E-01  e=4.036E-16  Agrobacterium fabrum str. C58
  6q3t-assembly1_A  TM=8.570E-01  e=3.294E-15  Pyrococcus horikoshii
  6f2f-assembly1_A  TM=8.593E-01  e=6.223E-15  Pyrococcus horikoshii
  3l18-assembly1_B  TM=8.289E-01  e=2.900E-15  Thermococcus onnurineus NA1
  3p9q-assembly1_B  TM=8.731E-01  e=7.654E-06  Escherichia coli K-12

pLDDT: mean 96.47, std 5.16, range [65.38, 98.94]

Radius of gyration: 20.56 Å; Cα contacts (8 Å, |Δi|>4): 898; chains: 2; bounding box: 47×57×46 Å

Solvent-accessible surface area (backbone atoms only — not comparable to full-atom values): 19252 Å² total; per-residue (Å²): 115,62,25,32,36,33,57,49,51,59,35,20,37,56,43,48,42,33,50,29,36,29,46,34,18,54,76,63,63,28,46,46,43,40,20,12,87,53,76,50,77,26,42,30,41,20,40,56,37,31,50,34,79,39,30,45,79,73,58,55,50,88,64,34,45,30,38,41,33,44,20,53,76,63,63,82,79,56,68,51,56,33,53,45,51,47,45,23,54,76,68,64,22,36,38,34,22,24,15,51,20,39,53,55,42,21,69,50,51,56,39,77,79,32,54,32,24,42,57,69,81,65,79,44,71,69,52,23,58,67,46,76,62,46,74,79,58,62,55,68,91,34,57,43,100,52,52,58,32,76,33,91,49,33,36,21,7,20,50,63,23,29,64,58,38,21,52,50,56,34,43,75,74,56,71,44,94,46,72,63,55,49,50,47,54,52,24,59,47,49,74,100,116,61,26,34,38,31,58,51,53,59,34,20,38,56,43,46,42,32,50,28,36,29,44,33,18,55,75,63,62,27,46,45,43,41,20,13,88,53,76,50,77,26,41,29,42,21,39,57,37,31,48,36,80,40,30,45,78,72,60,56,52,90,64,34,45,28,38,40,33,45,19,53,77,61,64,81,78,57,68,50,56,32,53,44,51,48,45,22,54,76,68,64,24,36,38,34,22,24,14,52,20,39,52,56,42,21,69,49,51,57,39,77,78,30,54,33,22,41,58,68,81,66,78,44,72,68,50,22,58,68,47,77,60,48,75,78,58,63,54,67,91,33,56,46,101,52,52,57,30,76,32,90,49,34,36,20,8,20,50,64,22,28,65,59,38,21,52,51,55,34,43,74,74,58,71,44,94,46,71,65,56,49,50,47,54,51,24,58,48,47,76,98

InterPro domains:
  IPR002818 DJ-1/PfpI [PF01965] (3-169)
  IPR029062 Class I glutamine amidotransferase-like [G3DSA:3.40.50.880] (1-191)
  IPR029062 Class I glutamine amidotransferase-like [SSF52317] (1-173)
  IPR050325 Protein/nucleic acid deglycase [PTHR48094] (1-161)